Protein AF-A0A7K0YGX3-F1 (afdb_monomer)

Secondary structure (DSSP, 8-state):
---------PPP--EEEEETTEEESS-EEEEEESSGGGHHHHHHHHHHHT-EE------TT-HHHHHHIIIIIHHHHHHSTTEEEEEEEE-S--SS-HHHHHHHHHHHT--EEEEEGGGSSSHHHHHHHHHHHHHHHHHHT-PPEEE-SSEEEEEEESS--TTHHHHHHHHHHTTEEEEEEEPPTT-TTHHHHHHHTT-SEEEEE--TT------SSS-EEEE--S-HHHHHTGGG-SB-TT--HHHHHHHHHHHHTTPPPHHHHHT----SSTT-SPPP-----TTSEEEEESSGGGHHHHHHHHTT-TTEEE--HHHHTT-----SEEEEEE-SSTTSPP-TT-TT-TTEEEEEHHHHTSHHHHHHHHHTT-

pLDDT: mean 89.3, std 11.92, range [31.22, 98.69]

Foldseek 3Di:
DDDDPPPPPDQDWFKAFDAPQGGALAAAEEEEELELVCQVVSVVLCVVLVHLYFYFHHHLPNVVVSCCCQVPVLLLLLNANNYLAYEYEYQPSHPDDPVVSQVVSVVSVHHYYYDHNVVDPDVVVVSVVSSVRSVVSCVVSRTDMDIDPAQEEEEEEQDDDPCNVVLVVVCVVSRHDYHYHHDDPPDPCVQLVVLSVHHSAYEYAADLQDQDAAASRHAYQYEYDPHLLCVLQVVQHNYYNPDDSVNVVVSSVVVSNSDHHSNVVQVFHDRNDPRRARDWPAPFDLQAEEEEEQARRCRVVVCVLPVPPPRYGYDYPVRPPPDDGNYVAYEYEYQRGPRGHDDVVPVPDPRYDYDHCSVLNHSVSSSVVVVVVD

Radius of gyration: 22.07 Å; Cα contacts (8 Å, |Δi|>4): 741; chains: 1; bounding box: 48×52×72 Å

Mean predicted aligned error: 6.47 Å

Sequence (374 aa):
MKFFGRGKQKAQTFIGFRHAHGVGIRSKYYVIPLSRGASGFTRAIAIDASLTLIENHTLASDLTSMNEVVHTFLPQLARHRHTAGIFIIAVGDESISAAETAAEIQAIGTPCEYIVIDDFADLEMATNLALGTAQELKTMALSGIDRIEESDLTIAYQEEPACLTELVALLEKNKFAVRLHQMSPRDKGQLSSLALEGSHAILSFVAEDQYPSGTLVTPVINVATDSDFHRAISTEFDLSHESSVAEILQKVQEVFGMIPTISEALGTHEPLFKGNVPSLNDVADPHEICLIPANPVLISFLIDLVSNQSGFFLKDWESFKGQDVAAKKILVVGTGGAGDEPFDSLGSDSRVKKLNVSEFGSFHGLAAAILAEV

Structure (mmCIF, N/CA/C/O backbone):
data_AF-A0A7K0YGX3-F1
#
_entry.id   AF-A0A7K0YGX3-F1
#
loop_
_atom_site.group_PDB
_atom_site.id
_atom_site.type_symbol
_atom_site.label_atom_id
_atom_site.label_alt_id
_atom_site.label_comp_id
_atom_site.label_asym_id
_atom_site.label_entity_id
_atom_site.label_seq_id
_atom_site.pdbx_PDB_ins_code
_atom_site.Cartn_x
_atom_site.Cartn_y
_atom_site.Cartn_z
_atom_site.occupancy
_atom_site.B_iso_or_equiv
_atom_site.auth_seq_id
_atom_site.auth_comp_id
_atom_site.auth_asym_id
_atom_site.auth_atom_id
_atom_site.pdbx_PDB_model_num
ATOM 1 N N . MET A 1 1 ? -23.475 -25.344 43.593 1.00 37.12 1 MET A N 1
ATOM 2 C CA . MET A 1 1 ? -22.011 -25.167 43.488 1.00 37.12 1 MET A CA 1
ATOM 3 C C . MET A 1 1 ? -21.506 -26.085 42.377 1.00 37.12 1 MET A C 1
ATOM 5 O O . MET A 1 1 ? -21.429 -27.288 42.580 1.00 37.12 1 MET A O 1
ATOM 9 N N . LYS A 1 2 ? -21.287 -25.556 41.170 1.00 31.22 2 LYS A N 1
ATOM 10 C CA . LYS A 1 2 ? -20.623 -26.265 40.067 1.00 31.22 2 LYS A CA 1
ATOM 11 C C . LYS A 1 2 ? -19.599 -25.307 39.467 1.00 31.22 2 LYS A C 1
ATOM 13 O O . LYS A 1 2 ? -19.880 -24.126 39.296 1.00 31.22 2 LYS A O 1
ATOM 18 N N . PHE A 1 3 ? -18.395 -25.833 39.309 1.00 31.53 3 PHE A N 1
ATOM 19 C CA . PHE A 1 3 ? -17.144 -25.123 39.101 1.00 31.53 3 PHE A CA 1
ATOM 20 C C . PHE A 1 3 ? -17.123 -24.365 37.768 1.00 31.53 3 PHE A C 1
ATOM 22 O O . PHE A 1 3 ? -17.206 -24.978 36.708 1.00 31.53 3 PHE A O 1
ATOM 29 N N . PHE A 1 4 ? -16.929 -23.046 37.828 1.00 34.56 4 PHE A N 1
ATOM 30 C CA . P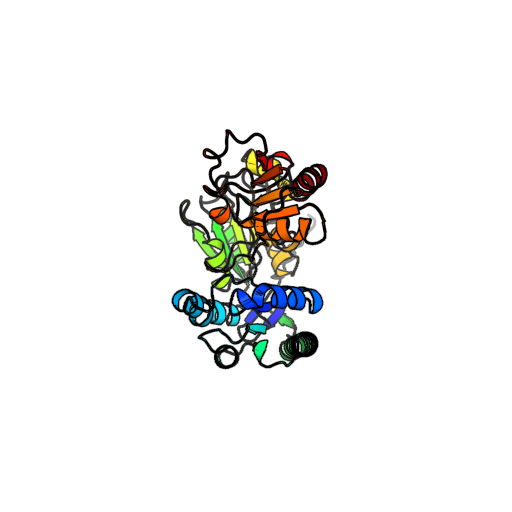HE A 1 4 ? -16.387 -22.284 36.706 1.00 34.56 4 PHE A CA 1
ATOM 31 C C . PHE A 1 4 ? -14.907 -22.640 36.573 1.00 34.56 4 PHE A C 1
ATOM 33 O O . PHE A 1 4 ? -14.064 -22.171 37.341 1.00 34.56 4 PHE A O 1
ATOM 40 N N . GLY A 1 5 ? -14.585 -23.488 35.601 1.00 33.41 5 GLY A N 1
ATOM 41 C CA . GLY A 1 5 ? -13.222 -23.608 35.114 1.00 33.41 5 GLY A CA 1
ATOM 42 C C . GLY A 1 5 ? -12.832 -22.291 34.451 1.00 33.41 5 GLY A C 1
ATOM 43 O O . GLY A 1 5 ? -13.200 -22.044 33.308 1.00 33.41 5 GLY A O 1
ATOM 44 N N . ARG A 1 6 ? -12.089 -21.438 35.167 1.00 36.09 6 ARG A N 1
ATOM 45 C CA . ARG A 1 6 ? -11.267 -20.391 34.550 1.00 36.09 6 ARG A CA 1
ATOM 46 C C . ARG A 1 6 ? -10.236 -21.095 33.673 1.00 36.09 6 ARG A C 1
ATOM 48 O O . ARG A 1 6 ? -9.163 -21.465 34.148 1.00 36.09 6 ARG A O 1
ATOM 55 N N . GLY A 1 7 ? -10.573 -21.316 32.406 1.00 36.53 7 GLY A N 1
ATOM 56 C CA . GLY A 1 7 ? -9.572 -21.598 31.392 1.00 36.53 7 GLY A CA 1
ATOM 57 C C . GLY A 1 7 ? -8.592 -20.432 31.403 1.00 36.53 7 GLY A C 1
ATOM 58 O O . GLY A 1 7 ? -8.975 -19.299 31.124 1.00 36.53 7 GLY A O 1
ATOM 59 N N . LYS A 1 8 ? -7.343 -20.684 31.803 1.00 40.75 8 LYS A N 1
ATOM 60 C CA . LYS A 1 8 ? -6.250 -19.751 31.538 1.00 40.75 8 LYS A CA 1
ATOM 61 C C . LYS A 1 8 ? -6.243 -19.547 30.022 1.00 40.75 8 LYS A C 1
ATOM 63 O O . LYS A 1 8 ? -5.936 -20.501 29.310 1.00 40.75 8 LYS A O 1
ATOM 68 N N . GLN A 1 9 ? -6.617 -18.360 29.538 1.00 44.84 9 GLN A N 1
ATOM 69 C CA . GLN A 1 9 ? -6.335 -17.972 28.157 1.00 44.84 9 GLN A CA 1
ATOM 70 C C . GLN A 1 9 ? -4.829 -18.170 27.968 1.00 44.84 9 GLN A C 1
ATOM 72 O O . GLN A 1 9 ? -4.022 -17.504 28.619 1.00 44.84 9 GLN A O 1
ATOM 77 N N . LYS A 1 10 ? -4.442 -19.180 27.179 1.00 49.50 10 LYS A N 1
ATOM 78 C CA . LYS A 1 10 ? -3.062 -19.295 26.708 1.00 49.50 10 LYS A CA 1
ATOM 79 C C . LYS A 1 10 ? -2.787 -18.008 25.941 1.00 49.50 10 LYS A C 1
ATOM 81 O O . LYS A 1 10 ? -3.599 -17.644 25.096 1.00 49.50 10 LYS A O 1
ATOM 86 N N . ALA A 1 11 ? -1.686 -17.333 26.263 1.00 57.84 11 ALA A N 1
ATOM 87 C CA . ALA A 1 11 ? -1.223 -16.201 25.475 1.00 57.84 11 ALA A CA 1
ATOM 88 C C . ALA A 1 11 ? -1.178 -16.632 24.003 1.00 57.84 11 ALA A C 1
ATOM 90 O O . ALA A 1 11 ? -0.596 -17.677 23.689 1.00 57.84 11 ALA A O 1
ATOM 91 N N . GLN A 1 12 ? -1.874 -15.891 23.145 1.00 70.19 12 GLN A N 1
ATOM 92 C CA . GLN A 1 12 ? -1.897 -16.165 21.719 1.00 70.19 12 GLN A CA 1
ATOM 93 C C . GLN A 1 12 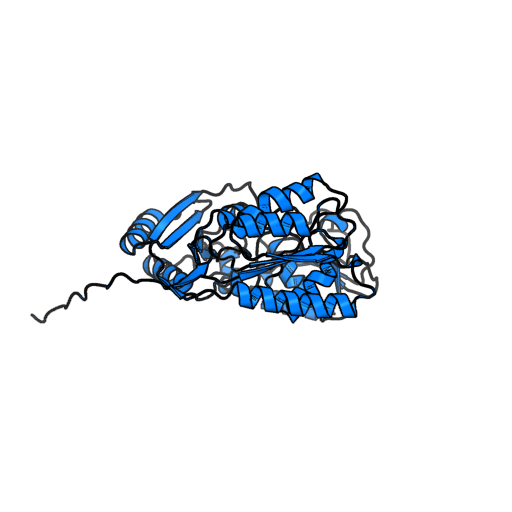? -0.517 -15.830 21.164 1.00 70.19 12 GLN A C 1
ATOM 95 O O . GLN A 1 12 ? 0.037 -14.774 21.449 1.00 70.19 12 GLN A O 1
ATOM 100 N N . THR A 1 13 ? 0.074 -16.779 20.452 1.00 85.50 13 THR A N 1
ATOM 101 C CA . THR A 1 13 ? 1.397 -16.626 19.847 1.00 85.50 13 THR A CA 1
ATOM 102 C C . THR A 1 13 ? 1.210 -16.608 18.347 1.00 85.50 13 THR A C 1
ATOM 104 O O . THR A 1 13 ? 0.620 -17.550 17.811 1.00 85.50 13 THR A O 1
ATOM 107 N N . PHE A 1 14 ? 1.704 -15.565 17.691 1.00 95.12 14 PHE A N 1
ATOM 108 C CA . PHE A 1 14 ? 1.608 -15.425 16.246 1.00 95.12 14 PHE A CA 1
ATOM 109 C C . PHE A 1 14 ? 2.826 -16.026 15.554 1.00 95.12 14 PHE A C 1
ATOM 111 O O . PHE A 1 14 ? 3.912 -16.143 16.128 1.00 95.12 14 PHE A O 1
ATOM 118 N N . ILE A 1 15 ? 2.606 -16.427 14.311 1.00 94.88 15 ILE A N 1
ATOM 119 C CA . ILE A 1 15 ? 3.647 -16.832 13.377 1.00 94.88 15 ILE A CA 1
ATOM 120 C C . ILE A 1 15 ? 3.609 -15.876 12.193 1.00 94.88 15 ILE A C 1
ATOM 122 O O . ILE A 1 15 ? 2.552 -15.337 11.871 1.00 94.88 15 ILE A O 1
ATOM 126 N N . GLY A 1 16 ? 4.746 -15.683 11.549 1.00 95.50 16 GLY A N 1
ATOM 127 C CA . GLY A 1 16 ? 4.860 -14.843 10.370 1.00 95.50 16 GLY A CA 1
ATOM 128 C C . GLY A 1 16 ? 6.016 -15.279 9.486 1.00 95.50 16 GLY A C 1
ATOM 129 O O . GLY A 1 16 ? 6.629 -16.326 9.700 1.00 95.50 16 GLY A O 1
ATOM 130 N N . PHE A 1 17 ? 6.311 -14.462 8.488 1.00 95.38 17 PHE A N 1
ATOM 131 C CA . PHE A 1 17 ? 7.338 -14.703 7.488 1.00 95.38 17 PHE A CA 1
ATOM 132 C C . PHE A 1 17 ? 8.674 -14.145 7.963 1.00 95.38 17 PHE A C 1
ATOM 134 O O . PHE A 1 17 ? 8.785 -12.958 8.267 1.00 95.38 17 PHE A O 1
ATOM 141 N N . ARG A 1 18 ? 9.697 -14.996 8.048 1.00 94.00 18 ARG A N 1
ATOM 142 C CA . ARG A 1 18 ? 11.039 -14.585 8.459 1.00 94.00 18 ARG A CA 1
ATOM 143 C C . ARG A 1 18 ? 11.765 -13.887 7.312 1.00 94.00 18 ARG A C 1
ATOM 145 O O . ARG A 1 18 ? 12.060 -14.506 6.293 1.00 94.00 18 ARG A O 1
ATOM 152 N N . HIS A 1 19 ? 12.144 -12.641 7.543 1.00 92.69 19 HIS A N 1
ATOM 153 C CA . HIS A 1 19 ? 12.915 -11.801 6.636 1.00 92.69 19 HIS A CA 1
ATOM 154 C C . HIS A 1 19 ? 14.209 -11.320 7.306 1.00 92.69 19 HIS A C 1
ATOM 156 O O . HIS A 1 19 ? 14.443 -11.574 8.490 1.00 92.69 19 HIS A O 1
ATOM 162 N N . ALA A 1 20 ? 15.065 -10.623 6.553 1.00 87.38 20 ALA A N 1
ATOM 163 C CA . ALA A 1 20 ? 16.361 -10.146 7.045 1.00 87.38 20 ALA A CA 1
ATOM 164 C C . ALA A 1 20 ? 16.243 -9.235 8.283 1.00 87.38 20 ALA A C 1
ATOM 166 O O . ALA A 1 20 ? 17.116 -9.243 9.148 1.00 87.38 20 ALA A O 1
ATOM 167 N N . HIS A 1 21 ? 15.137 -8.493 8.388 1.00 90.06 21 HIS A N 1
ATOM 168 C CA . HIS A 1 21 ? 14.912 -7.486 9.427 1.00 90.06 21 HIS A CA 1
ATOM 169 C C . HIS A 1 21 ? 13.809 -7.849 10.429 1.00 90.06 21 HIS A C 1
ATOM 171 O O . HIS A 1 21 ? 13.317 -6.983 11.146 1.00 90.06 21 HIS A O 1
ATOM 177 N N . GLY A 1 22 ? 13.428 -9.126 10.509 1.00 92.38 22 GLY A N 1
ATOM 178 C CA . GLY A 1 22 ? 12.473 -9.615 11.503 1.00 92.38 22 GLY A CA 1
ATOM 179 C C . GLY A 1 22 ? 11.425 -10.547 10.917 1.00 92.38 22 GLY A C 1
ATOM 180 O O . GLY A 1 22 ? 11.564 -11.052 9.804 1.00 92.38 22 GLY A O 1
ATOM 181 N N . VAL A 1 23 ? 10.375 -10.794 11.694 1.00 95.44 23 VAL A N 1
ATOM 182 C CA . VAL A 1 23 ? 9.252 -11.642 11.289 1.00 95.44 23 VAL A CA 1
ATOM 183 C C . VAL A 1 23 ? 8.064 -10.747 10.960 1.00 95.44 23 VAL A C 1
ATOM 185 O O . VAL A 1 23 ? 7.593 -10.002 11.811 1.00 95.44 23 VAL A O 1
ATOM 188 N N . GLY A 1 24 ? 7.601 -10.791 9.716 1.00 95.56 24 GLY A N 1
ATOM 189 C CA . GLY A 1 24 ? 6.479 -10.001 9.224 1.00 95.56 24 GLY A CA 1
ATOM 190 C C . GLY A 1 24 ? 5.158 -10.763 9.228 1.00 95.56 24 GLY A C 1
ATOM 191 O O . GLY A 1 24 ? 5.143 -11.973 9.024 1.00 95.56 24 GLY A O 1
ATOM 192 N N . ILE A 1 25 ? 4.025 -10.067 9.366 1.00 96.50 25 ILE A N 1
ATOM 193 C CA . ILE A 1 25 ? 2.689 -10.681 9.184 1.00 96.50 25 ILE A CA 1
ATOM 194 C C . ILE A 1 25 ? 2.223 -10.661 7.720 1.00 96.50 25 ILE A C 1
ATOM 196 O O . ILE A 1 25 ? 1.112 -11.081 7.400 1.00 96.50 25 ILE A O 1
ATOM 200 N N . ARG A 1 26 ? 3.067 -10.150 6.823 1.00 95.44 26 ARG A N 1
ATOM 201 C CA . ARG A 1 26 ? 2.931 -10.173 5.366 1.00 95.44 26 ARG A CA 1
ATOM 202 C C . ARG A 1 26 ? 4.296 -10.493 4.768 1.00 95.44 26 ARG A C 1
ATOM 204 O O . ARG A 1 26 ? 5.313 -10.180 5.383 1.00 95.44 26 ARG A O 1
ATOM 211 N N . SER A 1 27 ? 4.296 -11.069 3.572 1.00 94.44 27 SER A N 1
ATOM 212 C CA . SER A 1 27 ? 5.502 -11.298 2.779 1.00 94.44 27 SER A CA 1
ATOM 213 C C . SER A 1 27 ? 5.324 -10.635 1.424 1.00 94.44 27 SER A C 1
ATOM 215 O O . SER A 1 27 ? 4.539 -11.107 0.602 1.00 94.44 27 SER A O 1
ATOM 217 N N . LYS A 1 28 ? 5.976 -9.488 1.230 1.00 94.75 28 LYS A N 1
ATOM 218 C CA . LYS A 1 28 ? 5.795 -8.645 0.048 1.00 94.75 28 LYS A CA 1
ATOM 219 C C . LYS A 1 28 ? 7.071 -8.617 -0.778 1.00 94.75 28 LYS A C 1
ATOM 221 O O . LYS A 1 28 ? 8.147 -8.303 -0.271 1.00 94.75 28 LYS A O 1
ATOM 226 N N . TYR A 1 29 ? 6.921 -8.948 -2.054 1.00 96.06 29 TYR A N 1
ATOM 227 C CA . TYR A 1 29 ? 7.955 -8.807 -3.070 1.00 96.06 29 TYR A CA 1
ATOM 228 C C . TYR A 1 29 ? 7.595 -7.583 -3.890 1.00 96.06 29 TYR A C 1
ATOM 230 O O . TYR A 1 29 ? 6.563 -7.590 -4.563 1.00 96.06 29 TYR A O 1
ATOM 238 N N . TYR A 1 30 ? 8.398 -6.534 -3.792 1.00 97.69 30 TYR A N 1
ATOM 239 C CA . TYR A 1 30 ? 8.101 -5.282 -4.468 1.00 97.69 30 TYR A CA 1
ATOM 240 C C . TYR A 1 30 ? 8.761 -5.225 -5.833 1.00 97.69 30 TYR A C 1
ATOM 242 O O . TYR A 1 30 ? 9.859 -5.744 -6.013 1.00 97.69 30 TYR A O 1
ATOM 250 N N . VAL A 1 31 ? 8.116 -4.539 -6.767 1.00 98.19 31 VAL A N 1
ATOM 251 C CA . VAL A 1 31 ? 8.751 -4.067 -7.995 1.00 98.19 31 VAL A CA 1
ATOM 252 C C . VAL A 1 31 ? 8.522 -2.569 -8.118 1.00 98.19 31 VAL A C 1
ATOM 254 O O . VAL A 1 31 ? 7.427 -2.083 -7.834 1.00 98.19 31 VAL A O 1
ATOM 257 N N . ILE A 1 32 ? 9.565 -1.833 -8.481 1.00 97.81 32 ILE A N 1
ATOM 258 C CA . ILE A 1 32 ? 9.542 -0.373 -8.546 1.00 97.81 32 ILE A CA 1
ATOM 259 C C . ILE A 1 32 ? 10.259 0.104 -9.814 1.00 97.81 32 ILE A C 1
ATOM 261 O O . ILE A 1 32 ? 11.371 -0.354 -10.095 1.00 97.81 32 ILE A O 1
ATOM 265 N N . PRO A 1 33 ? 9.656 1.020 -10.593 1.00 96.62 33 PRO A N 1
ATOM 266 C CA . PRO A 1 33 ? 10.385 1.717 -11.632 1.00 96.62 33 PRO A CA 1
ATOM 267 C C . PRO A 1 33 ? 11.328 2.737 -10.981 1.00 96.62 33 PRO A C 1
ATOM 269 O O . PRO A 1 33 ? 10.911 3.527 -10.130 1.00 96.62 33 PRO A O 1
ATOM 272 N N . LEU A 1 34 ? 12.600 2.751 -11.373 1.00 95.38 34 LEU A N 1
ATOM 273 C CA . LEU A 1 34 ? 13.564 3.717 -10.848 1.00 95.38 34 LEU A CA 1
ATOM 274 C C . LEU A 1 34 ? 13.190 5.149 -11.257 1.00 95.38 34 LEU A C 1
ATOM 276 O O . LEU A 1 34 ? 13.362 6.071 -10.466 1.00 95.38 34 LEU A O 1
ATOM 280 N N . SER A 1 35 ? 12.602 5.315 -12.443 1.00 93.31 35 SER A N 1
ATOM 281 C CA . SER A 1 35 ? 12.032 6.568 -12.937 1.00 93.31 35 SER A CA 1
ATOM 282 C C . SER A 1 35 ? 10.711 6.343 -13.680 1.00 93.31 35 SER A C 1
ATOM 284 O O . SER A 1 35 ? 10.384 5.226 -14.089 1.00 93.31 35 SER A O 1
ATOM 286 N N . ARG A 1 36 ? 9.972 7.428 -13.934 1.00 90.56 36 ARG A N 1
ATOM 287 C CA . ARG A 1 36 ? 8.700 7.427 -14.673 1.00 90.56 36 ARG A CA 1
ATOM 288 C C . ARG A 1 36 ? 8.772 6.716 -16.027 1.00 90.56 36 ARG A C 1
ATOM 290 O O . ARG A 1 36 ? 7.783 6.131 -16.463 1.00 90.56 36 ARG A O 1
ATOM 297 N N . GLY A 1 37 ? 9.917 6.775 -16.709 1.00 89.88 37 GLY A N 1
ATOM 298 C CA . GLY A 1 37 ? 10.084 6.163 -18.030 1.00 89.88 37 GLY A CA 1
ATOM 299 C C . GLY A 1 37 ? 9.860 4.647 -18.015 1.00 89.88 37 GLY A C 1
ATOM 300 O O . GLY A 1 37 ? 9.316 4.095 -18.969 1.00 89.88 37 GLY A O 1
ATOM 301 N N . ALA A 1 38 ? 10.186 3.986 -16.901 1.00 93.19 38 ALA A N 1
ATOM 302 C CA . ALA A 1 38 ? 10.035 2.544 -16.749 1.00 93.19 38 ALA A CA 1
ATOM 303 C C . ALA A 1 38 ? 8.626 2.114 -16.294 1.00 93.19 38 ALA A C 1
ATOM 305 O O . ALA A 1 38 ? 8.318 0.924 -16.343 1.00 93.19 38 ALA A O 1
ATOM 306 N N . SER A 1 39 ? 7.744 3.034 -15.870 1.00 90.00 39 SER A N 1
ATOM 307 C CA . SER A 1 39 ? 6.492 2.684 -15.172 1.00 90.00 39 SER A CA 1
ATOM 308 C C . SER A 1 39 ? 5.596 1.709 -15.940 1.00 90.00 39 SER A C 1
ATOM 310 O O . SER A 1 39 ? 5.086 0.758 -15.350 1.00 90.00 39 SER A O 1
ATOM 312 N N . GLY A 1 40 ? 5.419 1.908 -17.251 1.00 88.06 40 GLY A N 1
ATOM 313 C CA . GLY A 1 40 ? 4.564 1.038 -18.067 1.00 88.06 40 GLY A CA 1
ATOM 314 C C . GLY A 1 40 ? 5.080 -0.402 -18.137 1.00 88.06 40 GLY A C 1
ATOM 315 O O . GLY A 1 40 ? 4.317 -1.346 -17.935 1.00 88.06 40 GLY A O 1
ATOM 316 N N . PHE A 1 41 ? 6.387 -0.564 -18.357 1.00 93.12 41 PHE A N 1
ATOM 317 C CA . PHE A 1 41 ? 7.034 -1.874 -18.389 1.00 93.12 41 PHE A CA 1
ATOM 318 C C . PHE A 1 41 ? 7.000 -2.536 -17.005 1.00 93.12 41 PHE A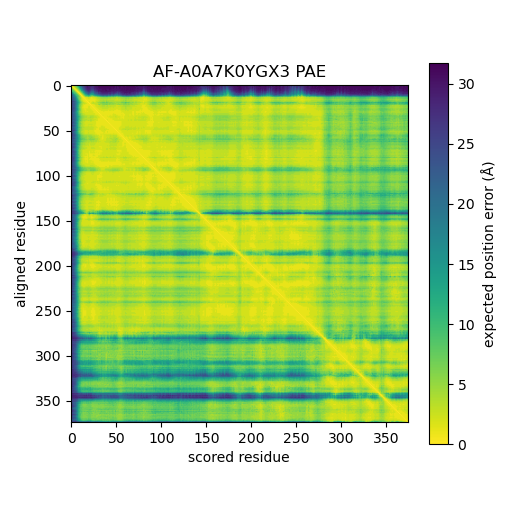 C 1
ATOM 320 O O . PHE A 1 41 ? 6.582 -3.684 -16.875 1.00 93.12 41 PHE A O 1
ATOM 327 N N . THR A 1 42 ? 7.341 -1.791 -15.951 1.00 95.75 42 THR A N 1
ATOM 328 C CA . THR A 1 42 ? 7.309 -2.280 -14.567 1.00 95.75 42 THR A CA 1
ATOM 329 C C . THR A 1 42 ? 5.922 -2.758 -14.155 1.00 95.75 42 THR A C 1
ATOM 331 O O . THR A 1 42 ? 5.806 -3.805 -13.522 1.00 95.75 42 THR A O 1
ATOM 334 N N . ARG A 1 43 ? 4.858 -2.045 -14.547 1.00 92.44 43 ARG A N 1
ATOM 335 C CA . ARG A 1 43 ? 3.477 -2.454 -14.266 1.00 92.44 43 ARG A CA 1
ATOM 336 C C . ARG A 1 43 ? 3.122 -3.779 -14.939 1.00 92.44 43 ARG A C 1
ATOM 338 O O . ARG A 1 43 ? 2.538 -4.639 -14.284 1.00 92.44 43 ARG A O 1
ATOM 345 N N . ALA A 1 44 ? 3.509 -3.972 -16.201 1.00 91.75 44 ALA A N 1
ATOM 346 C CA . ALA A 1 44 ? 3.298 -5.241 -16.901 1.00 91.75 44 ALA A CA 1
ATOM 347 C C . ALA A 1 44 ? 4.005 -6.403 -16.179 1.00 91.75 44 ALA A C 1
ATOM 349 O O . ALA A 1 44 ? 3.377 -7.413 -15.866 1.00 91.75 44 ALA A O 1
ATOM 350 N N . ILE A 1 45 ? 5.275 -6.213 -15.803 1.00 96.62 45 ILE A N 1
ATOM 351 C CA . ILE A 1 45 ? 6.035 -7.211 -15.037 1.00 96.62 45 ILE A CA 1
ATOM 352 C C . ILE A 1 45 ? 5.409 -7.474 -13.665 1.00 96.62 45 ILE A C 1
ATOM 354 O O . ILE A 1 45 ? 5.352 -8.623 -13.233 1.00 96.62 45 ILE A O 1
ATOM 358 N N . ALA A 1 46 ? 4.913 -6.445 -12.976 1.00 95.56 46 ALA A N 1
ATOM 359 C CA . ALA A 1 46 ? 4.266 -6.605 -11.678 1.00 95.56 46 ALA A CA 1
ATOM 360 C C . ALA A 1 46 ? 3.050 -7.536 -11.749 1.00 95.56 46 ALA A C 1
ATOM 36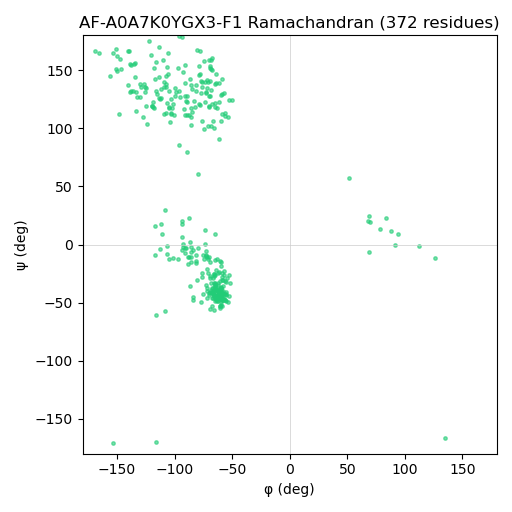2 O O . ALA A 1 46 ? 2.895 -8.409 -10.893 1.00 95.56 46 ALA A O 1
ATOM 363 N N . ILE A 1 47 ? 2.221 -7.368 -12.782 1.00 92.50 47 ILE A N 1
ATOM 364 C CA . ILE A 1 47 ? 1.031 -8.189 -13.024 1.00 92.50 47 ILE A CA 1
ATOM 365 C C . ILE A 1 47 ? 1.450 -9.628 -13.339 1.00 92.50 47 ILE A C 1
ATOM 367 O O . ILE A 1 47 ? 1.071 -10.553 -12.616 1.00 92.50 47 ILE A O 1
ATOM 371 N N . ASP A 1 48 ? 2.290 -9.812 -14.357 1.00 95.25 48 ASP A N 1
ATOM 372 C CA . ASP A 1 48 ? 2.671 -11.135 -14.862 1.00 95.25 48 ASP A CA 1
ATOM 373 C C . ASP A 1 48 ? 3.459 -11.951 -13.832 1.00 95.25 48 ASP A C 1
ATOM 375 O O . ASP A 1 48 ? 3.268 -13.162 -13.690 1.00 95.25 48 ASP A O 1
ATOM 379 N N . ALA A 1 49 ? 4.323 -11.288 -13.062 1.00 95.56 49 ALA A N 1
ATOM 380 C CA . ALA A 1 49 ? 5.107 -11.926 -12.020 1.00 95.56 49 ALA A CA 1
ATOM 381 C C . ALA A 1 49 ? 4.408 -11.936 -10.656 1.00 95.56 49 ALA A C 1
ATOM 383 O O . ALA A 1 49 ? 4.965 -12.512 -9.725 1.00 95.56 49 ALA A O 1
ATOM 384 N N . SER A 1 50 ? 3.216 -11.346 -10.497 1.00 94.44 50 SER A N 1
ATOM 385 C CA . SER A 1 50 ? 2.517 -11.194 -9.207 1.00 94.44 50 SER A CA 1
ATOM 386 C C . SER A 1 50 ? 3.413 -10.576 -8.121 1.00 94.44 50 SER A C 1
ATOM 388 O O . SER A 1 50 ? 3.685 -11.201 -7.086 1.00 94.44 50 SER A O 1
ATOM 390 N N . LEU A 1 51 ? 3.942 -9.385 -8.399 1.00 96.25 51 LEU A N 1
ATOM 391 C CA . LEU A 1 51 ? 4.723 -8.554 -7.478 1.00 96.25 51 LEU A CA 1
ATOM 392 C C . LEU A 1 51 ? 3.883 -7.358 -7.016 1.00 96.25 51 LEU A C 1
ATOM 394 O O . LEU A 1 51 ? 3.004 -6.885 -7.731 1.00 96.25 51 LEU A O 1
ATOM 398 N N . THR A 1 52 ? 4.166 -6.841 -5.823 1.00 95.19 52 THR A N 1
ATOM 399 C CA . THR A 1 52 ? 3.565 -5.594 -5.342 1.00 95.19 52 THR A CA 1
ATOM 400 C C . THR A 1 52 ? 4.234 -4.416 -6.044 1.00 95.19 52 THR A C 1
ATOM 402 O O . THR A 1 52 ? 5.377 -4.074 -5.745 1.00 95.19 52 THR A O 1
ATOM 405 N N . LEU A 1 53 ? 3.525 -3.792 -6.982 1.00 94.75 53 LEU A N 1
ATOM 406 C CA . LEU A 1 53 ? 4.001 -2.590 -7.656 1.00 94.75 53 LEU A CA 1
ATOM 407 C C . LEU A 1 53 ? 4.025 -1.407 -6.686 1.00 94.75 53 LEU A C 1
ATOM 409 O O . LEU A 1 53 ? 3.017 -1.090 -6.057 1.00 94.75 53 LEU A O 1
ATOM 413 N N . ILE A 1 54 ? 5.165 -0.730 -6.609 1.00 94.88 54 ILE A N 1
ATOM 414 C CA . ILE A 1 54 ? 5.263 0.620 -6.060 1.00 94.88 54 ILE A CA 1
ATOM 415 C C . ILE A 1 54 ? 5.504 1.545 -7.242 1.00 94.88 54 ILE A C 1
ATOM 417 O O . ILE A 1 54 ? 6.535 1.473 -7.903 1.00 94.88 54 ILE A O 1
ATOM 421 N N . GLU A 1 55 ? 4.528 2.396 -7.524 1.00 91.56 55 GLU A N 1
ATOM 422 C CA . GLU A 1 55 ? 4.626 3.377 -8.600 1.00 91.56 55 GLU A CA 1
ATOM 423 C C . GLU A 1 55 ? 5.667 4.452 -8.284 1.00 91.56 55 GLU A C 1
ATOM 425 O O . GLU A 1 55 ? 5.906 4.791 -7.123 1.00 91.56 55 GLU A O 1
ATOM 430 N N . ASN A 1 56 ? 6.267 5.013 -9.326 1.00 91.69 56 ASN A N 1
ATOM 431 C CA . ASN A 1 56 ? 7.208 6.113 -9.202 1.00 91.69 56 ASN A CA 1
ATOM 432 C C . ASN A 1 56 ? 7.109 7.015 -10.434 1.00 91.69 56 ASN A C 1
ATOM 434 O O . ASN A 1 56 ? 7.461 6.617 -11.543 1.00 91.69 56 ASN A O 1
ATOM 438 N N . HIS A 1 57 ? 6.612 8.231 -10.231 1.00 87.44 57 HIS A N 1
ATOM 439 C CA . HIS A 1 57 ? 6.437 9.252 -11.263 1.00 87.44 57 HIS A CA 1
ATOM 440 C C . HIS A 1 57 ? 7.635 10.200 -11.374 1.00 87.44 57 HIS A C 1
ATOM 442 O O . HIS A 1 57 ? 7.643 11.110 -12.203 1.00 87.44 57 HIS A O 1
ATOM 448 N N . THR A 1 58 ? 8.679 10.003 -10.570 1.00 89.88 58 THR A N 1
ATOM 449 C CA . THR A 1 58 ? 9.868 10.847 -10.626 1.00 89.88 58 THR A CA 1
ATOM 450 C C . THR A 1 58 ? 10.519 10.804 -12.010 1.00 89.88 58 THR A C 1
ATOM 452 O O . THR A 1 58 ? 10.793 9.740 -12.563 1.00 89.88 58 THR A O 1
ATOM 455 N N . LEU A 1 59 ? 10.780 11.981 -12.585 1.00 89.88 59 LEU A N 1
ATOM 456 C CA . LEU A 1 59 ? 11.504 12.101 -13.850 1.00 89.88 59 LEU A CA 1
ATOM 457 C C . LEU A 1 59 ? 12.973 11.710 -13.657 1.00 89.88 59 LEU A C 1
ATOM 459 O O . LEU A 1 59 ? 13.594 12.140 -12.688 1.00 89.88 59 LEU A O 1
ATOM 463 N N . ALA A 1 60 ? 13.559 11.004 -14.628 1.00 90.38 60 ALA A N 1
ATOM 464 C CA . ALA A 1 60 ? 14.979 10.630 -14.625 1.00 90.38 60 ALA A CA 1
ATOM 465 C C . ALA A 1 60 ? 15.929 11.839 -14.451 1.00 90.38 60 ALA A C 1
ATOM 467 O O . ALA A 1 60 ? 17.017 11.723 -13.880 1.00 90.38 60 ALA A O 1
ATOM 468 N N . SER A 1 61 ? 15.490 13.022 -14.899 1.00 90.00 61 SER A N 1
ATOM 469 C CA . SER A 1 61 ? 16.207 14.293 -14.771 1.00 90.00 61 SER A CA 1
ATOM 470 C C . SER A 1 61 ? 16.050 14.990 -13.410 1.00 90.00 61 SER A C 1
ATOM 472 O O . SER A 1 61 ? 16.781 15.941 -13.136 1.00 90.00 61 SER A O 1
ATOM 474 N N . ASP A 1 62 ? 15.093 14.586 -12.568 1.00 92.12 62 ASP A N 1
ATOM 475 C CA . ASP A 1 62 ? 14.871 15.178 -11.242 1.00 92.12 62 ASP A CA 1
ATOM 476 C C . ASP A 1 62 ? 15.711 14.466 -10.175 1.00 92.12 62 ASP A C 1
ATOM 478 O O . ASP A 1 62 ? 15.232 13.639 -9.398 1.00 92.12 62 ASP A O 1
ATOM 482 N N . LEU A 1 63 ? 16.993 14.827 -10.122 1.00 91.56 63 LEU A N 1
ATOM 483 C CA . LEU A 1 63 ? 17.961 14.219 -9.210 1.00 91.56 63 LEU A CA 1
ATOM 484 C C . LEU A 1 63 ? 17.576 14.359 -7.724 1.00 91.56 63 LEU A C 1
ATOM 486 O O . LEU A 1 63 ? 17.952 13.513 -6.917 1.00 91.56 63 LEU A O 1
ATOM 490 N N . THR A 1 64 ? 16.830 15.401 -7.339 1.00 93.44 64 THR A N 1
ATOM 491 C CA . THR A 1 64 ? 16.420 15.587 -5.934 1.00 93.44 64 THR A CA 1
ATOM 492 C C . THR A 1 64 ? 15.440 14.497 -5.525 1.00 93.44 64 THR A C 1
ATOM 494 O O . THR A 1 64 ? 15.681 13.786 -4.551 1.00 93.44 64 THR A O 1
ATOM 497 N N . SER A 1 65 ? 14.375 14.332 -6.307 1.00 92.00 65 SER A N 1
ATOM 498 C CA . SER A 1 65 ? 13.356 13.315 -6.055 1.00 92.00 65 SER A CA 1
ATOM 499 C C . SER A 1 65 ? 13.920 11.899 -6.234 1.00 92.00 65 SER A C 1
ATOM 501 O O . SER A 1 65 ? 13.613 11.010 -5.445 1.00 92.00 65 SER A O 1
ATOM 503 N N . MET A 1 66 ? 14.808 11.687 -7.212 1.00 92.88 66 MET A N 1
ATOM 504 C CA . MET A 1 66 ? 15.472 10.392 -7.416 1.00 92.88 66 MET A CA 1
ATOM 505 C C . MET A 1 66 ? 16.317 9.993 -6.199 1.00 92.88 66 MET A C 1
ATOM 507 O O . MET A 1 66 ? 16.235 8.859 -5.730 1.00 92.88 66 MET A O 1
ATOM 511 N N . ASN A 1 67 ? 17.083 10.935 -5.636 1.00 94.44 67 ASN A N 1
ATOM 512 C CA . ASN A 1 67 ? 17.861 10.695 -4.420 1.00 94.44 67 ASN A CA 1
ATOM 513 C C . ASN A 1 67 ? 16.973 10.426 -3.198 1.00 94.44 67 ASN A C 1
ATOM 515 O O . ASN A 1 67 ? 17.348 9.628 -2.341 1.00 94.44 67 ASN A O 1
ATOM 519 N N . GLU A 1 68 ? 15.803 11.061 -3.097 1.00 94.19 68 GLU A N 1
ATOM 520 C CA . GLU A 1 68 ? 14.831 10.754 -2.042 1.00 94.19 68 GLU A CA 1
ATOM 521 C C . GLU A 1 68 ? 14.357 9.295 -2.146 1.00 94.19 68 GLU A C 1
ATOM 523 O O . GLU A 1 68 ? 14.389 8.562 -1.153 1.00 94.19 68 GLU A O 1
ATOM 528 N N . VAL A 1 69 ? 14.017 8.834 -3.355 1.00 94.81 69 VAL A N 1
ATOM 529 C CA . VAL A 1 69 ? 13.631 7.437 -3.601 1.00 94.81 69 VAL A CA 1
ATOM 530 C C . VAL A 1 69 ? 14.771 6.481 -3.238 1.00 94.81 69 VAL A C 1
ATOM 532 O O . VAL A 1 69 ? 14.581 5.553 -2.451 1.00 94.81 69 VAL A O 1
ATOM 535 N N . VAL A 1 70 ? 15.968 6.719 -3.774 1.00 96.06 70 VAL A N 1
ATOM 536 C CA . VAL A 1 70 ? 17.097 5.783 -3.685 1.00 96.06 70 VAL A CA 1
ATOM 537 C C . VAL A 1 70 ? 17.750 5.761 -2.308 1.00 96.06 70 VAL A C 1
ATOM 539 O O . VAL A 1 70 ? 18.044 4.688 -1.791 1.00 96.06 70 VAL A O 1
ATOM 542 N N . HIS A 1 71 ? 17.959 6.918 -1.681 1.00 95.69 71 HIS A N 1
ATOM 543 C CA . HIS A 1 71 ? 18.730 7.004 -0.438 1.00 95.69 71 HIS A CA 1
ATOM 544 C C . HIS A 1 71 ? 17.867 7.123 0.820 1.00 95.69 71 HIS A C 1
ATOM 546 O O . HIS A 1 71 ? 18.387 6.962 1.925 1.00 95.69 71 HIS A O 1
ATOM 552 N N . THR A 1 72 ? 16.559 7.368 0.682 1.00 94.75 72 THR A N 1
ATOM 553 C CA . THR A 1 72 ? 15.637 7.435 1.828 1.00 94.75 72 THR A CA 1
ATOM 554 C C . THR A 1 72 ? 14.590 6.334 1.767 1.00 94.75 72 THR A C 1
ATOM 556 O O . THR A 1 72 ? 14.548 5.486 2.660 1.00 94.75 72 THR A O 1
ATOM 559 N N . PHE A 1 73 ? 13.777 6.304 0.712 1.00 96.31 73 PHE A N 1
ATOM 560 C CA . PHE A 1 73 ? 12.636 5.396 0.639 1.00 96.31 73 PHE A CA 1
ATOM 561 C C . PHE A 1 73 ? 13.046 3.922 0.498 1.00 96.31 73 PHE A C 1
ATOM 563 O O . PHE A 1 73 ? 12.662 3.105 1.335 1.00 96.31 73 PHE A O 1
ATOM 570 N N . LEU A 1 74 ? 13.854 3.562 -0.507 1.00 97.62 74 LEU A N 1
ATOM 571 C CA . LEU A 1 74 ? 14.254 2.166 -0.738 1.00 97.62 74 LEU A CA 1
ATOM 572 C C . LEU A 1 74 ? 14.979 1.541 0.470 1.00 97.62 74 LEU A C 1
ATOM 574 O O . LEU A 1 74 ? 14.634 0.417 0.843 1.00 97.62 74 LEU A O 1
ATOM 578 N N . PRO A 1 75 ? 15.904 2.236 1.164 1.00 97.12 75 PRO A N 1
ATOM 579 C CA . PRO A 1 75 ? 16.531 1.706 2.369 1.00 97.12 75 PRO A CA 1
ATOM 580 C C . PRO A 1 75 ? 15.566 1.550 3.551 1.00 97.12 75 PRO A C 1
ATOM 582 O O . PRO A 1 75 ? 15.802 0.694 4.407 1.00 97.12 75 PRO A O 1
ATOM 585 N N . GLN A 1 76 ? 14.515 2.372 3.652 1.00 96.56 76 GLN A N 1
ATOM 586 C CA . GLN A 1 76 ? 13.458 2.190 4.657 1.00 96.56 76 GLN A CA 1
ATOM 587 C C . GLN A 1 76 ? 12.578 0.988 4.311 1.00 96.56 76 GLN A C 1
ATOM 589 O O . GLN A 1 76 ? 12.355 0.129 5.163 1.00 96.56 76 GLN A O 1
ATOM 594 N N . LEU A 1 77 ? 12.158 0.879 3.048 1.00 97.31 77 LEU A N 1
ATOM 595 C CA . LEU A 1 77 ? 11.381 -0.247 2.543 1.00 97.31 77 LEU A CA 1
ATOM 596 C C . LEU A 1 77 ? 12.123 -1.571 2.751 1.00 97.31 77 LEU A C 1
ATOM 598 O O . LEU A 1 77 ? 11.536 -2.521 3.261 1.00 97.31 77 LEU A O 1
ATOM 602 N N . ALA A 1 78 ? 13.416 -1.629 2.429 1.00 96.69 78 ALA A N 1
ATOM 603 C CA . ALA A 1 78 ? 14.254 -2.811 2.621 1.00 96.69 78 ALA A CA 1
ATOM 604 C C . ALA A 1 78 ? 14.296 -3.264 4.088 1.00 96.69 78 ALA A C 1
ATOM 606 O O . ALA A 1 78 ? 14.147 -4.441 4.394 1.00 96.69 78 ALA A O 1
ATOM 607 N N . ARG A 1 79 ? 14.411 -2.317 5.025 1.00 96.62 79 ARG A N 1
ATOM 608 C CA . ARG A 1 79 ? 14.429 -2.620 6.465 1.00 96.62 79 ARG A CA 1
ATOM 609 C C . ARG A 1 79 ? 13.067 -3.022 7.027 1.00 96.62 79 ARG A C 1
ATOM 611 O O . ARG A 1 79 ? 12.993 -3.445 8.181 1.00 96.62 79 ARG A O 1
ATOM 618 N N . HIS A 1 80 ? 11.994 -2.886 6.255 1.00 96.38 80 HIS A N 1
ATOM 619 C CA . HIS A 1 80 ? 10.661 -3.191 6.738 1.00 96.38 80 HIS A CA 1
ATOM 620 C C . HIS A 1 80 ? 10.460 -4.702 6.908 1.00 96.38 80 HIS A C 1
ATOM 622 O O . HIS A 1 80 ? 10.739 -5.495 6.012 1.00 96.38 80 HIS A O 1
ATOM 628 N N . ARG A 1 81 ? 9.882 -5.123 8.038 1.00 94.25 81 ARG A N 1
ATOM 629 C CA . ARG A 1 81 ? 9.695 -6.549 8.371 1.00 94.25 81 ARG A CA 1
ATOM 630 C C . ARG A 1 81 ? 8.751 -7.317 7.440 1.00 94.25 81 ARG A C 1
ATOM 632 O O . ARG A 1 81 ? 8.712 -8.535 7.508 1.00 94.25 81 ARG A O 1
ATOM 639 N N . HIS A 1 82 ? 7.976 -6.625 6.605 1.00 96.06 82 HIS A N 1
ATOM 640 C CA . HIS A 1 82 ? 7.124 -7.240 5.570 1.00 96.06 82 HIS A CA 1
ATOM 641 C C . HIS A 1 82 ? 7.824 -7.396 4.219 1.00 96.06 82 HIS A C 1
ATOM 643 O O . HIS A 1 82 ? 7.247 -7.984 3.304 1.00 96.06 82 HIS A O 1
ATOM 649 N N . THR A 1 83 ? 9.025 -6.842 4.067 1.00 96.31 83 THR A N 1
ATOM 650 C CA . THR A 1 83 ? 9.749 -6.840 2.801 1.00 96.31 83 THR A CA 1
ATOM 651 C C . THR A 1 83 ? 10.516 -8.141 2.649 1.00 96.31 83 THR A C 1
ATOM 653 O O . THR A 1 83 ? 11.453 -8.426 3.394 1.00 96.31 83 THR A O 1
ATOM 656 N N . ALA A 1 84 ? 10.100 -8.933 1.666 1.00 95.44 84 ALA A N 1
ATOM 657 C CA . ALA A 1 84 ? 10.781 -10.154 1.270 1.00 95.44 84 ALA A CA 1
ATOM 658 C C . ALA A 1 84 ? 11.921 -9.854 0.297 1.00 95.44 84 ALA A C 1
ATOM 660 O O . ALA A 1 84 ? 13.027 -10.354 0.475 1.00 95.44 84 ALA A O 1
ATOM 661 N N . GLY A 1 85 ? 11.657 -9.007 -0.695 1.00 96.56 85 GLY A N 1
ATOM 662 C CA . GLY A 1 85 ? 12.641 -8.585 -1.680 1.00 96.56 85 GLY A CA 1
ATOM 663 C C . GLY A 1 85 ? 12.137 -7.424 -2.529 1.00 96.56 85 GLY A C 1
ATOM 664 O O . GLY A 1 85 ? 10.946 -7.099 -2.503 1.00 96.56 85 GLY A O 1
ATOM 665 N N . ILE A 1 86 ? 13.053 -6.793 -3.259 1.00 98.25 86 ILE A N 1
ATOM 666 C CA . ILE A 1 86 ? 12.791 -5.614 -4.091 1.00 98.25 86 ILE A CA 1
ATOM 667 C C . ILE A 1 86 ? 13.341 -5.865 -5.501 1.00 98.25 86 ILE A C 1
ATOM 669 O O . ILE A 1 86 ? 14.451 -6.357 -5.656 1.00 98.25 86 ILE A O 1
ATOM 673 N N . PHE A 1 87 ? 12.575 -5.532 -6.535 1.00 98.62 87 PHE A N 1
ATOM 674 C CA . PHE A 1 87 ? 13.011 -5.576 -7.927 1.00 98.62 87 PHE A CA 1
ATOM 675 C C . PHE A 1 87 ? 12.971 -4.169 -8.527 1.00 98.62 87 PHE A C 1
ATOM 677 O O . PHE A 1 87 ? 11.911 -3.547 -8.593 1.00 98.62 87 PHE A O 1
ATOM 684 N N . ILE A 1 88 ? 14.124 -3.653 -8.943 1.00 98.56 88 ILE A N 1
ATOM 685 C CA . ILE A 1 88 ? 14.262 -2.312 -9.516 1.00 98.56 88 ILE A CA 1
ATOM 686 C C . ILE A 1 88 ? 14.311 -2.413 -11.040 1.00 98.56 88 ILE A C 1
ATOM 688 O O . ILE A 1 88 ? 15.124 -3.143 -11.598 1.00 98.56 88 ILE A O 1
ATOM 692 N N . ILE A 1 89 ? 13.474 -1.650 -11.734 1.00 98.31 89 ILE A N 1
ATOM 693 C CA . ILE A 1 89 ? 13.482 -1.593 -13.199 1.00 98.31 89 ILE A CA 1
ATOM 694 C C . ILE A 1 89 ? 13.804 -0.166 -13.624 1.00 98.31 89 ILE A C 1
ATOM 696 O O . ILE A 1 89 ? 13.091 0.764 -13.255 1.00 98.31 89 ILE A O 1
ATOM 700 N N . ALA A 1 90 ? 14.864 0.007 -14.402 1.00 97.62 90 ALA A N 1
ATOM 701 C CA . ALA A 1 90 ? 15.295 1.295 -14.936 1.00 97.62 90 ALA A CA 1
ATOM 702 C C . ALA A 1 90 ? 15.209 1.306 -16.466 1.00 97.62 90 ALA A C 1
ATOM 704 O O . ALA A 1 90 ? 15.251 0.247 -17.095 1.00 97.62 90 ALA A O 1
ATOM 705 N N . VAL A 1 91 ? 15.102 2.489 -17.068 1.00 95.81 91 VAL A N 1
ATOM 706 C CA . VAL A 1 91 ? 15.207 2.626 -18.528 1.00 95.81 91 VAL A CA 1
ATOM 707 C C . VAL A 1 91 ? 16.671 2.539 -18.950 1.00 95.81 91 VAL A C 1
ATOM 709 O O . VAL A 1 91 ? 17.005 1.720 -19.798 1.00 95.81 91 VAL A O 1
ATOM 712 N N . GLY A 1 92 ? 17.541 3.311 -18.299 1.00 93.62 92 GLY A N 1
ATOM 713 C CA . GLY A 1 92 ? 18.951 3.499 -18.653 1.00 93.62 92 GLY A CA 1
ATOM 714 C C . GLY A 1 92 ? 19.343 4.969 -18.818 1.00 93.62 92 GLY A C 1
ATOM 715 O O . GLY A 1 92 ? 20.532 5.285 -18.868 1.00 93.62 92 GLY A O 1
ATOM 716 N N . ASP A 1 93 ? 18.364 5.878 -18.860 1.00 93.44 93 ASP A N 1
ATOM 717 C CA . ASP A 1 93 ? 18.568 7.328 -18.922 1.00 93.44 93 ASP A CA 1
ATOM 718 C C . ASP A 1 93 ? 18.622 7.993 -17.533 1.00 93.44 93 ASP A C 1
ATOM 720 O O . ASP A 1 93 ? 18.872 9.199 -17.419 1.00 93.44 93 ASP A O 1
ATOM 724 N N . GLU A 1 94 ? 18.423 7.217 -16.464 1.00 93.88 94 GLU A N 1
ATOM 725 C CA . GLU A 1 94 ? 18.535 7.686 -15.092 1.00 93.88 94 GLU A CA 1
ATOM 726 C C . GLU A 1 94 ? 19.967 8.103 -14.738 1.00 93.88 94 GLU A C 1
ATOM 728 O O . GLU A 1 94 ? 20.953 7.422 -15.013 1.00 93.88 94 GLU A O 1
ATOM 733 N N . SER A 1 95 ? 20.083 9.223 -14.023 1.00 87.94 95 SER A N 1
ATOM 734 C CA . SER A 1 95 ? 21.367 9.702 -13.492 1.00 87.94 95 SER A CA 1
ATOM 735 C C . SER A 1 95 ? 21.907 8.871 -12.318 1.00 87.94 95 SER A C 1
ATOM 737 O O . SER A 1 95 ? 23.060 9.051 -11.926 1.00 87.94 95 SER A O 1
ATOM 739 N N . ILE A 1 96 ? 21.088 7.971 -11.762 1.00 93.12 96 ILE A N 1
ATOM 740 C CA . ILE A 1 96 ? 21.438 7.062 -10.667 1.00 93.12 96 ILE A CA 1
ATOM 741 C C . ILE A 1 96 ? 21.468 5.630 -11.200 1.00 93.12 96 ILE A C 1
ATOM 743 O O . ILE A 1 96 ? 20.542 5.195 -11.880 1.00 93.12 96 ILE A O 1
ATOM 747 N N . SER A 1 97 ? 22.512 4.881 -10.849 1.00 95.31 97 SER A N 1
ATOM 748 C CA . SER A 1 97 ? 22.671 3.490 -11.266 1.00 95.31 97 SER A CA 1
ATOM 749 C C . SER A 1 97 ? 21.720 2.554 -10.512 1.00 95.31 97 SER A C 1
ATOM 751 O O . SER A 1 97 ? 21.777 2.433 -9.282 1.00 95.31 97 SER A O 1
ATOM 753 N N . ALA A 1 98 ? 20.884 1.827 -11.260 1.00 96.81 98 ALA A N 1
ATOM 754 C CA . ALA A 1 98 ? 20.046 0.757 -10.715 1.00 96.81 98 ALA A CA 1
ATOM 755 C C . ALA A 1 98 ? 20.891 -0.362 -10.083 1.00 96.81 98 ALA A C 1
ATOM 757 O O . ALA A 1 98 ? 20.536 -0.880 -9.026 1.00 96.81 98 ALA A O 1
ATOM 758 N N . ALA A 1 99 ? 22.039 -0.681 -10.691 1.00 97.62 99 ALA A N 1
ATOM 759 C CA . ALA A 1 99 ? 22.957 -1.706 -10.209 1.00 97.62 99 ALA A CA 1
ATOM 760 C C . ALA A 1 99 ? 23.576 -1.344 -8.852 1.00 97.62 99 ALA A C 1
ATOM 762 O O . ALA A 1 99 ? 23.610 -2.169 -7.940 1.00 97.62 99 ALA A O 1
ATOM 763 N N . GLU A 1 100 ? 24.047 -0.101 -8.704 1.00 97.62 100 GLU A N 1
ATOM 764 C CA . GLU A 1 100 ? 24.617 0.386 -7.441 1.00 97.62 100 GLU A CA 1
ATOM 765 C C . GLU A 1 100 ? 23.540 0.452 -6.357 1.00 97.62 100 GLU A C 1
ATOM 767 O O . GLU A 1 100 ? 23.755 -0.033 -5.249 1.00 97.62 100 GLU A O 1
ATOM 772 N N . THR A 1 101 ? 22.347 0.942 -6.706 1.00 97.62 101 THR A N 1
ATOM 773 C CA . THR A 1 101 ? 21.196 0.968 -5.794 1.00 97.62 101 THR A CA 1
ATOM 774 C C . THR A 1 101 ? 20.836 -0.439 -5.308 1.00 97.62 101 THR A C 1
ATOM 776 O O . THR A 1 101 ? 20.673 -0.663 -4.109 1.00 97.62 101 THR A O 1
ATOM 779 N N . ALA A 1 102 ? 20.743 -1.417 -6.214 1.00 98.06 102 ALA A N 1
ATOM 780 C CA . ALA A 1 102 ? 20.457 -2.800 -5.846 1.00 98.06 102 ALA A CA 1
ATOM 781 C C . ALA A 1 102 ? 21.534 -3.371 -4.912 1.00 98.06 102 ALA A C 1
ATOM 783 O O . ALA A 1 102 ? 21.194 -3.987 -3.901 1.00 98.06 102 ALA A O 1
ATOM 784 N N . ALA A 1 103 ? 22.815 -3.102 -5.186 1.00 98.19 103 ALA A N 1
ATOM 785 C CA . ALA A 1 103 ? 23.922 -3.518 -4.330 1.00 98.19 103 ALA A CA 1
ATOM 786 C C . ALA A 1 103 ? 23.858 -2.884 -2.925 1.00 98.19 103 ALA A C 1
ATOM 788 O O . ALA A 1 103 ? 24.114 -3.566 -1.931 1.00 98.19 103 ALA A O 1
ATOM 789 N N . GLU A 1 104 ? 23.472 -1.609 -2.812 1.00 97.94 104 GLU A N 1
ATOM 790 C CA . GLU A 1 104 ? 23.260 -0.941 -1.520 1.00 97.94 104 GLU A CA 1
ATOM 791 C C . GLU A 1 104 ? 22.133 -1.601 -0.711 1.00 97.94 104 GLU A C 1
ATOM 793 O O . GLU A 1 104 ? 22.286 -1.843 0.490 1.00 97.94 104 GLU A O 1
ATOM 798 N N . ILE A 1 105 ? 21.021 -1.961 -1.359 1.00 98.06 105 ILE A N 1
ATOM 799 C CA . ILE A 1 105 ? 19.916 -2.678 -0.706 1.00 98.06 105 ILE A CA 1
ATOM 800 C C . ILE A 1 105 ? 20.327 -4.099 -0.298 1.00 98.06 105 ILE A C 1
ATOM 802 O O . ILE A 1 105 ? 20.039 -4.528 0.824 1.00 98.06 105 ILE A O 1
ATOM 806 N N . GLN A 1 106 ? 21.061 -4.814 -1.152 1.00 96.88 106 GLN A N 1
ATOM 807 C CA . GLN A 1 106 ? 21.617 -6.126 -0.816 1.00 96.88 106 GLN A CA 1
ATOM 808 C C . GLN A 1 106 ? 22.561 -6.044 0.393 1.00 96.88 106 GLN A C 1
ATOM 810 O O . GLN A 1 106 ? 22.515 -6.910 1.267 1.00 96.88 106 GLN A O 1
ATOM 815 N N . ALA A 1 107 ? 23.367 -4.982 0.503 1.00 97.19 107 ALA A N 1
ATOM 816 C CA . ALA A 1 107 ? 24.260 -4.758 1.641 1.00 97.19 107 ALA A CA 1
ATOM 817 C C . ALA A 1 107 ? 23.512 -4.511 2.966 1.00 97.19 107 ALA A C 1
ATOM 819 O O . ALA A 1 107 ? 24.049 -4.800 4.036 1.00 97.19 107 ALA A O 1
ATOM 820 N N . ILE A 1 108 ? 22.267 -4.021 2.914 1.00 95.81 108 ILE A N 1
ATOM 821 C CA . ILE A 1 108 ? 21.375 -3.924 4.082 1.00 95.81 108 ILE A CA 1
ATOM 822 C C . ILE A 1 108 ? 20.898 -5.320 4.531 1.00 95.81 108 ILE A C 1
ATOM 824 O O . ILE A 1 108 ? 20.604 -5.515 5.710 1.00 95.81 108 ILE A O 1
ATOM 828 N N . GLY A 1 109 ? 20.891 -6.300 3.623 1.00 94.31 109 GLY A N 1
ATOM 829 C CA . GLY A 1 109 ? 20.516 -7.694 3.870 1.00 94.31 109 GLY A CA 1
ATOM 830 C C . GLY A 1 109 ? 19.227 -8.124 3.171 1.00 94.31 109 GLY A C 1
ATOM 831 O O . GLY A 1 109 ? 18.835 -9.28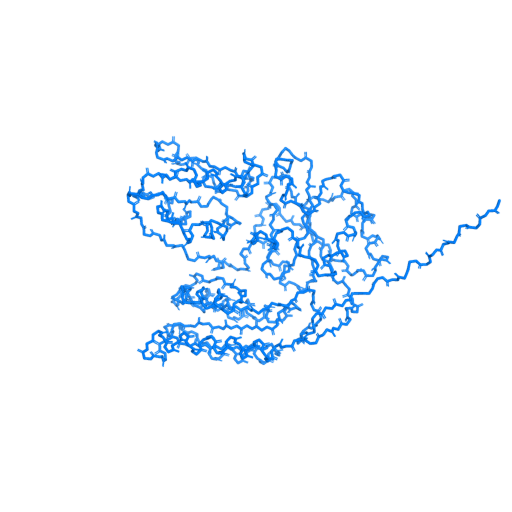3 3.284 1.00 94.31 109 GLY A O 1
ATOM 832 N N . THR A 1 110 ? 18.568 -7.218 2.446 1.00 95.56 110 THR A N 1
ATOM 833 C CA . THR A 1 110 ? 17.333 -7.520 1.711 1.00 95.56 110 THR A CA 1
ATOM 834 C C . THR A 1 110 ? 17.664 -7.967 0.290 1.00 95.56 110 THR A C 1
ATOM 836 O O . THR A 1 110 ? 18.372 -7.239 -0.406 1.00 95.56 110 THR A O 1
ATOM 839 N N . PRO A 1 111 ? 17.155 -9.124 -0.174 1.00 96.19 111 PRO A N 1
ATOM 840 C CA . PRO A 1 111 ? 17.280 -9.531 -1.568 1.00 96.19 111 PRO A CA 1
ATOM 841 C C . PRO A 1 111 ? 16.774 -8.433 -2.502 1.00 96.19 111 PRO A C 1
ATOM 843 O O . PRO A 1 111 ? 15.641 -7.964 -2.372 1.00 96.19 111 PRO A O 1
ATOM 846 N N . CYS A 1 112 ? 17.632 -8.008 -3.421 1.00 97.62 112 CYS A N 1
ATOM 847 C CA . CYS A 1 112 ? 17.312 -6.971 -4.383 1.00 97.62 112 CYS A CA 1
ATOM 848 C C . CYS A 1 112 ? 17.862 -7.364 -5.743 1.00 97.62 112 CYS A C 1
ATOM 850 O O . CYS A 1 112 ? 19.027 -7.740 -5.830 1.00 97.62 112 CYS A O 1
ATOM 852 N N . GLU A 1 113 ? 17.036 -7.270 -6.772 1.00 97.94 113 GLU A N 1
ATOM 853 C CA . GLU A 1 113 ? 17.428 -7.498 -8.159 1.00 97.94 113 GLU A CA 1
ATOM 854 C C . GLU A 1 113 ? 17.163 -6.245 -8.989 1.00 97.94 113 GLU A C 1
ATOM 856 O O . GLU A 1 113 ? 16.403 -5.363 -8.573 1.00 97.94 113 GLU A O 1
ATOM 861 N N . TYR A 1 114 ? 17.770 -6.163 -10.172 1.00 98.31 114 TYR A N 1
ATOM 862 C CA . TYR A 1 114 ? 17.516 -5.064 -11.097 1.00 98.31 114 TYR A CA 1
ATOM 863 C C . TYR A 1 114 ? 17.620 -5.475 -12.565 1.00 98.31 114 TYR A C 1
ATOM 865 O O . TYR A 1 114 ? 18.272 -6.461 -12.900 1.00 98.31 114 TYR A O 1
ATOM 873 N N . ILE A 1 115 ? 17.002 -4.678 -13.437 1.00 98.25 115 ILE A N 1
ATOM 874 C CA . ILE A 1 115 ? 17.263 -4.672 -14.881 1.00 98.25 115 ILE A CA 1
ATOM 875 C C . ILE A 1 115 ? 17.292 -3.234 -15.410 1.00 98.25 115 ILE A C 1
ATOM 877 O O . ILE A 1 115 ? 16.660 -2.339 -14.840 1.00 98.25 115 ILE A O 1
ATOM 881 N N . VAL A 1 116 ? 17.997 -3.030 -16.521 1.00 98.00 116 VAL A N 1
ATOM 882 C CA . VAL A 1 116 ? 18.030 -1.773 -17.280 1.00 98.00 116 VAL A CA 1
ATOM 883 C C . VAL A 1 116 ? 17.517 -2.067 -18.687 1.00 98.00 116 VAL A C 1
ATOM 885 O O . VAL A 1 116 ? 18.080 -2.913 -19.374 1.00 98.00 116 VAL A O 1
ATOM 888 N N . ILE A 1 117 ? 16.421 -1.435 -19.104 1.00 96.88 117 ILE A N 1
ATOM 889 C CA . ILE A 1 117 ? 15.716 -1.774 -20.353 1.00 96.88 117 ILE A CA 1
ATOM 890 C C . ILE A 1 117 ? 16.604 -1.538 -21.587 1.00 96.88 117 ILE A C 1
ATOM 892 O O . ILE A 1 117 ? 16.609 -2.368 -22.496 1.00 96.88 117 ILE A O 1
ATOM 896 N N . ASP A 1 118 ? 17.397 -0.466 -21.598 1.00 95.69 118 ASP A N 1
ATOM 897 C CA . ASP A 1 118 ? 18.276 -0.099 -22.716 1.00 95.69 118 ASP A CA 1
ATOM 898 C C . ASP A 1 118 ? 19.475 -1.049 -22.907 1.00 95.69 118 ASP A C 1
ATOM 900 O O . ASP A 1 118 ? 20.138 -1.001 -23.946 1.00 95.69 118 ASP A O 1
ATOM 904 N N . ASP A 1 119 ? 19.737 -1.956 -21.959 1.00 96.50 119 ASP A N 1
ATOM 905 C CA . ASP A 1 119 ? 20.762 -2.998 -22.114 1.00 96.50 119 ASP A CA 1
ATOM 906 C C . ASP A 1 119 ? 20.310 -4.132 -23.060 1.00 96.50 119 ASP A C 1
ATOM 908 O O . ASP A 1 119 ? 21.112 -4.994 -23.439 1.00 96.50 119 ASP A O 1
ATOM 912 N N . PHE A 1 120 ? 19.035 -4.144 -23.468 1.00 96.00 120 PHE A N 1
ATOM 913 C CA . PHE A 1 120 ? 18.449 -5.172 -24.325 1.00 96.00 120 PHE A CA 1
ATOM 914 C C . PHE A 1 120 ? 18.230 -4.682 -25.756 1.00 96.00 120 PHE A C 1
ATOM 916 O O . PHE A 1 120 ? 17.894 -3.532 -26.018 1.00 96.00 120 PHE A O 1
ATOM 923 N N . ALA A 1 121 ? 18.381 -5.599 -26.714 1.00 92.88 121 ALA A N 1
ATOM 924 C CA . ALA A 1 121 ? 18.172 -5.295 -28.130 1.00 92.88 121 ALA A CA 1
ATOM 925 C C . ALA A 1 121 ? 16.695 -5.035 -28.478 1.00 92.88 121 ALA A C 1
ATOM 927 O O . ALA A 1 121 ? 16.404 -4.315 -29.435 1.00 92.88 121 ALA A O 1
ATOM 928 N N . ASP A 1 122 ? 15.774 -5.642 -27.727 1.00 94.31 122 ASP A N 1
ATOM 929 C CA . ASP A 1 122 ? 14.333 -5.500 -27.887 1.00 94.31 122 ASP A CA 1
ATOM 930 C C . ASP A 1 122 ? 13.591 -5.756 -26.563 1.00 94.31 122 ASP A C 1
ATOM 932 O O . ASP A 1 122 ? 14.138 -6.298 -25.596 1.00 94.31 122 ASP A O 1
ATOM 936 N N . LEU A 1 123 ? 12.318 -5.351 -26.531 1.00 92.31 123 LEU A N 1
ATOM 937 C CA . LEU A 1 123 ? 11.466 -5.476 -25.349 1.00 92.31 123 LEU A CA 1
ATOM 938 C C . LEU A 1 123 ? 11.100 -6.927 -25.018 1.00 92.31 123 LEU A C 1
ATOM 940 O O . LEU A 1 123 ? 10.865 -7.221 -23.853 1.00 92.31 123 LEU A O 1
ATOM 944 N N . GLU A 1 124 ? 11.060 -7.838 -25.994 1.00 95.44 124 GLU A N 1
ATOM 945 C CA . GLU A 1 124 ? 10.727 -9.245 -25.737 1.00 95.44 124 GLU A CA 1
ATOM 946 C C . GLU A 1 124 ? 11.827 -9.911 -24.901 1.00 95.44 124 GLU A C 1
ATOM 948 O O . GLU A 1 124 ? 11.547 -10.613 -23.926 1.00 95.44 124 GLU A O 1
ATOM 953 N N . MET A 1 125 ? 13.090 -9.637 -25.233 1.00 96.25 125 MET A N 1
ATOM 954 C CA . MET A 1 125 ? 14.241 -10.076 -24.453 1.00 96.25 125 MET A CA 1
ATOM 955 C C . MET A 1 125 ? 14.226 -9.479 -23.043 1.00 96.25 125 MET A C 1
ATOM 957 O O . MET A 1 125 ? 14.398 -10.224 -22.074 1.00 96.25 125 MET A O 1
ATOM 961 N N . ALA A 1 126 ? 13.972 -8.171 -22.927 1.00 97.00 126 ALA A N 1
ATOM 962 C CA . ALA A 1 126 ? 13.862 -7.497 -21.636 1.00 97.00 126 ALA A CA 1
ATOM 963 C C . ALA A 1 126 ? 12.751 -8.119 -20.773 1.00 97.00 126 ALA A C 1
ATOM 965 O O . ALA A 1 126 ? 12.979 -8.422 -19.604 1.00 97.00 126 ALA A O 1
ATOM 966 N N . THR A 1 127 ? 11.567 -8.373 -21.343 1.00 97.50 127 THR A N 1
ATOM 967 C CA . THR A 1 127 ? 10.438 -9.005 -20.642 1.00 97.50 127 THR A CA 1
ATOM 968 C C . THR A 1 127 ? 10.783 -10.413 -20.172 1.00 97.50 127 THR A C 1
ATOM 970 O O . THR A 1 127 ? 10.571 -10.734 -19.004 1.00 97.50 127 THR A O 1
ATOM 973 N N . ASN A 1 128 ? 11.349 -11.252 -21.044 1.00 97.19 128 ASN A N 1
ATOM 974 C CA . ASN A 1 128 ? 11.707 -12.625 -20.686 1.00 97.19 128 ASN A CA 1
ATOM 975 C C . ASN A 1 128 ? 12.717 -12.672 -19.535 1.00 97.19 128 ASN A C 1
ATOM 977 O O . ASN A 1 128 ? 12.544 -13.464 -18.604 1.00 97.19 128 ASN A O 1
ATOM 981 N N . LEU A 1 129 ? 13.741 -11.811 -19.565 1.00 97.88 129 LEU A N 1
ATOM 982 C CA . LEU A 1 129 ? 14.688 -11.735 -18.459 1.00 97.88 129 LEU A CA 1
ATOM 983 C C . LEU A 1 129 ? 14.020 -11.191 -17.196 1.00 97.88 129 LEU A C 1
ATOM 985 O O . LEU A 1 129 ? 14.167 -11.804 -16.147 1.00 97.88 129 LEU A O 1
ATOM 989 N N . ALA A 1 130 ? 13.245 -10.108 -17.289 1.00 97.94 130 ALA A N 1
ATOM 990 C CA . ALA A 1 130 ? 12.568 -9.507 -16.142 1.00 97.94 130 ALA A CA 1
ATOM 991 C C . ALA A 1 130 ? 11.683 -10.512 -15.392 1.00 97.94 130 ALA A C 1
ATOM 993 O O . ALA A 1 130 ? 11.701 -10.566 -14.163 1.00 97.94 130 ALA A O 1
ATOM 994 N N . LEU A 1 131 ? 10.934 -11.342 -16.125 1.00 98.06 131 LEU A N 1
ATOM 995 C CA . LEU A 1 131 ? 10.114 -12.401 -15.539 1.00 98.06 131 LEU A CA 1
ATOM 996 C C . LEU A 1 131 ? 10.971 -13.493 -14.886 1.00 98.06 131 LEU A C 1
ATOM 998 O O . LEU A 1 131 ? 10.631 -13.962 -13.799 1.00 98.06 131 LEU A O 1
ATOM 1002 N N . GLY A 1 132 ? 12.090 -13.876 -15.509 1.00 97.75 132 GLY A N 1
ATOM 1003 C CA . GLY A 1 132 ? 13.067 -14.795 -14.919 1.00 97.75 132 GLY A CA 1
ATOM 1004 C C . GLY A 1 132 ? 13.644 -14.255 -13.608 1.00 97.75 132 GLY A C 1
ATOM 1005 O O . GLY A 1 132 ? 13.545 -14.912 -12.574 1.00 97.75 132 GLY A O 1
ATOM 1006 N N . THR A 1 133 ? 14.142 -13.019 -13.628 1.00 97.69 133 THR A N 1
ATOM 1007 C CA . THR A 1 133 ? 14.688 -12.301 -12.470 1.00 97.69 133 THR A CA 1
ATOM 1008 C C . THR A 1 133 ? 13.658 -12.154 -11.351 1.00 97.69 133 THR A C 1
ATOM 1010 O O . THR A 1 133 ? 13.969 -12.385 -10.184 1.00 97.69 133 THR A O 1
ATOM 1013 N N . ALA A 1 134 ? 12.400 -11.849 -11.677 1.00 97.31 134 ALA A N 1
ATOM 1014 C CA . ALA A 1 134 ? 11.327 -11.790 -10.690 1.00 97.31 134 ALA A CA 1
ATOM 1015 C C . ALA A 1 134 ? 11.100 -13.141 -9.982 1.00 97.31 134 ALA A C 1
ATOM 1017 O O . ALA A 1 134 ? 10.859 -13.177 -8.772 1.00 97.31 134 ALA A O 1
ATOM 1018 N N . GLN A 1 135 ? 11.186 -14.259 -10.710 1.00 95.12 135 GLN A N 1
ATOM 1019 C CA . GLN A 1 135 ? 11.073 -15.598 -10.120 1.00 95.12 135 GLN A CA 1
ATOM 1020 C C . GLN A 1 135 ? 12.305 -15.982 -9.292 1.00 95.12 135 GLN A C 1
ATOM 1022 O O . GLN A 1 135 ? 12.174 -16.605 -8.232 1.00 95.12 135 GLN A O 1
ATOM 1027 N N . GLU A 1 136 ? 13.497 -15.585 -9.734 1.00 93.75 136 GLU A N 1
ATOM 1028 C CA . GLU A 1 136 ? 14.737 -15.762 -8.976 1.00 93.75 136 GLU A CA 1
ATOM 1029 C C . GLU A 1 136 ? 14.687 -14.993 -7.655 1.00 93.75 136 GLU A C 1
ATOM 1031 O O . GLU A 1 136 ? 14.908 -15.596 -6.603 1.00 93.75 136 GLU A O 1
ATOM 1036 N N . LEU A 1 137 ? 14.263 -13.723 -7.678 1.00 95.25 137 LEU A N 1
ATOM 1037 C CA . LEU A 1 137 ? 14.054 -12.916 -6.476 1.00 95.25 137 LEU A CA 1
ATOM 1038 C C . LEU A 1 137 ? 13.120 -13.628 -5.496 1.00 95.25 137 LEU A C 1
ATOM 1040 O O . LEU A 1 137 ? 13.452 -13.770 -4.319 1.00 95.25 137 LEU A O 1
ATOM 1044 N N . LYS A 1 138 ? 11.969 -14.124 -5.971 1.00 92.00 138 LYS A N 1
ATOM 1045 C CA . LYS A 1 138 ? 11.020 -14.868 -5.128 1.00 92.00 138 LYS A CA 1
ATOM 1046 C C . LYS A 1 138 ? 11.648 -16.099 -4.490 1.00 92.00 138 LYS A C 1
ATOM 1048 O O . LYS A 1 138 ? 11.396 -16.365 -3.318 1.00 92.00 138 LYS A O 1
ATOM 1053 N N . THR A 1 139 ? 12.483 -16.813 -5.239 1.00 87.81 139 THR A N 1
ATOM 1054 C CA . THR A 1 139 ? 13.185 -18.012 -4.770 1.00 87.81 139 THR A CA 1
ATOM 1055 C C . THR A 1 139 ? 14.264 -17.673 -3.738 1.00 87.81 139 THR A C 1
ATOM 1057 O O . THR A 1 139 ? 14.357 -18.338 -2.708 1.00 87.81 139 THR A O 1
ATOM 1060 N N . MET A 1 140 ? 15.052 -16.620 -3.970 1.00 80.25 140 MET A N 1
ATOM 1061 C CA . MET A 1 140 ? 16.088 -16.143 -3.045 1.00 80.25 140 MET A CA 1
ATOM 1062 C C . MET A 1 140 ? 15.497 -15.622 -1.736 1.00 80.25 140 MET A C 1
ATOM 1064 O O . MET A 1 140 ? 16.058 -15.841 -0.664 1.00 80.25 140 MET A O 1
ATOM 1068 N N . ALA A 1 141 ? 14.350 -14.956 -1.827 1.00 79.56 141 ALA A N 1
ATOM 1069 C CA . ALA A 1 141 ? 13.624 -14.397 -0.699 1.00 79.56 141 ALA A CA 1
ATOM 1070 C C . ALA A 1 141 ? 12.542 -15.344 -0.145 1.00 79.56 141 ALA A C 1
ATOM 1072 O O . ALA A 1 141 ? 11.629 -14.888 0.548 1.00 79.56 141 ALA A O 1
ATOM 1073 N N . LEU A 1 142 ? 12.622 -16.655 -0.421 1.00 72.44 142 LEU A N 1
ATOM 1074 C CA . LEU A 1 142 ? 11.775 -17.654 0.237 1.00 72.44 142 LEU A CA 1
ATOM 1075 C C . LEU A 1 142 ? 12.014 -17.604 1.749 1.00 72.44 142 LEU A C 1
ATOM 1077 O O . LEU A 1 142 ? 13.041 -18.045 2.269 1.00 72.44 142 LEU A O 1
ATOM 1081 N N . SER A 1 143 ? 11.036 -17.055 2.456 1.00 67.94 143 SER A N 1
ATOM 1082 C CA . SER A 1 143 ? 11.038 -16.933 3.902 1.00 67.94 143 SER A CA 1
ATOM 1083 C C . SER A 1 143 ? 10.515 -18.216 4.542 1.00 67.94 143 SER A C 1
ATOM 1085 O O . SER A 1 143 ? 9.488 -18.778 4.159 1.00 67.94 143 SER A O 1
ATOM 1087 N N . GLY A 1 144 ? 11.228 -18.694 5.561 1.00 84.50 144 GLY A N 1
ATOM 1088 C CA . GLY A 1 144 ? 10.652 -19.656 6.494 1.00 84.50 144 GLY A CA 1
ATOM 1089 C C . GLY A 1 144 ? 9.547 -18.997 7.322 1.00 84.50 144 GLY A C 1
ATOM 1090 O O . GLY A 1 144 ? 9.504 -17.775 7.464 1.00 84.50 144 GLY A O 1
ATOM 1091 N N . ILE A 1 145 ? 8.680 -19.810 7.918 1.00 92.31 145 ILE A N 1
ATOM 1092 C CA . ILE A 1 145 ? 7.748 -19.333 8.939 1.00 92.31 145 ILE A CA 1
ATOM 1093 C C . ILE A 1 145 ? 8.443 -19.355 10.298 1.00 92.31 145 ILE A C 1
ATOM 1095 O O . ILE A 1 145 ? 9.128 -20.324 10.633 1.00 92.31 145 ILE A O 1
ATOM 1099 N N . ASP A 1 146 ? 8.249 -18.304 11.085 1.00 94.44 146 ASP A N 1
ATOM 1100 C CA . ASP A 1 146 ? 8.820 -18.177 12.421 1.00 94.44 146 ASP A CA 1
ATOM 1101 C C . ASP A 1 146 ? 7.840 -17.539 13.405 1.00 94.44 146 ASP A C 1
ATOM 1103 O O . ASP A 1 146 ? 6.807 -16.996 13.017 1.00 94.44 146 ASP A O 1
ATOM 1107 N N . ARG A 1 147 ? 8.145 -17.636 14.697 1.00 94.25 147 ARG A N 1
ATOM 1108 C CA . ARG A 1 147 ? 7.348 -17.030 15.763 1.00 94.25 147 ARG A CA 1
ATOM 1109 C C . ARG A 1 147 ? 7.592 -15.527 15.822 1.00 94.25 147 ARG A C 1
ATOM 1111 O O . ARG A 1 147 ? 8.725 -15.068 15.734 1.00 94.25 147 ARG A O 1
ATOM 1118 N N . ILE A 1 148 ? 6.520 -14.776 16.040 1.00 94.38 148 ILE A N 1
ATOM 1119 C CA . ILE A 1 148 ? 6.600 -13.356 16.377 1.00 94.38 148 ILE A CA 1
ATOM 1120 C C . ILE A 1 148 ? 6.779 -13.263 17.893 1.00 94.38 148 ILE A C 1
ATOM 1122 O O . ILE A 1 148 ? 5.867 -13.597 18.652 1.00 94.38 148 ILE A O 1
ATOM 1126 N N . GLU A 1 149 ? 7.973 -12.860 18.327 1.00 87.19 149 GLU A N 1
ATOM 1127 C CA . GLU A 1 149 ? 8.313 -12.733 19.751 1.00 87.19 149 GLU A CA 1
ATOM 1128 C C . GLU A 1 149 ? 7.615 -11.530 20.402 1.00 87.19 149 GLU A C 1
ATOM 1130 O O . GLU A 1 149 ? 7.104 -11.634 21.517 1.00 87.19 149 GLU A O 1
ATOM 1135 N N . GLU A 1 150 ? 7.535 -10.411 19.681 1.00 89.88 150 GLU A N 1
ATOM 1136 C CA . GLU A 1 150 ? 6.879 -9.178 20.115 1.00 89.88 150 GLU A CA 1
ATOM 1137 C C . GLU A 1 150 ? 5.926 -8.693 19.023 1.00 89.88 150 GLU A C 1
ATOM 1139 O O . GLU A 1 150 ? 6.308 -8.592 17.863 1.00 89.88 150 GLU A O 1
ATOM 1144 N N . SER A 1 151 ? 4.662 -8.443 19.373 1.00 95.88 151 SER A N 1
ATOM 1145 C CA . SER A 1 151 ? 3.624 -8.052 18.413 1.00 95.88 151 SER A CA 1
ATOM 1146 C C . SER A 1 151 ? 3.466 -6.531 18.368 1.00 95.88 151 SER A C 1
ATOM 1148 O O . SER A 1 151 ? 2.631 -5.970 19.072 1.00 95.88 151 SER A O 1
ATOM 1150 N N . ASP A 1 152 ? 4.288 -5.869 17.552 1.00 97.12 152 ASP A N 1
ATOM 1151 C CA . ASP A 1 152 ? 4.279 -4.407 17.383 1.00 97.12 152 ASP A CA 1
ATOM 1152 C C . ASP A 1 152 ? 3.034 -3.893 16.649 1.00 97.12 152 ASP A C 1
ATOM 1154 O O . ASP A 1 152 ? 2.836 -4.206 15.470 1.00 97.12 152 ASP A O 1
ATOM 1158 N N . LEU A 1 153 ? 2.241 -3.063 17.325 1.00 98.44 153 LEU A N 1
ATOM 1159 C CA . LEU A 1 153 ? 1.043 -2.405 16.805 1.00 98.44 153 LEU A CA 1
ATOM 1160 C C . LEU A 1 153 ? 1.155 -0.890 17.014 1.00 98.44 153 LEU A C 1
ATOM 1162 O O . LEU A 1 153 ? 1.408 -0.430 18.127 1.00 98.44 153 LEU A O 1
ATOM 1166 N N . THR A 1 154 ? 0.899 -0.107 15.970 1.00 98.44 154 THR A N 1
ATOM 1167 C CA . THR A 1 154 ? 0.685 1.341 16.114 1.00 98.44 154 THR A CA 1
ATOM 1168 C C . THR A 1 154 ? -0.811 1.626 16.179 1.00 98.44 154 THR A C 1
ATOM 1170 O O . THR A 1 154 ? -1.552 1.133 15.339 1.00 98.44 154 THR A O 1
ATOM 1173 N N . ILE A 1 155 ? -1.261 2.431 17.138 1.00 98.50 155 ILE A N 1
ATOM 1174 C CA . ILE A 1 155 ? -2.602 3.020 17.148 1.00 98.50 155 ILE A CA 1
ATOM 1175 C C . ILE A 1 155 ? -2.468 4.470 16.695 1.00 98.50 155 ILE A C 1
ATOM 1177 O O . ILE A 1 155 ? -1.793 5.262 17.355 1.00 98.50 155 ILE A O 1
ATOM 1181 N N . ALA A 1 156 ? -3.105 4.797 15.576 1.00 97.06 156 ALA A N 1
ATOM 1182 C CA . ALA A 1 156 ? -3.154 6.134 15.009 1.00 97.06 156 ALA A CA 1
ATOM 1183 C C . ALA A 1 156 ? -4.550 6.732 15.210 1.00 97.06 156 ALA A C 1
ATOM 1185 O O . ALA A 1 156 ? -5.556 6.046 15.026 1.00 97.06 156 ALA A O 1
ATOM 1186 N N . TYR A 1 157 ? -4.616 7.994 15.621 1.00 95.50 157 TYR A N 1
ATOM 1187 C CA . TYR A 1 157 ? -5.877 8.708 15.813 1.00 95.50 157 TYR A CA 1
ATOM 1188 C C . TYR A 1 157 ? -5.661 10.212 15.695 1.00 95.50 157 TYR A C 1
ATOM 1190 O O . TYR A 1 157 ? -4.635 10.723 16.128 1.00 95.50 157 TYR A O 1
ATOM 1198 N N . GLN A 1 158 ? -6.624 10.950 15.153 1.00 92.25 158 GLN A N 1
ATOM 1199 C CA . GLN A 1 158 ? -6.587 12.418 15.190 1.00 92.25 158 GLN A CA 1
ATOM 1200 C C . GLN A 1 158 ? -7.148 12.944 16.520 1.00 92.25 158 GLN A C 1
ATOM 1202 O O . GLN A 1 158 ? -6.527 13.766 17.203 1.00 92.25 158 GLN A O 1
ATOM 1207 N N . GLU A 1 159 ? -8.306 12.412 16.906 1.00 91.12 159 GLU A N 1
ATOM 1208 C CA . GLU A 1 159 ? -8.970 12.667 18.180 1.00 91.12 159 GLU A CA 1
ATOM 1209 C C . GLU A 1 159 ? -8.899 11.419 19.052 1.00 91.12 159 GLU A C 1
ATOM 1211 O O . GLU A 1 159 ? -9.078 10.303 18.568 1.00 91.12 159 GLU A O 1
ATOM 1216 N N . GLU A 1 160 ? -8.582 11.596 20.334 1.00 94.81 160 GLU A N 1
ATOM 1217 C CA . GLU A 1 160 ? -8.383 10.468 21.240 1.00 94.81 160 GLU A CA 1
ATOM 1218 C C . GLU A 1 160 ? -9.695 9.683 21.428 1.00 94.81 160 GLU A C 1
ATOM 1220 O O . GLU A 1 160 ? -10.671 10.247 21.935 1.00 94.81 160 GLU A O 1
ATOM 1225 N N . PRO A 1 161 ? -9.751 8.389 21.056 1.00 94.50 161 PRO A N 1
ATOM 1226 C CA . PRO A 1 161 ? -10.977 7.621 21.182 1.00 94.50 161 PRO A CA 1
ATOM 1227 C C . PRO A 1 161 ? -11.263 7.336 22.656 1.00 94.50 161 PRO A C 1
ATOM 1229 O O . PRO A 1 161 ? -10.376 6.955 23.419 1.00 94.50 161 PRO A O 1
ATOM 1232 N N . ALA A 1 162 ? -12.533 7.430 23.059 1.00 94.38 162 ALA A N 1
ATOM 1233 C CA . ALA A 1 162 ? -12.938 7.249 24.457 1.00 94.38 162 ALA A CA 1
ATOM 1234 C C . ALA A 1 162 ? -12.519 5.887 25.052 1.00 94.38 162 ALA A C 1
ATOM 1236 O O . ALA A 1 162 ? -12.327 5.761 26.261 1.00 94.38 162 ALA A O 1
ATOM 1237 N N . CYS A 1 163 ? -12.357 4.865 24.204 1.00 95.56 163 CYS A N 1
ATOM 1238 C CA . CYS A 1 163 ? -11.936 3.527 24.605 1.00 95.56 163 CYS A CA 1
ATOM 1239 C C . CYS A 1 163 ? -10.409 3.334 24.690 1.00 95.56 163 CYS A C 1
ATOM 1241 O O . CYS A 1 163 ? -9.977 2.248 25.078 1.00 95.56 163 CYS A O 1
ATOM 1243 N N . LEU A 1 164 ? -9.583 4.342 24.362 1.00 97.38 164 LEU A N 1
ATOM 1244 C CA . LEU A 1 164 ? -8.135 4.174 24.171 1.00 97.38 164 LEU A CA 1
ATOM 1245 C C . LEU A 1 164 ? -7.445 3.542 25.382 1.00 97.38 164 LEU A C 1
ATOM 1247 O O . LEU A 1 164 ? -6.697 2.580 25.238 1.00 97.38 164 LEU A O 1
ATOM 1251 N N . THR A 1 165 ? -7.724 4.054 26.583 1.00 97.88 165 THR A N 1
ATOM 1252 C CA . THR A 1 165 ? -7.081 3.568 27.815 1.00 97.88 165 THR A CA 1
ATOM 1253 C C . THR A 1 165 ? -7.413 2.096 28.081 1.00 97.88 165 THR A C 1
ATOM 1255 O O . THR A 1 165 ? -6.529 1.307 28.417 1.00 97.88 165 THR A O 1
ATOM 1258 N N . GLU A 1 166 ? -8.680 1.705 27.914 1.00 98.12 166 GLU A N 1
ATOM 1259 C CA . GLU A 1 166 ? -9.116 0.316 28.098 1.00 98.12 166 GLU A CA 1
ATOM 1260 C C . GLU A 1 166 ? -8.528 -0.602 27.018 1.00 98.12 166 GLU A C 1
ATOM 1262 O O . GLU A 1 166 ? -8.061 -1.703 27.320 1.00 98.12 166 GLU A O 1
ATOM 1267 N N . LEU A 1 167 ? -8.499 -0.129 25.771 1.00 98.38 167 LEU A N 1
ATOM 1268 C CA . LEU A 1 167 ? -7.959 -0.852 24.627 1.00 98.38 167 LEU A CA 1
ATOM 1269 C C . LEU A 1 167 ? -6.462 -1.120 24.761 1.00 98.38 167 LEU A C 1
ATOM 1271 O O . LEU A 1 167 ? -6.043 -2.266 24.601 1.00 98.38 167 LEU A O 1
ATOM 1275 N N . VAL A 1 168 ? -5.664 -0.108 25.109 1.00 98.56 168 VAL A N 1
ATOM 1276 C CA . VAL A 1 168 ? -4.218 -0.265 25.330 1.00 98.56 168 VAL A CA 1
ATOM 1277 C C . VAL A 1 168 ? -3.961 -1.295 26.428 1.00 98.56 168 VAL A C 1
ATOM 1279 O O . VAL A 1 168 ? -3.213 -2.249 26.211 1.00 98.56 168 VAL A O 1
ATOM 1282 N N . ALA A 1 169 ? -4.656 -1.189 27.565 1.00 98.12 169 ALA A N 1
ATOM 1283 C CA . ALA A 1 169 ? -4.512 -2.150 28.657 1.00 98.12 169 ALA A CA 1
ATOM 1284 C C . ALA A 1 169 ? -4.876 -3.586 28.228 1.00 98.12 169 ALA A C 1
ATOM 1286 O O . ALA A 1 169 ? -4.234 -4.556 28.649 1.00 98.12 169 ALA A O 1
ATOM 1287 N N . LEU A 1 170 ? -5.902 -3.746 27.383 1.00 97.56 170 LEU A N 1
ATOM 1288 C CA . LEU A 1 170 ? -6.287 -5.050 26.854 1.00 97.56 170 LEU A CA 1
ATOM 1289 C C . LEU A 1 170 ? -5.250 -5.601 25.859 1.00 97.56 170 LEU A C 1
ATOM 1291 O O . LEU A 1 170 ? -4.930 -6.791 25.924 1.00 97.56 170 LEU A O 1
ATOM 1295 N N . LEU A 1 171 ? -4.709 -4.769 24.972 1.00 97.56 171 LEU A N 1
ATOM 1296 C CA . LEU A 1 171 ? -3.680 -5.146 23.998 1.00 97.56 171 LEU A CA 1
ATOM 1297 C C . LEU A 1 171 ? -2.373 -5.564 24.687 1.00 97.56 171 LEU A C 1
ATOM 1299 O O . LEU A 1 171 ? -1.858 -6.651 24.424 1.00 97.56 171 LEU A O 1
ATOM 1303 N N . GLU A 1 172 ? -1.885 -4.784 25.650 1.00 96.62 172 GLU A N 1
ATOM 1304 C CA . GLU A 1 172 ? -0.671 -5.106 26.414 1.00 96.62 172 GLU A CA 1
ATOM 1305 C C . GLU A 1 172 ? -0.828 -6.406 27.218 1.00 96.62 172 GLU A C 1
ATOM 1307 O O . GLU A 1 172 ? 0.066 -7.262 27.256 1.00 96.62 172 GLU A O 1
ATOM 1312 N N . LYS A 1 173 ? -2.010 -6.625 27.812 1.00 95.75 173 LYS A N 1
ATOM 1313 C CA . LYS A 1 173 ? -2.351 -7.895 28.474 1.00 95.75 173 LYS A CA 1
ATOM 1314 C C . LYS A 1 173 ? -2.271 -9.085 27.510 1.00 95.75 173 LYS A C 1
ATOM 1316 O O . LYS A 1 173 ? -1.942 -10.193 27.943 1.00 95.75 173 LYS A O 1
ATOM 1321 N N . ASN A 1 174 ? -2.534 -8.855 26.225 1.00 94.38 174 ASN A N 1
ATOM 1322 C CA . ASN A 1 174 ? -2.416 -9.827 25.139 1.00 94.38 174 ASN A CA 1
ATOM 1323 C C . ASN A 1 174 ? -1.055 -9.783 24.414 1.00 94.38 174 ASN A C 1
ATOM 1325 O O . ASN A 1 174 ? -0.931 -10.385 23.354 1.00 94.38 174 ASN A O 1
ATOM 1329 N N . LYS A 1 175 ? -0.024 -9.174 25.022 1.00 94.12 175 LYS A N 1
ATOM 1330 C CA . LYS A 1 175 ? 1.375 -9.174 24.546 1.00 94.12 175 LYS A CA 1
ATOM 1331 C C . LYS A 1 175 ? 1.632 -8.390 23.256 1.00 94.12 175 LYS A C 1
ATOM 1333 O O . LYS A 1 175 ? 2.623 -8.648 22.577 1.00 94.12 175 LYS A O 1
ATOM 1338 N N . PHE A 1 176 ? 0.790 -7.407 22.958 1.00 96.81 176 PHE A N 1
ATOM 1339 C CA . PHE A 1 176 ? 1.114 -6.400 21.954 1.00 96.81 176 PHE A CA 1
ATOM 1340 C C . PHE A 1 176 ? 2.019 -5.321 22.552 1.00 96.81 176 PHE A C 1
ATOM 1342 O O . PHE A 1 176 ? 1.778 -4.860 23.669 1.00 96.81 176 PHE A O 1
ATOM 1349 N N . ALA A 1 177 ? 3.037 -4.918 21.796 1.00 96.94 177 ALA A N 1
ATOM 1350 C CA . ALA A 1 177 ? 3.798 -3.704 22.054 1.00 96.94 177 ALA A CA 1
ATOM 1351 C C . ALA A 1 177 ? 3.100 -2.563 21.307 1.00 96.94 177 ALA A C 1
ATOM 1353 O O . ALA A 1 177 ? 3.041 -2.560 20.076 1.00 96.94 177 ALA A O 1
ATOM 1354 N N . VAL A 1 178 ? 2.495 -1.639 22.055 1.00 98.06 178 VAL A N 1
ATOM 1355 C CA . VAL A 1 178 ? 1.611 -0.614 21.493 1.00 98.06 178 VAL A CA 1
ATOM 1356 C C . VAL A 1 178 ? 2.333 0.726 21.412 1.00 98.06 178 VAL A C 1
ATOM 1358 O O . VAL A 1 178 ? 2.817 1.244 22.418 1.00 98.06 178 VAL A O 1
ATOM 1361 N N . ARG A 1 179 ? 2.367 1.314 20.215 1.00 97.81 179 ARG A N 1
ATOM 1362 C CA . ARG A 1 179 ? 2.789 2.700 19.983 1.00 97.81 179 ARG A CA 1
ATOM 1363 C C . ARG A 1 179 ? 1.562 3.558 19.722 1.00 97.81 179 ARG A C 1
ATOM 1365 O O . ARG A 1 179 ? 0.720 3.179 18.919 1.00 97.81 179 ARG A O 1
ATOM 1372 N N . LEU A 1 180 ? 1.463 4.706 20.381 1.00 97.81 180 LEU A N 1
ATOM 1373 C CA . LEU A 1 180 ? 0.396 5.674 20.135 1.00 97.81 180 LEU A CA 1
ATOM 1374 C C . LEU A 1 180 ? 0.922 6.788 19.238 1.00 97.81 180 LEU A C 1
ATOM 1376 O O . LEU A 1 180 ? 2.011 7.309 19.485 1.00 97.81 180 LEU A O 1
ATOM 1380 N N . HIS A 1 181 ? 0.146 7.162 18.228 1.00 96.75 181 HIS A N 1
ATOM 1381 C CA . HIS A 1 181 ? 0.456 8.284 17.360 1.00 96.75 181 HIS A CA 1
ATOM 1382 C C . HIS A 1 181 ? -0.776 9.166 17.169 1.00 96.75 181 HIS A C 1
ATOM 1384 O O . HIS A 1 181 ? -1.768 8.746 16.573 1.00 96.75 181 HIS A O 1
ATOM 1390 N N . GLN A 1 182 ? -0.696 10.401 17.663 1.00 95.19 182 GLN A N 1
ATOM 1391 C CA . GLN A 1 182 ? -1.730 11.392 17.411 1.00 95.19 182 GLN A CA 1
ATOM 1392 C C . GLN A 1 182 ? -1.453 12.107 16.087 1.00 95.19 182 GLN A C 1
ATOM 1394 O O . GLN A 1 182 ? -0.441 12.795 15.948 1.00 95.19 182 GLN A O 1
ATOM 1399 N N . MET A 1 183 ? -2.368 11.955 15.137 1.00 90.94 183 MET A N 1
ATOM 1400 C CA . MET A 1 183 ? -2.268 12.540 13.812 1.00 90.94 183 MET A CA 1
ATOM 1401 C C . MET A 1 183 ? -2.647 14.021 13.798 1.00 90.94 183 MET A C 1
ATOM 1403 O O . MET A 1 183 ? -3.548 14.475 14.507 1.00 90.94 183 MET A O 1
ATOM 1407 N N . SER A 1 184 ? -1.973 14.781 12.939 1.00 86.62 184 SER A N 1
ATOM 1408 C CA . SER A 1 184 ? -2.303 16.180 12.686 1.00 86.62 184 SER A CA 1
ATOM 1409 C C . SER A 1 184 ? -3.467 16.279 11.694 1.00 86.62 184 SER A C 1
ATOM 1411 O O . SER A 1 184 ? -3.370 15.724 10.602 1.00 86.62 184 SER A O 1
ATOM 1413 N N . PRO A 1 185 ? -4.501 17.097 11.970 1.00 76.88 185 PRO A N 1
ATOM 1414 C CA . PRO A 1 185 ? -5.588 17.367 11.020 1.00 76.88 185 PRO A CA 1
ATOM 1415 C C . PRO A 1 185 ? -5.127 17.985 9.691 1.00 76.88 185 PRO A C 1
ATOM 1417 O O . PRO A 1 185 ? -5.889 18.063 8.734 1.00 76.88 185 PRO A O 1
ATOM 1420 N N . ARG A 1 186 ? -3.914 18.552 9.662 1.00 74.06 186 ARG A N 1
ATOM 1421 C CA . ARG A 1 186 ? -3.397 19.340 8.534 1.00 74.06 186 ARG A CA 1
ATOM 1422 C C . ARG A 1 186 ? -2.360 18.602 7.702 1.00 74.06 186 ARG A C 1
ATOM 1424 O O . ARG A 1 186 ? -1.979 19.109 6.651 1.00 74.06 186 ARG A O 1
ATOM 1431 N N . ASP A 1 187 ? -1.859 17.481 8.200 1.00 67.81 187 ASP A N 1
ATOM 1432 C CA . ASP A 1 187 ? -0.726 16.787 7.604 1.00 67.81 187 ASP A CA 1
ATOM 1433 C C . ASP A 1 187 ? -1.227 15.556 6.846 1.00 67.81 187 ASP A C 1
ATOM 1435 O O . ASP A 1 187 ? -1.657 14.568 7.442 1.00 67.81 187 ASP A O 1
ATOM 1439 N N . LYS A 1 188 ? -1.238 15.653 5.515 1.00 66.50 188 LYS A N 1
ATOM 1440 C CA . LYS A 1 188 ? -1.625 14.548 4.631 1.00 66.50 188 LYS A CA 1
ATOM 1441 C C . LYS A 1 188 ? -0.455 13.557 4.544 1.00 66.50 188 LYS A C 1
ATOM 1443 O O . LYS A 1 188 ? 0.687 13.985 4.436 1.00 66.50 188 LYS A O 1
ATOM 1448 N N . GLY A 1 189 ? -0.721 12.249 4.525 1.00 67.19 189 GLY A N 1
ATOM 1449 C CA . GLY A 1 189 ? 0.325 11.230 4.325 1.00 67.19 189 GLY A CA 1
ATOM 1450 C C . GLY A 1 189 ? 1.037 10.753 5.599 1.00 67.19 189 GLY A C 1
ATOM 1451 O O . GLY A 1 189 ? 2.056 10.060 5.520 1.00 67.19 189 GLY A O 1
ATOM 1452 N N . GLN A 1 190 ? 0.528 11.096 6.788 1.00 83.31 190 GLN A N 1
ATOM 1453 C CA . GLN A 1 190 ? 1.098 10.596 8.045 1.00 83.31 190 GLN A CA 1
ATOM 1454 C C . GLN A 1 190 ? 1.002 9.070 8.159 1.00 83.31 190 GLN A C 1
ATOM 1456 O O . GLN A 1 190 ? 1.920 8.443 8.686 1.00 83.31 190 GLN A O 1
ATOM 1461 N N . LEU A 1 191 ? -0.049 8.453 7.608 1.00 88.44 191 LEU A N 1
ATOM 1462 C CA . LEU A 1 191 ? -0.213 7.002 7.638 1.00 88.44 191 LEU A CA 1
ATOM 1463 C C . LEU A 1 191 ? 0.884 6.286 6.837 1.00 88.44 191 LEU A C 1
ATOM 1465 O O . LEU A 1 191 ? 1.424 5.283 7.302 1.00 88.44 191 LEU A O 1
ATOM 1469 N N . SER A 1 192 ? 1.280 6.836 5.686 1.00 87.81 192 SER A N 1
ATOM 1470 C CA . SER A 1 192 ? 2.425 6.351 4.904 1.00 87.81 192 SER A CA 1
ATOM 1471 C C . SER A 1 192 ? 3.740 6.406 5.674 1.00 87.81 192 SER A C 1
ATOM 1473 O O . SER A 1 192 ? 4.518 5.452 5.638 1.00 87.81 192 SER A O 1
ATOM 1475 N N . SER A 1 193 ? 3.973 7.496 6.411 1.00 89.56 193 SER A N 1
ATOM 1476 C CA . SER A 1 193 ? 5.174 7.634 7.242 1.00 89.56 193 SER A CA 1
ATOM 1477 C C . SER A 1 193 ? 5.183 6.585 8.355 1.00 89.56 193 SER A C 1
ATOM 1479 O O . SER A 1 193 ? 6.159 5.851 8.504 1.00 89.56 193 SER A O 1
ATOM 1481 N N . LEU A 1 194 ? 4.057 6.425 9.062 1.00 93.62 194 LEU A N 1
ATOM 1482 C CA . LEU A 1 194 ? 3.880 5.398 10.095 1.00 93.62 194 LEU A CA 1
ATOM 1483 C C . LEU A 1 194 ? 4.062 3.978 9.557 1.00 93.62 194 LEU A C 1
ATOM 1485 O O . LEU A 1 194 ? 4.613 3.115 10.242 1.00 93.62 194 LEU A O 1
ATOM 1489 N N . ALA A 1 195 ? 3.620 3.721 8.327 1.00 93.75 195 ALA A N 1
ATOM 1490 C CA . ALA A 1 195 ? 3.754 2.412 7.708 1.00 93.75 195 ALA A CA 1
ATOM 1491 C C . ALA A 1 195 ? 5.207 2.004 7.466 1.00 93.75 195 ALA A C 1
ATOM 1493 O O . ALA A 1 195 ? 5.481 0.807 7.456 1.00 93.75 195 ALA A O 1
ATOM 1494 N N . LEU A 1 196 ? 6.125 2.962 7.316 1.00 93.88 196 LEU A N 1
ATOM 1495 C CA . LEU A 1 196 ? 7.558 2.714 7.150 1.00 93.88 196 LEU A CA 1
ATOM 1496 C C . LEU A 1 196 ? 8.315 2.623 8.490 1.00 93.88 196 LEU A C 1
ATOM 1498 O O . LEU A 1 196 ? 9.443 2.133 8.516 1.00 93.88 196 LEU A O 1
ATOM 1502 N N . GLU A 1 197 ? 7.696 2.988 9.621 1.00 92.50 197 GLU A N 1
ATOM 1503 C CA . GLU A 1 197 ? 8.290 2.882 10.970 1.00 92.50 197 GLU A CA 1
ATOM 1504 C C . GLU A 1 197 ? 8.377 1.444 11.512 1.00 92.50 197 GLU A C 1
ATOM 1506 O O . GLU A 1 197 ? 8.811 1.214 12.650 1.00 92.50 197 GLU A O 1
ATOM 1511 N N . GLY A 1 198 ? 7.932 0.456 10.734 1.00 88.25 198 GLY A N 1
ATOM 1512 C CA . GLY A 1 198 ? 8.210 -0.945 11.011 1.00 88.25 198 GLY A CA 1
ATOM 1513 C C . GLY A 1 198 ? 7.279 -1.624 12.010 1.00 88.25 198 GLY A C 1
ATOM 1514 O O . GLY A 1 198 ? 7.716 -2.602 12.602 1.00 88.25 198 GLY A O 1
ATOM 1515 N N . SER A 1 199 ? 6.045 -1.159 12.243 1.00 95.06 199 SER A N 1
ATOM 1516 C CA . SER A 1 199 ? 5.037 -1.958 12.979 1.00 95.06 199 SER A CA 1
ATOM 1517 C C . SER A 1 199 ? 4.559 -3.154 12.143 1.00 95.06 199 SER A C 1
ATOM 1519 O O . SER A 1 199 ? 4.651 -3.138 10.919 1.00 95.06 199 SER A O 1
ATOM 1521 N N . HIS A 1 200 ? 4.005 -4.191 12.780 1.00 97.69 200 HIS A N 1
ATOM 1522 C CA . HIS A 1 200 ? 3.333 -5.261 12.029 1.00 97.69 200 HIS A CA 1
ATOM 1523 C C . HIS A 1 200 ? 1.988 -4.796 11.473 1.00 97.69 200 HIS A C 1
ATOM 1525 O O . HIS A 1 200 ? 1.588 -5.224 10.400 1.00 97.69 200 HIS A O 1
ATOM 1531 N N . ALA A 1 201 ? 1.276 -3.940 12.201 1.00 98.38 201 ALA A N 1
ATOM 1532 C CA . ALA A 1 201 ? 0.003 -3.385 11.765 1.00 98.38 201 ALA A CA 1
ATOM 1533 C C . ALA A 1 201 ? -0.208 -1.984 12.345 1.00 98.38 201 ALA A C 1
ATOM 1535 O O . ALA A 1 201 ? 0.424 -1.601 13.338 1.00 98.38 201 ALA A O 1
ATOM 1536 N N . ILE A 1 202 ? -1.130 -1.249 11.732 1.00 98.56 202 ILE A N 1
ATOM 1537 C CA . ILE A 1 202 ? -1.655 0.018 12.236 1.00 98.56 202 ILE A CA 1
ATOM 1538 C C . ILE A 1 202 ? -3.148 -0.170 12.520 1.00 98.56 202 ILE A C 1
ATOM 1540 O O . ILE A 1 202 ? -3.874 -0.698 11.686 1.00 98.56 202 ILE A O 1
ATOM 1544 N N . LEU A 1 203 ? -3.612 0.255 13.691 1.00 98.56 203 LEU A N 1
ATOM 1545 C CA . LEU A 1 203 ? -5.023 0.439 14.015 1.00 98.56 203 LEU A CA 1
ATOM 1546 C C . LEU A 1 203 ? -5.334 1.932 13.908 1.00 98.56 203 LEU A C 1
ATOM 1548 O O . LEU A 1 203 ? -4.835 2.717 14.710 1.00 98.56 203 LEU A O 1
ATOM 1552 N N . SER A 1 204 ? -6.121 2.314 12.912 1.00 97.62 204 SER A N 1
ATOM 1553 C CA . SER A 1 204 ? -6.440 3.704 12.602 1.00 97.62 204 SER A CA 1
ATOM 1554 C C . SER A 1 204 ? -7.863 4.036 13.041 1.00 97.62 204 SER A C 1
ATOM 1556 O O . SER A 1 204 ? -8.823 3.445 12.545 1.00 97.62 204 SER A O 1
ATOM 1558 N N . PHE A 1 205 ? -8.007 4.979 13.971 1.00 97.00 205 PHE A N 1
ATOM 1559 C CA . PHE A 1 205 ? -9.283 5.631 14.253 1.00 97.00 205 PHE A CA 1
ATOM 1560 C C . PHE A 1 205 ? -9.442 6.799 13.286 1.00 97.00 205 PHE A C 1
ATOM 1562 O O . PHE A 1 205 ? -8.801 7.842 13.439 1.00 97.00 205 PHE A O 1
ATOM 1569 N N . VAL A 1 206 ? -10.267 6.583 12.267 1.00 93.94 206 VAL A N 1
ATOM 1570 C CA . VAL A 1 206 ? -10.421 7.504 11.140 1.00 93.94 206 VAL A CA 1
ATOM 1571 C C . VAL A 1 206 ? -11.257 8.704 11.580 1.00 93.94 206 VAL A C 1
ATOM 1573 O O . VAL A 1 206 ? -12.265 8.532 12.260 1.00 93.94 206 VAL A O 1
ATOM 1576 N N . ALA A 1 207 ? -10.847 9.921 11.221 1.00 92.00 207 ALA A N 1
ATOM 1577 C CA . ALA A 1 207 ? -11.609 11.128 11.545 1.00 92.00 207 ALA A CA 1
ATOM 1578 C C . ALA A 1 207 ? -12.928 11.188 10.755 1.00 92.00 207 ALA A C 1
ATOM 1580 O O . ALA A 1 207 ? -13.014 10.647 9.660 1.00 92.00 207 ALA A O 1
ATOM 1581 N N . GLU A 1 208 ? -13.951 11.854 11.300 1.00 90.94 208 GLU A N 1
ATOM 1582 C CA . GLU A 1 208 ? -15.345 11.820 10.814 1.00 90.94 208 GLU A CA 1
ATOM 1583 C C . GLU A 1 208 ? -15.555 12.128 9.321 1.00 90.94 208 GLU A C 1
ATOM 1585 O O . GLU A 1 208 ? -16.557 11.695 8.746 1.00 90.94 208 GLU A O 1
ATOM 1590 N N . ASP A 1 209 ? -14.646 12.886 8.714 1.00 85.31 209 ASP A N 1
ATOM 1591 C CA . ASP A 1 209 ? -14.673 13.368 7.335 1.00 85.31 209 ASP A CA 1
ATOM 1592 C C . ASP A 1 209 ? -13.595 12.729 6.437 1.00 85.31 209 ASP A C 1
ATOM 1594 O O . ASP A 1 209 ? -13.404 13.168 5.298 1.00 85.31 209 ASP A O 1
ATOM 1598 N N . GLN A 1 210 ? -12.889 11.701 6.915 1.00 88.31 210 GLN A N 1
ATOM 1599 C CA . GLN A 1 210 ? -11.792 11.047 6.199 1.00 88.31 210 GLN A CA 1
ATOM 1600 C C . GLN A 1 210 ? -12.180 9.667 5.677 1.00 88.31 210 GLN A C 1
ATOM 1602 O O . GLN A 1 210 ? -12.818 8.870 6.350 1.00 88.31 210 GLN A O 1
ATOM 1607 N N . TYR A 1 211 ? -11.773 9.361 4.448 1.00 89.06 211 TYR A N 1
ATOM 1608 C CA . TYR A 1 211 ? -11.985 8.033 3.878 1.00 89.06 211 TYR A CA 1
ATOM 1609 C C . TYR A 1 211 ? -11.019 7.012 4.513 1.00 89.06 211 TYR A C 1
ATOM 1611 O O . TYR A 1 211 ? -9.849 7.356 4.697 1.00 89.06 211 TYR A O 1
ATOM 1619 N N . PRO A 1 212 ? -11.443 5.767 4.816 1.00 91.25 212 PRO A N 1
ATOM 1620 C CA . PRO A 1 212 ? -10.536 4.740 5.325 1.00 91.25 212 PRO A CA 1
ATOM 1621 C C . PRO A 1 212 ? -9.468 4.399 4.278 1.00 91.25 212 PRO A C 1
ATOM 1623 O O . PRO A 1 212 ? -9.775 3.910 3.192 1.00 91.25 212 PRO A O 1
ATOM 1626 N N . SER A 1 213 ? -8.199 4.644 4.598 1.00 87.12 213 SER A N 1
ATOM 1627 C CA . SER A 1 213 ? -7.061 4.369 3.716 1.00 87.12 213 SER A CA 1
ATOM 1628 C C . SER A 1 213 ? -6.203 3.211 4.242 1.00 87.12 213 SER A C 1
ATOM 1630 O O . SER A 1 213 ? -6.271 2.815 5.408 1.00 87.12 213 SER A O 1
ATOM 1632 N N . GLY A 1 214 ? -5.424 2.598 3.351 1.00 91.62 214 GLY A N 1
ATOM 1633 C CA . GLY A 1 214 ? -4.413 1.593 3.680 1.00 91.62 214 GLY A CA 1
ATOM 1634 C C . GLY A 1 214 ? -3.006 2.063 3.331 1.00 91.62 214 GLY A C 1
ATOM 1635 O O . GLY A 1 214 ? -2.789 3.212 2.948 1.00 91.62 214 GLY A O 1
ATOM 1636 N N . THR A 1 215 ? -2.037 1.148 3.402 1.00 92.25 215 THR A N 1
ATOM 1637 C CA . THR A 1 215 ? -0.690 1.374 2.859 1.00 92.25 215 THR A CA 1
ATOM 1638 C C . THR A 1 215 ? -0.213 0.147 2.086 1.00 92.25 215 THR A C 1
ATOM 1640 O O . THR A 1 215 ? -0.626 -0.981 2.367 1.00 92.25 215 THR A O 1
ATOM 1643 N N . LEU A 1 216 ? 0.713 0.341 1.145 1.00 91.19 216 LEU A N 1
ATOM 1644 C CA . LEU A 1 216 ? 1.320 -0.773 0.409 1.00 91.19 216 LEU A CA 1
ATOM 1645 C C . LEU A 1 216 ? 2.238 -1.641 1.275 1.00 91.19 216 LEU A C 1
ATOM 1647 O O . LEU A 1 216 ? 2.543 -2.765 0.884 1.00 91.19 216 LEU A O 1
ATOM 1651 N N . VAL A 1 217 ? 2.650 -1.177 2.459 1.00 94.31 217 VAL A N 1
ATOM 1652 C CA . VAL A 1 217 ? 3.680 -1.835 3.277 1.00 94.31 217 VAL A CA 1
ATOM 1653 C C . VAL A 1 217 ? 3.075 -2.488 4.513 1.00 94.31 217 VAL A C 1
ATOM 1655 O O . VAL A 1 217 ? 3.162 -3.711 4.675 1.00 94.31 217 VAL A O 1
ATOM 1658 N N . THR A 1 218 ? 2.386 -1.708 5.338 1.00 96.94 218 THR A N 1
ATOM 1659 C CA . THR A 1 218 ? 1.855 -2.128 6.638 1.00 96.94 218 THR A CA 1
ATOM 1660 C C . THR A 1 218 ? 0.326 -2.170 6.598 1.00 96.94 218 THR A C 1
ATOM 1662 O O . THR A 1 218 ? -0.289 -1.176 6.208 1.00 96.94 218 THR A O 1
ATOM 1665 N N . PRO A 1 219 ? -0.309 -3.302 6.961 1.00 97.62 219 PRO A N 1
ATOM 1666 C CA . PRO A 1 219 ? -1.762 -3.410 6.979 1.00 97.62 219 PRO A CA 1
ATOM 1667 C C . PRO A 1 219 ? -2.369 -2.412 7.967 1.00 97.62 219 PRO A C 1
ATOM 1669 O O . PRO A 1 219 ? -1.850 -2.223 9.073 1.00 97.62 219 PRO A O 1
ATOM 1672 N N . VAL A 1 220 ? -3.480 -1.799 7.560 1.00 97.94 220 VAL A N 1
ATOM 1673 C CA . VAL A 1 220 ? -4.189 -0.775 8.335 1.00 97.94 220 VAL A CA 1
ATOM 1674 C C . VAL A 1 220 ? -5.601 -1.259 8.624 1.00 97.94 220 VAL A C 1
ATOM 1676 O O . VAL A 1 220 ? -6.365 -1.521 7.697 1.00 97.94 220 VAL A O 1
ATOM 1679 N N . ILE A 1 221 ? -5.915 -1.384 9.909 1.00 98.69 221 ILE A N 1
ATOM 1680 C CA . ILE A 1 221 ? -7.232 -1.727 10.437 1.00 98.69 221 ILE A CA 1
ATOM 1681 C C . ILE A 1 221 ? -7.972 -0.420 10.677 1.00 98.69 221 ILE A C 1
ATOM 1683 O O . ILE A 1 221 ? -7.594 0.332 11.575 1.00 98.69 221 ILE A O 1
ATOM 1687 N N . ASN A 1 222 ? -9.013 -0.152 9.897 1.00 97.81 222 ASN A N 1
ATOM 1688 C CA . ASN A 1 222 ? -9.746 1.110 9.986 1.00 97.81 222 ASN A CA 1
ATOM 1689 C C . ASN A 1 222 ? -10.982 0.995 10.887 1.00 97.81 222 ASN A C 1
ATOM 1691 O O . ASN A 1 222 ? -11.836 0.130 10.678 1.00 97.81 222 ASN A O 1
ATOM 1695 N N . VAL A 1 223 ? -11.089 1.898 11.864 1.00 98.00 223 VAL A N 1
ATOM 1696 C CA . VAL A 1 223 ? -12.233 2.035 12.773 1.00 98.00 223 VAL A CA 1
ATOM 1697 C C . VAL A 1 223 ? -13.036 3.277 12.397 1.00 98.00 223 VAL A C 1
ATOM 1699 O O . VAL A 1 223 ? -12.500 4.386 12.390 1.00 98.00 223 VAL A O 1
ATOM 1702 N N . ALA A 1 224 ? -14.318 3.078 12.092 1.00 96.88 224 ALA A N 1
ATOM 1703 C CA . ALA A 1 224 ? -15.254 4.146 11.757 1.00 96.88 224 ALA A CA 1
ATOM 1704 C C . ALA A 1 224 ? -15.688 4.967 12.982 1.00 96.88 224 ALA A C 1
ATOM 1706 O O . ALA A 1 224 ? -15.721 4.473 14.109 1.00 96.88 224 ALA A O 1
ATOM 1707 N N . THR A 1 225 ? -16.141 6.193 12.722 1.00 94.94 225 THR A N 1
ATOM 1708 C CA . THR A 1 225 ? -16.936 7.018 13.654 1.00 94.94 225 THR A CA 1
ATOM 1709 C C . THR A 1 225 ? -18.437 6.893 13.373 1.00 94.94 225 THR A C 1
ATOM 1711 O O . THR A 1 225 ? -18.859 6.186 12.454 1.00 94.94 225 THR A O 1
ATOM 1714 N N . ASP A 1 226 ? -19.260 7.587 14.161 1.00 94.38 226 ASP A N 1
ATOM 1715 C CA . ASP A 1 226 ? -20.703 7.696 13.954 1.00 94.38 226 ASP A CA 1
ATOM 1716 C C . ASP A 1 226 ? -21.089 8.860 13.019 1.00 94.38 226 ASP A C 1
ATOM 1718 O O . ASP A 1 226 ? -22.223 9.340 13.060 1.00 94.38 226 ASP A O 1
ATOM 1722 N N . SER A 1 227 ? -20.189 9.333 12.155 1.00 93.75 227 SER A N 1
ATOM 1723 C CA . SER A 1 227 ? -20.536 10.372 11.184 1.00 93.75 227 SER A CA 1
ATOM 1724 C C . SER A 1 227 ? -21.491 9.835 10.110 1.00 93.75 227 SER A C 1
ATOM 1726 O O . SER A 1 227 ? -21.506 8.642 9.786 1.00 93.75 227 SER A O 1
ATOM 1728 N N . ASP A 1 228 ? -22.297 10.721 9.515 1.00 91.50 228 ASP A N 1
ATOM 1729 C CA . ASP A 1 228 ? -23.142 10.358 8.366 1.00 91.50 228 ASP A CA 1
ATOM 1730 C C . ASP A 1 228 ? -22.305 9.829 7.198 1.00 91.50 228 ASP A C 1
ATOM 1732 O O . ASP A 1 228 ? -22.713 8.889 6.514 1.00 91.50 228 ASP A O 1
ATOM 1736 N N . PHE A 1 229 ? -21.113 10.399 7.014 1.00 90.56 229 PHE A N 1
ATOM 1737 C CA . PHE A 1 229 ? -20.166 9.972 5.998 1.00 90.56 229 PHE A CA 1
ATOM 1738 C C . PHE A 1 229 ? -19.741 8.515 6.211 1.00 90.56 229 PHE A C 1
ATOM 1740 O O . PHE A 1 229 ? -19.959 7.690 5.328 1.00 90.56 229 PHE A O 1
ATOM 1747 N N . HIS A 1 230 ? -19.240 8.157 7.395 1.00 94.12 230 HIS A N 1
ATOM 1748 C CA . HIS A 1 230 ? -18.818 6.785 7.687 1.00 94.12 230 HIS A CA 1
ATOM 1749 C C . HIS A 1 230 ? -19.968 5.780 7.681 1.00 94.12 230 HIS A C 1
ATOM 1751 O O . HIS A 1 230 ? -19.787 4.648 7.235 1.00 94.12 230 HIS A O 1
ATOM 1757 N N . ARG A 1 231 ? -21.173 6.180 8.108 1.00 92.19 231 ARG A N 1
ATOM 1758 C CA . ARG A 1 231 ? -22.367 5.333 7.960 1.00 92.19 231 ARG A CA 1
ATOM 1759 C C . ARG A 1 231 ? -22.652 5.007 6.496 1.00 92.19 231 ARG A C 1
ATOM 1761 O O . ARG A 1 231 ? -22.978 3.858 6.193 1.00 92.19 231 ARG A O 1
ATOM 1768 N N . ALA A 1 232 ? -22.517 5.991 5.606 1.00 90.50 232 ALA A N 1
ATOM 1769 C CA . ALA A 1 232 ? -22.763 5.808 4.180 1.00 90.50 232 ALA A CA 1
ATOM 1770 C C . ALA A 1 232 ? -21.784 4.809 3.545 1.00 90.50 232 ALA A C 1
ATOM 1772 O O . ALA A 1 232 ? -22.207 4.014 2.716 1.00 90.50 232 ALA A O 1
ATOM 1773 N N . ILE A 1 233 ? -20.519 4.798 3.979 1.00 91.56 233 ILE A N 1
ATOM 1774 C CA . ILE A 1 233 ? -19.458 3.912 3.463 1.00 91.56 233 ILE A CA 1
ATOM 1775 C C . ILE A 1 233 ? -19.060 2.806 4.453 1.00 91.56 233 ILE A C 1
ATOM 1777 O O . ILE A 1 233 ? -17.916 2.363 4.489 1.00 91.56 233 ILE A O 1
ATOM 1781 N N . SER A 1 234 ? -19.992 2.352 5.292 1.00 92.69 234 SER A N 1
ATOM 1782 C CA . SER A 1 234 ? -19.687 1.436 6.406 1.00 92.69 234 SER A CA 1
ATOM 1783 C C . SER A 1 234 ? -19.058 0.102 5.984 1.00 92.69 234 SER A C 1
ATOM 1785 O O . SER A 1 234 ? -18.329 -0.499 6.769 1.00 92.69 234 SER A O 1
ATOM 1787 N N . THR A 1 235 ? -19.282 -0.352 4.747 1.00 91.62 235 THR A N 1
ATOM 1788 C CA . THR A 1 235 ? -18.672 -1.575 4.195 1.00 91.62 235 THR A CA 1
ATOM 1789 C C . THR A 1 235 ? -17.186 -1.433 3.866 1.00 91.62 235 THR A C 1
ATOM 1791 O O . THR A 1 235 ? -16.536 -2.428 3.565 1.00 91.62 235 THR A O 1
ATOM 1794 N N . GLU A 1 236 ? -16.654 -0.214 3.915 1.00 91.94 236 GLU A N 1
ATOM 1795 C CA . GLU A 1 236 ? -15.261 0.121 3.601 1.00 91.94 236 GLU A CA 1
ATOM 1796 C C . GLU A 1 236 ? -14.372 0.115 4.865 1.00 91.94 236 GLU A C 1
ATOM 1798 O O . GLU A 1 236 ? -13.161 0.322 4.790 1.00 91.94 236 GLU A O 1
ATOM 1803 N N . PHE A 1 237 ? -14.960 -0.146 6.040 1.00 96.38 237 PHE A N 1
ATOM 1804 C CA . PHE A 1 237 ? -14.282 -0.179 7.336 1.00 96.38 237 PHE A CA 1
ATOM 1805 C C . PHE A 1 237 ? -14.153 -1.590 7.898 1.00 96.38 237 PHE A C 1
ATOM 1807 O O . PHE A 1 237 ? -15.094 -2.381 7.878 1.00 96.38 237 PHE A O 1
ATOM 1814 N N . ASP A 1 238 ? -12.997 -1.881 8.494 1.00 98.31 238 ASP A N 1
ATOM 1815 C CA . ASP A 1 238 ? -12.764 -3.134 9.211 1.00 98.31 238 ASP A CA 1
ATOM 1816 C C . ASP A 1 238 ? -13.639 -3.260 10.465 1.00 98.31 238 ASP A C 1
ATOM 1818 O O . ASP A 1 238 ? -14.008 -4.372 10.851 1.00 98.31 238 ASP A O 1
ATOM 1822 N N . LEU A 1 239 ? -13.923 -2.129 11.118 1.00 98.31 239 LEU A N 1
ATOM 1823 C CA . LEU A 1 239 ? -14.637 -2.030 12.386 1.00 98.31 239 LEU A CA 1
ATOM 1824 C C . LEU A 1 239 ? -15.584 -0.825 12.374 1.00 98.31 239 LEU A C 1
ATOM 1826 O O . LEU A 1 239 ? -15.221 0.273 11.952 1.00 98.31 239 LEU A O 1
ATOM 1830 N N . SER A 1 240 ? -16.797 -1.020 12.891 1.00 96.38 240 SER A N 1
ATOM 1831 C CA . SER A 1 240 ? -17.780 0.058 13.058 1.00 96.38 240 SER A CA 1
ATOM 1832 C C . SER A 1 240 ? -17.509 0.893 14.317 1.00 96.38 240 SER A C 1
ATOM 1834 O O . SER A 1 240 ? -16.787 0.449 15.212 1.00 96.38 240 SER A O 1
ATOM 1836 N N . HIS A 1 241 ? -18.163 2.049 14.440 1.00 93.50 241 HIS A N 1
ATOM 1837 C CA . HIS A 1 241 ? -18.096 2.892 15.642 1.00 93.50 241 HIS A CA 1
ATOM 1838 C C . HIS A 1 241 ? -18.671 2.238 16.909 1.00 93.50 241 HIS A C 1
ATOM 1840 O O . HIS A 1 241 ? -18.321 2.634 18.017 1.00 93.50 241 HIS A O 1
ATOM 1846 N N . GLU A 1 242 ? -19.543 1.233 16.763 1.00 94.06 242 GLU A N 1
ATOM 1847 C CA . GLU A 1 242 ? -20.127 0.491 17.888 1.00 94.06 242 GLU A CA 1
ATOM 1848 C C . GLU A 1 242 ? -19.219 -0.648 18.374 1.00 94.06 242 GLU A C 1
ATOM 1850 O O . GLU A 1 242 ? -19.534 -1.306 19.367 1.00 94.06 242 GLU A O 1
ATOM 1855 N N . SER A 1 243 ? -18.097 -0.894 17.684 1.00 97.62 243 SER A N 1
ATOM 1856 C CA . SER A 1 243 ? -17.206 -2.011 17.996 1.00 97.62 243 SER A CA 1
ATOM 1857 C C . SER A 1 243 ? -16.653 -1.879 19.410 1.00 97.62 243 SER A C 1
ATOM 1859 O O . SER A 1 243 ? -15.992 -0.906 19.774 1.00 97.62 243 SER A O 1
ATOM 1861 N N . SER A 1 244 ? -16.892 -2.905 20.213 1.00 98.00 244 SER A N 1
ATOM 1862 C CA . SER A 1 244 ? -16.351 -3.017 21.556 1.00 98.00 244 SER A CA 1
ATOM 1863 C C . SER A 1 244 ? -14.835 -3.222 21.534 1.00 98.00 244 SER A C 1
ATOM 1865 O O . SER A 1 244 ? -14.257 -3.751 20.585 1.00 98.00 244 SER A O 1
ATOM 1867 N N . VAL A 1 245 ? -14.174 -2.906 22.649 1.00 98.06 245 VAL A N 1
ATOM 1868 C CA . VAL A 1 245 ? -12.731 -3.143 22.829 1.00 98.06 245 VAL A CA 1
ATOM 1869 C C . VAL A 1 245 ? -12.347 -4.614 22.584 1.00 98.06 245 VAL A C 1
ATOM 1871 O O . VAL A 1 245 ? -11.260 -4.907 22.085 1.00 98.06 245 VAL A O 1
ATOM 1874 N N . ALA A 1 246 ? -13.250 -5.551 22.893 1.00 97.69 246 ALA A N 1
ATOM 1875 C CA . ALA A 1 246 ? -13.050 -6.974 22.634 1.00 97.69 246 ALA A CA 1
ATOM 1876 C C . ALA A 1 246 ? -13.081 -7.314 21.133 1.00 97.69 246 ALA A C 1
ATOM 1878 O O . ALA A 1 246 ? -12.253 -8.102 20.681 1.00 97.69 246 ALA A O 1
ATOM 1879 N N . GLU A 1 247 ? -13.992 -6.708 20.369 1.00 98.38 247 GLU A N 1
ATOM 1880 C CA . GLU A 1 247 ? -14.071 -6.874 18.910 1.00 98.38 247 GLU A CA 1
ATOM 1881 C C . GLU A 1 247 ? -12.869 -6.232 18.211 1.00 98.38 247 GLU A C 1
ATOM 1883 O O . GLU A 1 247 ? -12.286 -6.841 17.315 1.00 98.38 247 GLU A O 1
ATOM 1888 N N . ILE A 1 248 ? -12.420 -5.061 18.682 1.00 98.62 248 ILE A N 1
ATOM 1889 C CA . ILE A 1 248 ? -11.196 -4.415 18.187 1.00 98.62 248 ILE A CA 1
ATOM 1890 C C . ILE A 1 248 ? -9.984 -5.333 18.405 1.00 98.62 248 ILE A C 1
ATOM 1892 O O . ILE A 1 248 ? -9.231 -5.592 17.465 1.00 98.62 248 ILE A O 1
ATOM 1896 N N . LEU A 1 249 ? -9.804 -5.874 19.620 1.00 98.50 249 LEU A N 1
ATOM 1897 C CA . LEU A 1 249 ? -8.736 -6.842 19.895 1.00 98.50 249 LEU A CA 1
ATOM 1898 C C . LEU A 1 249 ? -8.835 -8.048 18.958 1.00 98.50 249 LEU A C 1
ATOM 1900 O O . LEU A 1 249 ? -7.821 -8.459 18.400 1.00 98.50 249 LEU A O 1
ATOM 1904 N N . GLN A 1 250 ? -10.029 -8.623 18.797 1.00 98.19 250 GLN A N 1
ATOM 1905 C CA . GLN A 1 250 ? -10.216 -9.786 17.937 1.00 98.19 250 GLN A CA 1
ATOM 1906 C C . GLN A 1 250 ? -9.759 -9.487 16.506 1.00 98.19 250 GLN A C 1
ATOM 1908 O O . GLN A 1 250 ? -8.976 -10.255 15.949 1.00 98.19 250 GLN A O 1
ATOM 1913 N N . LYS A 1 251 ? -10.164 -8.349 15.937 1.00 98.69 251 LYS A N 1
ATOM 1914 C CA . LYS A 1 251 ? -9.757 -7.948 14.587 1.00 98.69 251 LYS A CA 1
ATOM 1915 C C . LYS A 1 251 ? -8.246 -7.724 14.471 1.00 98.69 251 LYS A C 1
ATOM 1917 O O . LYS A 1 251 ? -7.637 -8.152 13.493 1.00 98.69 251 LYS A O 1
ATOM 1922 N N . VAL A 1 252 ? -7.609 -7.132 15.485 1.00 98.62 252 VAL A N 1
ATOM 1923 C CA . VAL A 1 252 ? -6.138 -7.034 15.554 1.00 98.62 252 VAL A CA 1
ATOM 1924 C C . VAL A 1 252 ? -5.504 -8.429 15.515 1.00 98.62 252 VAL A C 1
ATOM 1926 O O . VAL A 1 252 ? -4.590 -8.675 14.731 1.00 98.62 252 VAL A O 1
ATOM 1929 N N . GLN A 1 253 ? -6.005 -9.371 16.315 1.00 97.94 253 GLN A N 1
ATOM 1930 C CA . GLN A 1 253 ? -5.487 -10.741 16.351 1.00 97.94 253 GLN A CA 1
ATOM 1931 C C . GLN A 1 253 ? -5.709 -11.490 15.030 1.00 97.94 253 GLN A C 1
ATOM 1933 O O . GLN A 1 253 ? -4.850 -12.271 14.628 1.00 97.94 253 GLN A O 1
ATOM 1938 N N . GLU A 1 254 ? -6.825 -11.251 14.342 1.00 98.25 254 GLU A N 1
ATOM 1939 C CA . GLU A 1 254 ? -7.100 -11.782 13.003 1.00 98.25 254 GLU A CA 1
ATOM 1940 C C . GLU A 1 254 ? -6.062 -11.293 11.986 1.00 98.25 254 GLU A C 1
ATOM 1942 O O . GLU A 1 254 ? -5.488 -12.097 11.250 1.00 98.25 254 GLU A O 1
ATOM 1947 N N . VAL A 1 255 ? -5.743 -9.997 11.997 1.00 98.38 255 VAL A N 1
ATOM 1948 C CA . VAL A 1 255 ? -4.759 -9.405 11.076 1.00 98.38 255 VAL A CA 1
ATOM 1949 C C . VAL A 1 255 ? -3.345 -9.916 11.335 1.00 98.38 255 VAL A C 1
ATOM 1951 O O . VAL A 1 255 ? -2.640 -10.276 10.386 1.00 98.38 255 VAL A O 1
ATOM 1954 N N . PHE A 1 256 ? -2.953 -10.045 12.607 1.00 97.75 256 PHE A N 1
ATOM 1955 C CA . PHE A 1 256 ? -1.709 -10.717 13.002 1.00 97.75 256 PHE A CA 1
ATOM 1956 C C . PHE A 1 256 ? -1.717 -12.219 12.685 1.00 97.75 256 PHE A C 1
ATOM 1958 O O . PHE A 1 256 ? -0.670 -12.807 12.425 1.00 97.75 256 PHE A O 1
ATOM 1965 N N . GLY A 1 257 ? -2.899 -12.834 12.644 1.00 96.31 257 GLY A N 1
ATOM 1966 C CA . GLY A 1 257 ? -3.149 -14.169 12.100 1.00 96.31 257 GLY A CA 1
ATOM 1967 C C . GLY A 1 257 ? -3.112 -14.240 10.570 1.00 96.31 257 GLY A C 1
ATOM 1968 O O . GLY A 1 257 ? -3.506 -15.260 10.011 1.00 96.31 257 GLY A O 1
ATOM 1969 N N . MET A 1 258 ? -2.624 -13.189 9.905 1.00 95.62 258 MET A N 1
ATOM 1970 C CA . MET A 1 258 ? -2.462 -13.067 8.455 1.00 95.62 258 MET A CA 1
ATOM 1971 C C . MET A 1 258 ? -3.770 -12.947 7.660 1.00 95.62 258 MET A C 1
ATOM 1973 O O . MET A 1 258 ? -3.774 -13.156 6.448 1.00 95.62 258 MET A O 1
ATOM 1977 N N . ILE A 1 259 ? -4.874 -12.563 8.309 1.00 97.19 259 ILE A N 1
ATOM 1978 C CA . ILE A 1 259 ? -6.109 -12.192 7.608 1.00 97.19 259 ILE A CA 1
ATOM 1979 C C . ILE A 1 259 ? -5.944 -10.768 7.037 1.00 97.19 259 ILE A C 1
ATOM 1981 O O . ILE A 1 259 ? -5.493 -9.878 7.767 1.00 97.19 259 ILE A O 1
ATOM 1985 N N . PRO A 1 260 ? -6.250 -10.531 5.746 1.00 97.06 260 PRO A N 1
ATOM 1986 C CA . PRO A 1 260 ? -6.137 -9.206 5.141 1.00 97.06 260 PRO A CA 1
ATOM 1987 C C . PRO A 1 260 ? -7.161 -8.215 5.713 1.00 97.06 260 PRO A C 1
ATOM 1989 O O . PRO A 1 260 ? -8.260 -8.604 6.120 1.00 97.06 260 PRO A O 1
ATOM 1992 N N . THR A 1 261 ? -6.801 -6.932 5.740 1.00 97.94 261 THR A N 1
ATOM 1993 C CA . THR A 1 261 ? -7.737 -5.835 6.041 1.00 97.94 261 THR A CA 1
ATOM 1994 C C . THR A 1 261 ? -8.601 -5.509 4.824 1.00 97.94 261 THR A C 1
ATOM 1996 O O . THR A 1 261 ? -8.301 -5.931 3.702 1.00 97.94 261 THR A O 1
ATOM 1999 N N . ILE A 1 262 ? -9.678 -4.742 5.020 1.00 95.38 262 ILE A N 1
ATOM 2000 C CA . ILE A 1 262 ? -10.511 -4.289 3.893 1.00 95.38 262 ILE A CA 1
ATOM 2001 C C . ILE A 1 262 ? -9.696 -3.424 2.925 1.00 95.38 262 ILE A C 1
ATOM 2003 O O . ILE A 1 262 ? -9.757 -3.639 1.717 1.00 95.38 262 ILE A O 1
ATOM 2007 N N . SER A 1 263 ? -8.862 -2.519 3.441 1.00 92.00 263 SER A N 1
ATOM 2008 C CA . SER A 1 263 ? -8.015 -1.656 2.610 1.00 92.00 263 SER A CA 1
ATOM 2009 C C . SER A 1 263 ? -7.000 -2.437 1.764 1.00 92.00 263 SER A C 1
ATOM 2011 O O . SER A 1 263 ? -6.756 -2.076 0.613 1.00 92.00 263 SER A O 1
ATOM 2013 N N . GLU A 1 264 ? -6.457 -3.547 2.281 1.00 93.06 264 GLU A N 1
ATOM 2014 C CA . GLU A 1 264 ? -5.622 -4.467 1.498 1.00 93.06 264 GLU A CA 1
ATOM 2015 C C . GLU A 1 264 ? -6.422 -5.162 0.389 1.00 93.06 264 GLU A C 1
ATOM 2017 O O . GLU A 1 264 ? -5.942 -5.263 -0.737 1.00 93.06 264 GLU A O 1
ATOM 2022 N N . ALA A 1 265 ? -7.637 -5.631 0.693 1.00 90.12 265 ALA A N 1
ATOM 2023 C CA . ALA A 1 265 ? -8.484 -6.338 -0.268 1.00 90.12 265 ALA A CA 1
ATOM 2024 C C . ALA A 1 265 ? -8.990 -5.433 -1.402 1.00 90.12 265 ALA A C 1
ATOM 2026 O O . ALA A 1 265 ? -9.157 -5.897 -2.529 1.00 90.12 265 ALA A O 1
ATOM 2027 N N . LEU A 1 266 ? -9.223 -4.154 -1.107 1.00 84.06 266 LEU A N 1
ATOM 2028 C CA . LEU A 1 266 ? -9.662 -3.150 -2.076 1.00 84.06 266 LEU A CA 1
ATOM 2029 C C . LEU A 1 266 ? -8.507 -2.465 -2.814 1.00 84.06 266 LEU A C 1
ATOM 2031 O O . LEU A 1 266 ? -8.751 -1.719 -3.758 1.00 84.06 266 LEU A O 1
ATOM 2035 N N . GLY A 1 267 ? -7.262 -2.670 -2.377 1.00 82.50 267 GLY A N 1
ATOM 2036 C CA . GLY A 1 267 ? -6.099 -2.004 -2.960 1.00 82.50 267 GLY A CA 1
ATOM 2037 C C . GLY A 1 267 ? -6.060 -0.492 -2.708 1.00 82.50 267 GLY A C 1
ATOM 2038 O O . GLY A 1 267 ? -5.349 0.222 -3.411 1.00 82.50 267 GLY A O 1
ATOM 2039 N N . THR A 1 268 ? -6.782 0.021 -1.709 1.00 81.62 268 THR A N 1
ATOM 2040 C CA . THR A 1 268 ? -6.800 1.450 -1.358 1.00 81.62 268 THR A CA 1
ATOM 2041 C C . THR A 1 268 ? -5.605 1.792 -0.479 1.00 81.62 268 THR A C 1
ATOM 2043 O O . THR A 1 268 ? -5.490 1.273 0.635 1.00 81.62 268 THR A O 1
ATOM 2046 N N . HIS A 1 269 ? -4.721 2.674 -0.938 1.00 86.94 269 HIS A N 1
ATOM 2047 C CA . HIS A 1 269 ? -3.519 3.029 -0.190 1.00 86.94 269 HIS A CA 1
ATOM 2048 C C . HIS A 1 269 ? -3.087 4.480 -0.387 1.00 86.94 269 HIS A C 1
ATOM 2050 O O . HIS A 1 269 ? -3.323 5.077 -1.435 1.00 86.94 269 HIS A O 1
ATOM 2056 N N . GLU A 1 270 ? -2.434 5.032 0.633 1.00 86.94 270 GLU A N 1
ATOM 2057 C CA . GLU A 1 270 ? -1.753 6.320 0.533 1.00 86.94 270 GLU A CA 1
ATOM 2058 C C . GLU A 1 270 ? -0.396 6.190 -0.188 1.00 86.94 270 GLU A C 1
ATOM 2060 O O . GLU A 1 270 ? 0.292 5.173 -0.025 1.00 86.94 270 GLU A O 1
ATOM 2065 N N . PRO A 1 271 ? 0.023 7.219 -0.952 1.00 87.12 271 PRO A N 1
ATOM 2066 C CA . PRO A 1 271 ? 1.373 7.316 -1.507 1.00 87.12 271 PRO A CA 1
ATOM 2067 C C . PRO A 1 271 ? 2.451 7.258 -0.420 1.00 87.12 271 PRO A C 1
ATOM 2069 O O . PRO A 1 271 ? 2.396 8.012 0.551 1.00 87.12 271 PRO A O 1
ATOM 2072 N N . LEU A 1 272 ? 3.461 6.403 -0.588 1.00 90.19 272 LEU A N 1
ATOM 2073 C CA . LEU A 1 272 ? 4.558 6.221 0.373 1.00 90.19 272 LEU A CA 1
ATOM 2074 C C . LEU A 1 272 ? 5.604 7.347 0.347 1.00 90.19 272 LEU A C 1
ATOM 2076 O O . LEU A 1 272 ? 6.308 7.565 1.328 1.00 90.19 272 LEU A O 1
ATOM 2080 N N . PHE A 1 273 ? 5.721 8.041 -0.781 1.00 88.50 273 PHE A N 1
ATOM 2081 C CA . PHE A 1 273 ? 6.585 9.201 -0.999 1.00 88.50 273 PHE A CA 1
ATOM 2082 C C . PHE A 1 273 ? 5.943 10.097 -2.064 1.00 88.50 273 PHE A C 1
ATOM 2084 O O . PHE A 1 273 ? 5.002 9.684 -2.742 1.00 88.50 273 PHE A O 1
ATOM 2091 N N . LYS A 1 274 ? 6.440 11.325 -2.246 1.00 83.69 274 LYS A N 1
ATOM 2092 C CA . LYS A 1 274 ? 5.803 12.324 -3.126 1.00 83.69 274 LYS A CA 1
ATOM 2093 C C . LYS A 1 274 ? 5.595 11.834 -4.567 1.00 83.69 274 LYS A C 1
ATOM 2095 O O . LYS A 1 274 ? 4.557 12.099 -5.161 1.00 83.69 274 LYS A O 1
ATOM 2100 N N . GLY A 1 275 ? 6.582 11.128 -5.115 1.00 81.00 275 GLY A N 1
ATOM 2101 C CA . GLY A 1 275 ? 6.529 10.544 -6.456 1.00 81.00 275 GLY A CA 1
ATOM 2102 C C . GLY A 1 275 ? 5.740 9.235 -6.554 1.00 81.00 275 GLY A C 1
ATOM 2103 O O . GLY A 1 275 ? 5.603 8.721 -7.659 1.00 81.00 275 GLY A O 1
ATOM 2104 N N . ASN A 1 276 ? 5.223 8.679 -5.450 1.00 85.31 276 ASN A N 1
ATOM 2105 C CA . ASN A 1 276 ? 4.504 7.401 -5.437 1.00 85.31 276 ASN A CA 1
ATOM 2106 C C . ASN A 1 276 ? 3.053 7.554 -5.905 1.00 85.31 276 ASN A C 1
ATOM 2108 O O . ASN A 1 276 ? 2.103 7.279 -5.177 1.00 85.31 276 ASN A O 1
ATOM 2112 N N . VAL A 1 277 ? 2.896 8.013 -7.138 1.00 80.06 277 VAL A N 1
ATOM 2113 C CA . VAL A 1 277 ? 1.617 8.130 -7.827 1.00 80.06 277 VAL A CA 1
ATOM 2114 C C . VAL A 1 277 ? 1.722 7.415 -9.175 1.00 80.06 277 VAL A C 1
ATOM 2116 O O . VAL A 1 277 ? 2.758 7.519 -9.840 1.00 80.06 277 VAL A O 1
ATOM 2119 N N . PRO A 1 278 ? 0.696 6.657 -9.590 1.00 73.94 278 PRO A N 1
ATOM 2120 C CA . PRO A 1 278 ?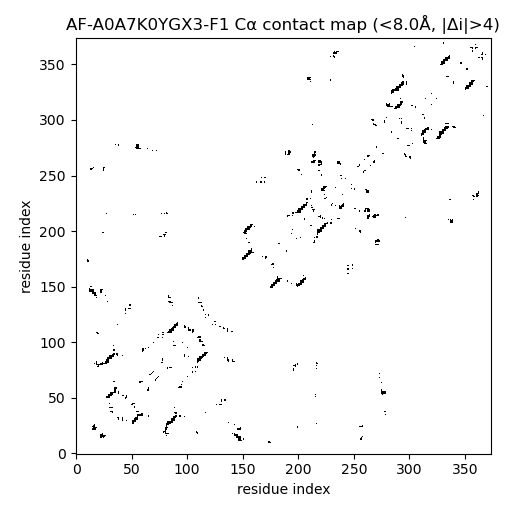 0.693 6.034 -10.905 1.00 73.94 278 PRO A CA 1
ATOM 2121 C C . PRO A 1 278 ? 0.817 7.069 -12.027 1.00 73.94 278 PRO A C 1
ATOM 2123 O O . PRO A 1 278 ? 0.181 8.118 -11.987 1.00 73.94 278 PRO A O 1
ATOM 2126 N N . SER A 1 279 ? 1.557 6.741 -13.088 1.00 67.50 279 SER A N 1
ATOM 2127 C CA . SER A 1 279 ? 1.414 7.481 -14.348 1.00 67.50 279 SER A CA 1
ATOM 2128 C C . SER A 1 279 ? 0.060 7.157 -14.980 1.00 67.50 279 SER A C 1
ATOM 2130 O O . SER A 1 279 ? -0.207 5.992 -15.298 1.00 67.50 279 SER A O 1
ATOM 2132 N N . LEU A 1 280 ? -0.779 8.178 -15.164 1.00 71.25 280 LEU A N 1
ATOM 2133 C CA . LEU A 1 280 ? -2.031 8.081 -15.912 1.00 71.25 280 LEU A CA 1
ATOM 2134 C C . LEU A 1 280 ? -1.775 8.323 -17.406 1.00 71.25 280 LEU A C 1
ATOM 2136 O O . LEU A 1 280 ? -0.933 9.144 -17.773 1.00 71.25 280 LEU A O 1
ATOM 2140 N N . ASN A 1 281 ? -2.483 7.587 -18.268 1.00 63.16 281 ASN A N 1
ATOM 2141 C CA . ASN A 1 281 ? -2.487 7.847 -19.707 1.00 63.16 281 ASN A CA 1
ATOM 2142 C C . ASN A 1 281 ? -3.342 9.091 -19.969 1.00 63.16 281 ASN A C 1
ATOM 2144 O O . ASN A 1 281 ? -4.567 9.017 -19.976 1.00 63.16 281 ASN A O 1
ATOM 2148 N N . ASP A 1 282 ? -2.684 10.233 -20.134 1.00 66.62 282 ASP A N 1
ATOM 2149 C CA . ASP A 1 282 ? -3.283 11.564 -20.137 1.00 66.62 282 ASP A CA 1
ATOM 2150 C C . ASP A 1 282 ? -3.660 12.079 -21.534 1.00 66.62 282 ASP A C 1
ATOM 2152 O O . ASP A 1 282 ? -4.057 13.249 -21.673 1.00 66.62 282 ASP A O 1
ATOM 2156 N N . VAL A 1 283 ? -3.537 11.220 -22.555 1.00 75.88 283 VAL A N 1
ATOM 2157 C CA . VAL A 1 283 ? -3.895 11.532 -23.940 1.00 75.88 283 VAL A CA 1
ATOM 2158 C C . VAL A 1 283 ? -5.404 11.720 -24.020 1.00 75.88 283 VAL A C 1
ATOM 2160 O O . VAL A 1 283 ? -6.178 10.774 -23.934 1.00 75.88 283 VAL A O 1
ATOM 2163 N N . ALA A 1 284 ? -5.815 12.976 -24.165 1.00 81.75 284 ALA A N 1
ATOM 2164 C CA . ALA A 1 284 ? -7.217 13.341 -24.245 1.00 81.75 284 ALA A CA 1
ATOM 2165 C C . ALA A 1 284 ? -7.846 12.828 -25.550 1.00 81.75 284 ALA A C 1
ATOM 2167 O O . ALA A 1 284 ? -7.296 13.057 -26.631 1.00 81.75 284 ALA A O 1
ATOM 2168 N N . ASP A 1 285 ? -9.022 12.210 -25.446 1.00 84.12 285 ASP A N 1
ATOM 2169 C CA . ASP A 1 285 ? -9.818 11.766 -26.589 1.00 84.12 285 ASP A CA 1
ATOM 2170 C C . ASP A 1 285 ? -11.243 12.359 -26.517 1.00 84.12 285 ASP A C 1
ATOM 2172 O O . ASP A 1 285 ? -11.991 12.082 -25.573 1.00 84.12 285 ASP A O 1
ATOM 2176 N N . PRO A 1 286 ? -11.674 13.162 -27.514 1.00 89.25 286 PRO A N 1
ATOM 2177 C CA . PRO A 1 286 ? -13.006 13.770 -27.530 1.00 89.25 286 PRO A CA 1
ATOM 2178 C C . PRO A 1 286 ? -14.168 12.762 -27.601 1.00 89.25 286 PRO A C 1
ATOM 2180 O O . PRO A 1 286 ? -15.318 13.159 -27.405 1.00 89.25 286 PRO A O 1
ATOM 2183 N N . HIS A 1 287 ? -13.907 11.489 -27.895 1.00 89.81 287 HIS A N 1
ATOM 2184 C CA . HIS A 1 287 ? -14.909 10.427 -27.966 1.00 89.81 287 HIS A CA 1
ATOM 2185 C C . HIS A 1 287 ? -15.018 9.598 -26.684 1.00 89.81 287 HIS A C 1
ATOM 2187 O O . HIS A 1 287 ? -16.006 8.878 -26.515 1.00 89.81 287 HIS A O 1
ATOM 2193 N N . GLU A 1 288 ? -14.065 9.738 -25.767 1.00 91.19 288 GLU A N 1
ATOM 2194 C CA . GLU A 1 288 ? -13.998 8.971 -24.529 1.00 91.19 288 GLU A CA 1
ATOM 2195 C C . GLU A 1 288 ? -14.401 9.798 -23.302 1.00 91.19 288 GLU A C 1
ATOM 2197 O O . GLU A 1 288 ? -14.522 11.030 -23.330 1.00 91.19 288 GLU A O 1
ATOM 2202 N N . ILE A 1 289 ? -14.663 9.092 -22.206 1.00 91.44 289 ILE A N 1
ATOM 2203 C CA . ILE A 1 289 ? -14.981 9.667 -20.905 1.00 91.44 289 ILE A CA 1
ATOM 2204 C C . ILE A 1 289 ? -13.679 9.870 -20.129 1.00 91.44 289 ILE A C 1
ATOM 2206 O O . ILE A 1 289 ? -12.935 8.927 -19.880 1.00 91.44 289 ILE A O 1
ATOM 2210 N N . CYS A 1 290 ? -13.435 11.104 -19.701 1.00 91.06 290 CYS A N 1
ATOM 2211 C CA . CYS A 1 290 ? -12.314 11.438 -18.834 1.00 91.06 290 CYS A CA 1
ATOM 2212 C C . CYS A 1 290 ? -12.686 11.156 -17.376 1.00 91.06 290 CYS A C 1
ATOM 2214 O O . CYS A 1 290 ? -13.666 11.719 -16.877 1.00 91.06 290 CYS A O 1
ATOM 2216 N N . LEU A 1 291 ? -11.906 10.327 -16.685 1.00 92.00 291 LEU A N 1
ATOM 2217 C CA . LEU A 1 291 ? -11.994 10.141 -15.239 1.00 92.00 291 LEU A CA 1
ATOM 2218 C C . LEU A 1 291 ? -10.925 10.973 -14.537 1.00 92.00 291 LEU A C 1
ATOM 2220 O O . LEU A 1 291 ? -9.747 10.914 -14.890 1.00 92.00 291 LEU A O 1
ATOM 2224 N N . ILE A 1 292 ? -11.334 11.716 -13.513 1.00 89.94 292 ILE A N 1
ATOM 2225 C CA . ILE A 1 292 ? -10.434 12.561 -12.732 1.00 89.94 292 ILE A CA 1
ATOM 2226 C C . ILE A 1 292 ? -10.614 12.226 -11.250 1.00 89.94 292 ILE A C 1
ATOM 2228 O O . ILE A 1 292 ? -11.660 12.557 -10.680 1.00 89.94 292 ILE A O 1
ATOM 2232 N N . PRO A 1 293 ? -9.628 11.577 -10.607 1.00 89.50 293 PRO A N 1
ATOM 2233 C CA . PRO A 1 293 ? -9.664 11.350 -9.172 1.00 89.50 293 PRO A CA 1
ATOM 2234 C C . PRO A 1 293 ? -9.529 12.687 -8.438 1.00 89.50 293 PRO A C 1
ATOM 2236 O O . PRO A 1 293 ? -8.533 13.392 -8.582 1.00 89.50 293 PRO A O 1
ATOM 2239 N N . ALA A 1 294 ? -10.524 13.024 -7.620 1.00 89.44 294 ALA A N 1
ATOM 2240 C CA . ALA A 1 294 ? -10.452 14.1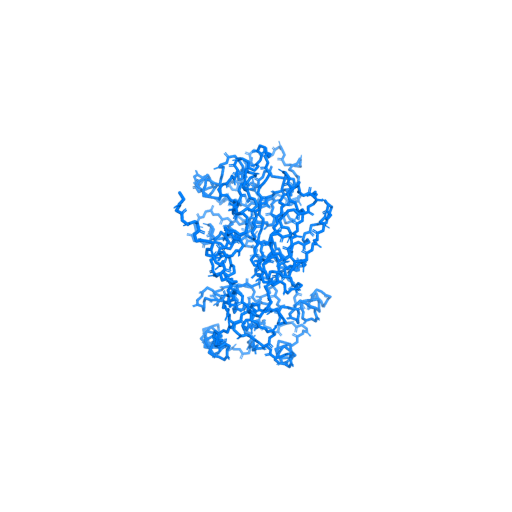38 -6.679 1.00 89.44 294 ALA A CA 1
ATOM 2241 C C . ALA A 1 294 ? -9.715 13.749 -5.388 1.00 89.44 294 ALA A C 1
ATOM 2243 O O . ALA A 1 294 ? -9.427 14.613 -4.572 1.00 89.44 294 ALA A O 1
ATOM 2244 N N . ASN A 1 295 ? -9.407 12.467 -5.183 1.00 86.44 295 ASN A N 1
ATOM 2245 C CA . ASN A 1 295 ? -8.691 11.978 -4.010 1.00 86.44 295 ASN A CA 1
ATOM 2246 C C . ASN A 1 295 ? -7.615 10.961 -4.420 1.00 86.44 295 ASN A C 1
ATOM 2248 O O . ASN A 1 295 ? -7.943 10.028 -5.160 1.00 86.44 295 ASN A O 1
ATOM 2252 N N . PRO A 1 296 ? -6.366 11.078 -3.929 1.00 80.25 296 PRO A N 1
ATOM 2253 C CA . PRO A 1 296 ? -5.292 10.141 -4.260 1.00 80.25 296 PRO A CA 1
ATOM 2254 C C . PRO A 1 296 ? -5.604 8.670 -3.953 1.00 80.25 296 PRO A C 1
ATOM 2256 O O . PRO A 1 296 ? -5.169 7.792 -4.693 1.00 80.25 296 PRO A O 1
ATOM 2259 N N . VAL A 1 297 ? -6.408 8.391 -2.919 1.00 82.69 297 VAL A N 1
ATOM 2260 C CA . VAL A 1 297 ? -6.790 7.019 -2.529 1.00 82.69 297 VAL A CA 1
ATOM 2261 C C . VAL A 1 297 ? -7.567 6.292 -3.637 1.00 82.69 297 VAL A C 1
ATOM 2263 O O . VAL A 1 297 ? -7.565 5.064 -3.698 1.00 82.69 297 VAL A O 1
ATOM 2266 N N . LEU A 1 298 ? -8.213 7.037 -4.541 1.00 85.25 298 LEU A N 1
ATOM 2267 C CA . LEU A 1 298 ? -9.026 6.486 -5.627 1.00 85.25 298 LEU A CA 1
ATOM 2268 C C . LEU A 1 298 ? -8.217 6.126 -6.876 1.00 85.25 298 LEU A C 1
ATOM 2270 O O . LEU A 1 298 ? -8.746 5.428 -7.737 1.00 85.25 298 LEU A O 1
ATOM 2274 N N . ILE A 1 299 ? -6.972 6.598 -7.010 1.00 84.50 299 ILE A N 1
ATOM 2275 C CA . ILE A 1 299 ? -6.237 6.518 -8.282 1.00 84.50 299 ILE A CA 1
ATOM 2276 C C . ILE A 1 299 ? -6.067 5.060 -8.722 1.00 84.50 299 ILE A C 1
ATOM 2278 O O . ILE A 1 299 ? -6.462 4.711 -9.833 1.00 84.50 299 ILE A O 1
ATOM 2282 N N . SER A 1 300 ? -5.533 4.204 -7.847 1.00 80.62 300 SER A N 1
ATOM 2283 C CA . SER A 1 300 ? -5.282 2.790 -8.161 1.00 80.62 300 SER A CA 1
ATOM 2284 C C . SER A 1 300 ? -6.573 2.049 -8.523 1.00 80.62 300 SER A C 1
ATOM 2286 O O . SER A 1 300 ? -6.625 1.364 -9.539 1.00 80.62 300 SER A O 1
ATOM 2288 N N . PHE A 1 301 ? -7.656 2.288 -7.777 1.00 85.50 301 PHE A N 1
ATOM 2289 C CA . PHE A 1 301 ? -8.972 1.723 -8.082 1.00 85.50 301 PHE A CA 1
ATOM 2290 C C . PHE A 1 301 ? -9.498 2.143 -9.459 1.00 85.50 301 PHE A C 1
ATOM 2292 O O . PHE A 1 301 ? -10.008 1.308 -10.203 1.00 85.50 301 PHE A O 1
ATOM 2299 N N . LEU A 1 302 ? -9.380 3.425 -9.818 1.00 88.06 302 LEU A N 1
ATOM 2300 C CA . LEU A 1 302 ? -9.849 3.903 -11.118 1.00 88.06 302 LEU A CA 1
ATOM 2301 C C . LEU A 1 302 ? -9.015 3.333 -12.263 1.00 88.06 302 LEU A C 1
ATOM 2303 O O . LEU A 1 302 ? -9.584 3.006 -13.302 1.00 88.06 302 LEU A O 1
ATOM 2307 N N . ILE A 1 303 ? -7.698 3.186 -12.077 1.00 83.38 303 ILE A N 1
ATOM 2308 C CA . ILE A 1 303 ? -6.830 2.510 -13.047 1.00 83.38 303 ILE A CA 1
ATOM 2309 C C . ILE A 1 303 ? -7.311 1.080 -13.247 1.00 83.38 303 ILE A C 1
ATOM 2311 O O . ILE A 1 303 ? -7.570 0.696 -14.385 1.00 83.38 303 ILE A O 1
ATOM 2315 N N . ASP A 1 304 ? -7.487 0.311 -12.176 1.00 81.94 304 ASP A N 1
ATOM 2316 C CA . ASP A 1 304 ? -7.918 -1.086 -12.268 1.00 81.94 304 ASP A CA 1
ATOM 2317 C C . ASP A 1 304 ? -9.293 -1.213 -12.937 1.00 81.94 304 ASP A C 1
ATOM 2319 O O . ASP A 1 304 ? -9.502 -2.088 -13.782 1.00 81.94 304 ASP A O 1
ATOM 2323 N N . LEU A 1 305 ? -10.215 -0.298 -12.617 1.00 85.62 305 LEU A N 1
ATOM 2324 C CA . LEU A 1 305 ? -11.563 -0.269 -13.178 1.00 85.62 305 LEU A CA 1
ATOM 2325 C C . LEU A 1 305 ? -11.557 -0.120 -14.704 1.00 85.62 305 LEU A C 1
ATOM 2327 O O . LEU A 1 305 ? -12.335 -0.797 -15.380 1.00 85.62 305 LEU A O 1
ATOM 2331 N N . VAL A 1 306 ? -10.707 0.758 -15.249 1.00 84.81 306 VAL A N 1
ATOM 2332 C CA . VAL A 1 306 ? -10.735 1.095 -16.683 1.00 84.81 306 VAL A CA 1
ATOM 2333 C C . VAL A 1 306 ? -9.597 0.504 -17.505 1.00 84.81 306 VAL A C 1
ATOM 2335 O O . VAL A 1 306 ? -9.675 0.544 -18.727 1.00 84.81 306 VAL A O 1
ATOM 2338 N N . SER A 1 307 ? -8.584 -0.117 -16.893 1.00 76.50 307 SER A N 1
ATOM 2339 C CA . SER A 1 307 ? -7.433 -0.695 -17.616 1.00 76.50 307 SER A CA 1
ATOM 2340 C C . SER A 1 307 ? -7.822 -1.730 -18.678 1.00 76.50 307 SER A C 1
ATOM 2342 O O . SER A 1 307 ? -7.073 -1.949 -19.623 1.00 76.50 307 SER A O 1
ATOM 2344 N N . ASN A 1 308 ? -8.999 -2.351 -18.547 1.00 71.12 308 ASN A N 1
ATOM 2345 C CA . ASN A 1 308 ? -9.542 -3.313 -19.510 1.00 71.12 308 ASN A CA 1
ATOM 2346 C C . ASN A 1 308 ? -10.858 -2.842 -20.161 1.00 71.12 308 ASN A C 1
ATOM 2348 O O . ASN A 1 308 ? -11.592 -3.654 -20.723 1.00 71.12 308 ASN A O 1
ATOM 2352 N N . GLN A 1 309 ? -11.188 -1.552 -20.061 1.00 80.06 309 GLN A N 1
ATOM 2353 C CA . GLN A 1 309 ? -12.410 -0.964 -20.610 1.00 80.06 309 GLN A CA 1
ATOM 2354 C C . GLN A 1 309 ? -12.055 0.046 -21.699 1.00 80.06 309 GLN A C 1
ATOM 2356 O O . GLN A 1 309 ? -11.250 0.946 -21.490 1.00 80.06 309 GLN A O 1
ATOM 2361 N N . SER A 1 310 ? -12.679 -0.078 -22.867 1.00 82.81 310 SER A N 1
ATOM 2362 C CA . SER A 1 310 ? -12.595 0.961 -23.897 1.00 82.81 310 SER A CA 1
ATOM 2363 C C . SER A 1 310 ? -13.533 2.122 -23.575 1.00 82.81 310 SER A C 1
ATOM 2365 O O . SER A 1 310 ? -14.598 1.892 -22.999 1.00 82.81 310 SER A O 1
ATOM 2367 N N . GLY A 1 311 ? -13.221 3.330 -24.047 1.00 86.12 311 GLY A N 1
ATOM 2368 C CA . GLY A 1 311 ? -14.108 4.482 -23.889 1.00 86.12 311 GLY A CA 1
ATOM 2369 C C . GLY A 1 311 ? -13.800 5.343 -22.668 1.00 86.12 311 GLY A C 1
ATOM 2370 O O . GLY A 1 311 ? -14.585 6.243 -22.359 1.00 86.12 311 GLY A O 1
ATOM 2371 N N . PHE A 1 312 ? -12.676 5.089 -21.996 1.00 89.44 312 PHE A N 1
ATOM 2372 C CA . PHE A 1 312 ? -12.212 5.843 -20.842 1.00 89.44 312 PHE A CA 1
ATOM 2373 C C . PHE A 1 312 ? -10.729 6.176 -20.954 1.00 89.44 312 PHE A C 1
ATOM 2375 O O . PHE A 1 312 ? -9.916 5.325 -21.306 1.00 89.44 312 PHE A O 1
ATOM 2382 N N . PHE A 1 313 ? -10.376 7.363 -20.473 1.00 87.44 313 PHE A N 1
ATOM 2383 C CA . PHE A 1 313 ? -9.007 7.714 -20.117 1.00 87.44 313 PHE A CA 1
ATOM 2384 C C . PHE A 1 313 ? -8.998 8.408 -18.757 1.00 87.44 313 PHE A C 1
ATOM 2386 O O . PHE A 1 313 ? -10.011 8.969 -18.327 1.00 87.44 313 PHE A O 1
ATOM 2393 N N . LEU A 1 314 ? -7.864 8.365 -18.058 1.00 88.31 314 LEU A N 1
ATOM 2394 C CA . LEU A 1 314 ? -7.717 9.060 -16.782 1.00 88.31 314 LEU A CA 1
ATOM 2395 C C . LEU A 1 314 ? -6.815 10.278 -16.933 1.00 88.31 314 LEU A C 1
ATOM 2397 O O . LEU A 1 314 ? -5.822 10.242 -17.655 1.00 88.31 314 LEU A O 1
ATOM 2401 N N . LYS A 1 315 ? -7.113 11.339 -16.188 1.00 85.75 315 LYS A N 1
ATOM 2402 C CA . LYS A 1 315 ? -6.245 12.512 -16.117 1.00 85.75 315 LYS A CA 1
ATOM 2403 C C . LYS A 1 315 ? -5.978 12.892 -14.672 1.00 85.75 315 LYS A C 1
ATOM 2405 O O . LYS A 1 315 ? -6.889 12.898 -13.846 1.00 85.75 315 LYS A O 1
ATOM 2410 N N . ASP A 1 316 ? -4.729 13.244 -14.388 1.00 79.38 316 ASP A N 1
ATOM 2411 C CA . ASP A 1 316 ? -4.349 13.758 -13.077 1.00 79.38 316 ASP A CA 1
ATOM 2412 C C . ASP A 1 316 ? -5.049 15.089 -12.803 1.00 79.38 316 ASP A C 1
ATOM 2414 O O . ASP A 1 316 ? -5.235 15.913 -13.706 1.00 79.38 316 ASP A O 1
ATOM 2418 N N . TRP A 1 317 ? -5.379 15.330 -11.533 1.00 78.06 317 TRP A N 1
ATOM 2419 C CA . TRP A 1 317 ? -6.012 16.575 -11.103 1.00 78.06 317 TRP A CA 1
ATOM 2420 C C . TRP A 1 317 ? -5.188 17.813 -11.491 1.00 78.06 317 TRP A C 1
ATOM 2422 O O . TRP A 1 317 ? -5.728 18.794 -12.005 1.00 78.06 317 TRP A O 1
ATOM 2432 N N . GLU A 1 318 ? -3.865 17.756 -11.309 1.00 74.44 318 GLU A N 1
ATOM 2433 C CA . GLU A 1 318 ? -2.950 18.847 -11.673 1.00 74.44 318 GLU A CA 1
ATOM 2434 C C . GLU A 1 318 ? -2.949 19.126 -13.181 1.00 74.44 318 GLU A C 1
ATOM 2436 O O . GLU A 1 318 ? -2.977 20.283 -13.598 1.00 74.44 318 GLU A O 1
ATOM 2441 N N . SER A 1 319 ? -2.991 18.069 -13.995 1.00 71.31 319 SER A N 1
ATOM 2442 C CA . SER A 1 319 ? -3.037 18.150 -15.459 1.00 71.31 319 SER A CA 1
ATOM 2443 C C . SER A 1 319 ? -4.386 18.644 -15.987 1.00 71.31 319 SER A C 1
ATOM 2445 O O . SER A 1 319 ? -4.478 19.105 -17.121 1.00 71.31 319 SER A O 1
ATOM 2447 N N . PHE A 1 320 ? -5.447 18.538 -15.193 1.00 74.19 320 PHE A N 1
ATOM 2448 C CA . PHE A 1 320 ? -6.773 19.044 -15.531 1.00 74.19 320 PHE A CA 1
ATOM 2449 C C . PHE A 1 320 ? -6.969 20.512 -15.140 1.00 74.19 320 PHE A C 1
ATOM 2451 O O . PHE A 1 320 ? -7.633 21.269 -15.852 1.00 74.19 320 PHE A O 1
ATOM 2458 N N . LYS A 1 321 ? -6.391 20.938 -14.014 1.00 68.50 321 LYS A N 1
ATOM 2459 C CA . LYS A 1 321 ? -6.624 22.268 -13.448 1.00 68.50 321 LYS A CA 1
ATOM 2460 C C . LYS A 1 321 ? -6.236 23.381 -14.431 1.00 68.50 321 LYS A C 1
ATOM 2462 O O . LYS A 1 321 ? -5.063 23.615 -14.707 1.00 68.50 321 LYS A O 1
ATOM 2467 N N . GLY A 1 322 ? -7.240 24.119 -14.913 1.00 63.72 322 GLY A N 1
ATOM 2468 C CA . GLY A 1 322 ? -7.050 25.267 -15.807 1.00 63.72 322 GLY A CA 1
ATOM 2469 C C . GLY A 1 322 ? -6.783 24.913 -17.274 1.00 63.72 322 GLY A C 1
ATOM 2470 O O . GLY A 1 322 ? -6.382 25.798 -18.030 1.00 63.72 322 GLY A O 1
ATOM 2471 N N . GLN A 1 323 ? -7.007 23.660 -17.682 1.00 70.31 323 GLN A N 1
ATOM 2472 C CA . GLN A 1 323 ? -6.884 23.210 -19.070 1.00 70.31 323 GLN A CA 1
ATOM 2473 C C . GLN A 1 323 ? -8.252 22.809 -19.636 1.00 70.31 323 GLN A C 1
ATOM 2475 O O . GLN A 1 323 ? -9.077 22.236 -18.926 1.00 70.31 323 GLN A O 1
ATOM 2480 N N . ASP A 1 324 ? -8.490 23.083 -20.922 1.00 75.75 324 ASP A N 1
ATOM 2481 C CA . ASP A 1 324 ? -9.622 22.483 -21.634 1.00 75.75 324 ASP A CA 1
ATOM 2482 C C . ASP A 1 324 ? -9.251 21.048 -22.014 1.00 75.75 324 ASP A C 1
ATOM 2484 O O . ASP A 1 324 ? -8.248 20.809 -22.690 1.00 75.75 324 ASP A O 1
ATOM 2488 N N . VAL A 1 325 ? -10.040 20.086 -21.543 1.00 82.75 325 VAL A N 1
ATOM 2489 C CA . VAL A 1 325 ? -9.824 18.668 -21.823 1.00 82.75 325 VAL A CA 1
ATOM 2490 C C . VAL A 1 325 ? -10.794 18.233 -22.911 1.00 82.75 325 VAL A C 1
ATOM 2492 O O . VAL A 1 325 ? -12.017 18.316 -22.758 1.00 82.75 325 VAL A O 1
ATOM 2495 N N . ALA A 1 326 ? -10.242 17.749 -24.022 1.00 87.44 326 ALA A N 1
ATOM 2496 C CA . ALA A 1 326 ? -11.016 17.109 -25.074 1.00 87.44 326 ALA A CA 1
ATOM 2497 C C . ALA A 1 326 ? -11.559 15.770 -24.549 1.00 87.44 326 ALA A C 1
ATOM 2499 O O . ALA A 1 326 ? -10.818 14.803 -24.431 1.00 87.44 326 ALA A O 1
ATOM 2500 N N . ALA A 1 327 ? -12.841 15.747 -24.193 1.00 89.50 327 ALA A N 1
ATOM 2501 C CA . ALA A 1 327 ? -13.548 14.570 -23.698 1.00 89.50 327 ALA A CA 1
ATOM 2502 C C . ALA A 1 327 ? -15.034 14.648 -24.069 1.00 89.50 327 ALA A C 1
ATOM 2504 O O . ALA A 1 327 ? -15.609 15.746 -24.085 1.00 89.50 327 ALA A O 1
ATOM 2505 N N . LYS A 1 328 ? -15.669 13.488 -24.281 1.00 91.38 328 LYS A N 1
ATOM 2506 C CA . LYS A 1 328 ? -17.132 13.353 -24.433 1.00 91.38 328 LYS A CA 1
ATOM 2507 C C . LYS A 1 328 ? -17.838 13.795 -23.153 1.00 91.38 328 LYS A C 1
ATOM 2509 O O . LYS A 1 328 ? -18.853 14.490 -23.195 1.00 91.38 328 LYS A O 1
ATOM 2514 N N . LYS A 1 329 ? -17.294 13.368 -22.013 1.00 92.31 329 LYS A N 1
ATOM 2515 C CA . LYS A 1 329 ? -17.786 13.639 -20.661 1.00 92.31 329 LYS A CA 1
ATOM 2516 C C . LYS A 1 329 ? -16.614 13.642 -19.687 1.00 92.31 329 LYS A C 1
ATOM 2518 O O . LYS A 1 329 ? -15.631 12.944 -19.918 1.00 92.31 329 LYS A O 1
ATOM 2523 N N . ILE A 1 330 ? -16.727 14.401 -18.604 1.00 91.31 330 ILE A N 1
ATOM 2524 C CA . ILE A 1 330 ? -15.726 14.439 -17.539 1.00 91.31 330 ILE A CA 1
ATOM 2525 C C . ILE A 1 330 ? -16.398 13.980 -16.247 1.00 91.31 330 ILE A C 1
ATOM 2527 O O . ILE A 1 330 ? -17.356 14.600 -15.784 1.00 91.31 330 ILE A O 1
ATOM 2531 N N . LEU A 1 331 ? -15.917 12.882 -15.672 1.00 93.06 331 LEU A N 1
ATOM 2532 C CA . LEU A 1 331 ? -16.351 12.393 -14.371 1.00 93.06 331 LEU A CA 1
ATOM 2533 C C . LEU A 1 331 ? -15.283 12.746 -13.345 1.00 93.06 331 LEU A C 1
ATOM 2535 O O . LEU A 1 331 ? -14.172 12.219 -13.381 1.00 93.06 331 LEU A O 1
ATOM 2539 N N . VAL A 1 332 ? -15.632 13.634 -12.422 1.00 91.81 332 VAL A N 1
ATOM 2540 C CA . VAL A 1 332 ? -14.794 13.907 -11.259 1.00 91.81 332 VAL A CA 1
ATOM 2541 C C . VAL A 1 332 ? -15.232 12.992 -10.132 1.00 91.81 332 VAL A C 1
ATOM 2543 O O . VAL A 1 332 ? -16.374 13.063 -9.670 1.00 91.81 332 VAL A O 1
ATOM 2546 N N . VAL A 1 333 ? -14.320 12.120 -9.723 1.00 92.75 333 VAL A N 1
ATOM 2547 C CA . VAL A 1 333 ? -14.599 11.014 -8.818 1.00 92.75 333 VAL A CA 1
ATOM 2548 C C . VAL A 1 333 ? -13.964 11.297 -7.463 1.00 92.75 333 VAL A C 1
ATOM 2550 O O . VAL A 1 333 ? -12.742 11.344 -7.346 1.00 92.75 333 VAL A O 1
ATOM 2553 N N . GLY A 1 334 ? -14.798 11.517 -6.451 1.00 91.50 334 GLY A N 1
ATOM 2554 C CA . GLY A 1 334 ? -14.389 11.813 -5.081 1.00 91.50 334 GLY A CA 1
ATOM 2555 C C . GLY A 1 334 ? -14.765 10.713 -4.098 1.00 91.50 334 GLY A C 1
ATOM 2556 O O . GLY A 1 334 ? -15.516 9.786 -4.406 1.00 91.50 334 GLY A O 1
ATOM 2557 N N . THR A 1 335 ? -14.238 10.817 -2.885 1.00 89.19 335 THR A N 1
ATOM 2558 C CA . THR A 1 335 ? -14.679 9.982 -1.762 1.00 89.19 335 THR A CA 1
ATOM 2559 C C . THR A 1 335 ? -15.971 10.531 -1.158 1.00 89.19 335 THR A C 1
ATOM 2561 O O . THR A 1 335 ? -16.810 9.764 -0.688 1.00 89.19 335 THR A O 1
ATOM 2564 N N . GLY A 1 336 ? -16.159 11.853 -1.226 1.00 86.94 336 GLY A N 1
ATOM 2565 C CA . GLY A 1 336 ? -17.181 12.602 -0.503 1.00 86.94 336 GLY A CA 1
ATOM 2566 C C . GLY A 1 336 ? -16.715 13.128 0.859 1.00 86.94 336 GLY A C 1
ATOM 2567 O O . GLY A 1 336 ? -17.507 13.781 1.534 1.00 86.94 336 GLY A O 1
ATOM 2568 N N . GLY A 1 337 ? -15.466 12.855 1.255 1.00 85.56 337 GLY A N 1
ATOM 2569 C CA . GLY A 1 337 ? -14.841 13.365 2.478 1.00 85.56 337 GLY A CA 1
ATOM 2570 C C . GLY A 1 337 ? -14.034 14.653 2.263 1.00 85.56 337 GLY A C 1
ATOM 2571 O O . GLY A 1 337 ? -13.888 15.147 1.144 1.00 85.56 337 GLY A O 1
ATOM 2572 N N . ALA A 1 338 ? -13.457 15.191 3.338 1.00 82.81 338 ALA A N 1
ATOM 2573 C CA . ALA A 1 338 ? -12.684 16.440 3.327 1.00 82.81 338 ALA A CA 1
ATOM 2574 C C . ALA A 1 338 ? -11.315 16.336 2.632 1.00 82.81 338 ALA A C 1
ATOM 2576 O O . ALA A 1 338 ? -10.675 17.352 2.358 1.00 82.81 338 ALA A O 1
ATOM 2577 N N . GLY A 1 339 ? -10.856 15.115 2.340 1.00 80.00 339 GLY A N 1
ATOM 2578 C CA . GLY A 1 339 ? -9.619 14.868 1.597 1.00 80.00 339 GLY A CA 1
ATOM 2579 C C . GLY A 1 339 ? -9.716 15.150 0.094 1.00 80.00 339 GLY A C 1
ATOM 2580 O O . GLY A 1 339 ? -8.676 15.205 -0.563 1.00 80.00 339 GLY A O 1
ATOM 2581 N N . ASP A 1 340 ? -10.930 15.327 -0.437 1.00 86.19 340 ASP A N 1
ATOM 2582 C CA . ASP A 1 340 ? -11.168 15.564 -1.859 1.00 86.19 340 ASP A CA 1
ATOM 2583 C C . ASP A 1 340 ? -10.723 16.971 -2.292 1.00 86.19 340 ASP A C 1
ATOM 2585 O O . ASP A 1 340 ? -10.924 17.970 -1.598 1.00 86.19 340 ASP A O 1
ATOM 2589 N N . GLU A 1 341 ? -10.151 17.063 -3.488 1.00 85.06 341 GLU A N 1
ATOM 2590 C CA . GLU A 1 341 ? -9.774 18.325 -4.106 1.00 85.06 341 GLU A CA 1
ATOM 2591 C C . GLU A 1 341 ? -11.007 19.216 -4.397 1.00 85.06 341 GLU A C 1
ATOM 2593 O O . GLU A 1 341 ? -12.055 18.733 -4.849 1.00 85.06 341 GLU A O 1
ATOM 2598 N N . PRO A 1 342 ? -10.909 20.541 -4.156 1.00 75.88 342 PRO A N 1
ATOM 2599 C CA . PRO A 1 342 ? -12.046 21.451 -4.232 1.00 75.88 342 PRO A CA 1
ATOM 2600 C C . PRO A 1 342 ? -12.491 21.713 -5.676 1.00 75.88 342 PRO A C 1
ATOM 2602 O O . PRO A 1 342 ? -11.709 22.080 -6.554 1.00 75.88 342 PRO A O 1
ATOM 2605 N N . PHE A 1 343 ? -13.797 21.584 -5.901 1.00 68.88 343 PHE A N 1
ATOM 2606 C CA . PHE A 1 343 ? -14.426 21.536 -7.224 1.00 68.88 343 PHE A CA 1
ATOM 2607 C C . PHE A 1 343 ? -14.912 22.903 -7.754 1.00 68.88 343 PHE A C 1
ATOM 2609 O O . PHE A 1 343 ? -15.352 23.012 -8.899 1.00 68.88 343 PHE A O 1
ATOM 2616 N N . ASP A 1 344 ? -14.819 23.970 -6.956 1.00 62.72 344 ASP A N 1
ATOM 2617 C CA . ASP A 1 344 ? -15.512 25.252 -7.195 1.00 62.72 344 ASP A CA 1
ATOM 2618 C C . ASP A 1 344 ? -15.148 25.960 -8.517 1.00 62.72 344 ASP A C 1
ATOM 2620 O O . ASP A 1 344 ? -15.864 26.851 -8.971 1.00 62.72 344 ASP A O 1
ATOM 2624 N N . SER A 1 345 ? -14.063 25.547 -9.178 1.00 56.59 345 SER A N 1
ATOM 2625 C CA . SER A 1 345 ? -13.602 26.120 -10.451 1.00 56.59 345 SER A CA 1
ATOM 2626 C C . SER A 1 345 ? -14.252 25.531 -11.716 1.00 56.59 345 SER A C 1
ATOM 2628 O O . SER A 1 345 ? -14.042 26.071 -12.800 1.00 56.59 345 SER A O 1
ATOM 2630 N N . LEU A 1 346 ? -15.065 24.472 -11.606 1.00 62.66 346 LEU A N 1
ATOM 2631 C CA . LEU A 1 346 ? -15.566 23.695 -12.759 1.00 62.66 346 LEU A CA 1
ATOM 2632 C C . LEU A 1 346 ? -17.076 23.804 -12.996 1.00 62.66 346 LEU A C 1
ATOM 2634 O O . LEU A 1 346 ? -17.585 23.270 -13.980 1.00 62.66 346 LEU A O 1
ATOM 2638 N N . GLY A 1 347 ? -17.804 24.509 -12.125 1.00 55.56 347 GLY A N 1
ATOM 2639 C CA . GLY A 1 347 ? -19.275 24.525 -12.075 1.00 55.56 347 GLY A CA 1
ATOM 2640 C C . GLY A 1 347 ? -20.013 25.115 -13.288 1.00 55.56 347 GLY A C 1
ATOM 2641 O O . GLY A 1 347 ? -21.222 25.310 -13.209 1.00 55.56 347 GLY A O 1
ATOM 2642 N N . SER A 1 348 ? -19.325 25.415 -14.394 1.00 65.81 348 SER A N 1
ATOM 2643 C CA . SER A 1 348 ? -19.925 25.942 -15.630 1.00 65.81 348 SER A CA 1
ATOM 2644 C C . SER A 1 348 ? -19.768 25.034 -16.857 1.00 65.81 348 SER A C 1
ATOM 2646 O O . SER A 1 348 ? -20.419 25.293 -17.870 1.00 65.81 348 SER A O 1
ATOM 2648 N N . ASP A 1 349 ? -18.974 23.956 -16.788 1.00 78.19 349 ASP A N 1
ATOM 2649 C CA . ASP A 1 349 ? -18.842 23.015 -17.905 1.00 78.19 349 ASP A CA 1
ATOM 2650 C C . ASP A 1 349 ? -19.922 21.924 -17.828 1.00 78.19 349 ASP A C 1
ATOM 2652 O O . ASP A 1 349 ? -19.908 21.048 -16.965 1.00 78.19 349 ASP A O 1
ATOM 2656 N N . SER A 1 350 ? -20.861 21.966 -18.778 1.00 82.38 350 SER A N 1
ATOM 2657 C CA . SER A 1 350 ? -21.969 21.007 -18.898 1.00 82.38 350 SER A CA 1
ATOM 2658 C C . SER A 1 350 ? -21.544 19.542 -19.092 1.00 82.38 350 SER A C 1
ATOM 2660 O O . SER A 1 350 ? -22.372 18.647 -18.929 1.00 82.38 350 SER A O 1
ATOM 2662 N N . ARG A 1 351 ? -20.275 19.282 -19.441 1.00 87.56 351 ARG A N 1
ATOM 2663 C CA . ARG A 1 351 ? -19.712 17.931 -19.590 1.00 87.56 351 ARG A CA 1
ATOM 2664 C C . ARG A 1 351 ? -19.311 17.310 -18.255 1.00 87.56 351 ARG A C 1
ATOM 2666 O O . ARG A 1 351 ? -19.084 16.101 -18.212 1.00 87.56 351 ARG A O 1
ATOM 2673 N N . VAL A 1 352 ? -19.186 18.108 -17.193 1.00 88.81 352 VAL A N 1
ATOM 2674 C CA . VAL A 1 352 ? -18.642 17.649 -15.914 1.00 88.81 352 VAL A CA 1
ATOM 2675 C C . VAL A 1 352 ? -19.754 17.105 -15.019 1.00 88.81 352 VAL A C 1
ATOM 2677 O O . VAL A 1 352 ? -20.752 17.774 -14.754 1.00 88.81 352 VAL A O 1
ATOM 2680 N N . LYS A 1 353 ? -19.566 15.885 -14.511 1.00 91.31 353 LYS A N 1
ATOM 2681 C CA . LYS A 1 353 ? -20.416 15.258 -13.494 1.00 91.31 353 LYS A CA 1
ATOM 2682 C C . LYS A 1 353 ? -19.554 14.822 -12.312 1.00 91.31 353 LYS A C 1
ATOM 2684 O O . LYS A 1 353 ? -18.499 14.225 -12.505 1.00 91.31 353 LYS A O 1
ATOM 2689 N N . LYS A 1 354 ? -20.018 15.103 -11.093 1.00 90.88 354 LYS A N 1
ATOM 2690 C CA . LYS A 1 354 ? -19.390 14.623 -9.858 1.00 90.88 354 LYS 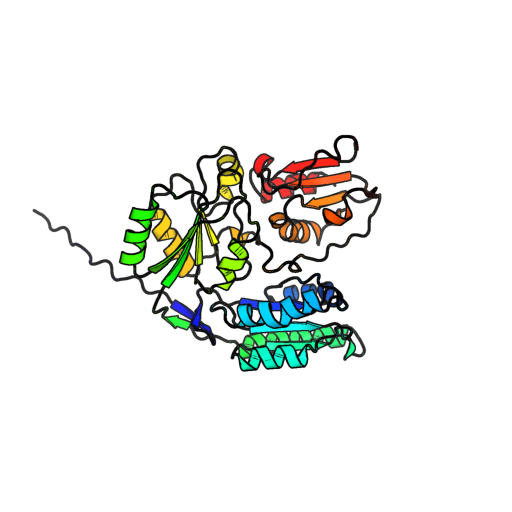A CA 1
ATOM 2691 C C . LYS A 1 354 ? -20.004 13.284 -9.449 1.00 90.88 354 LYS A C 1
ATOM 2693 O O . LYS A 1 354 ? -21.218 13.121 -9.561 1.00 90.88 354 LYS A O 1
ATOM 2698 N N . LEU A 1 355 ? -19.165 12.357 -9.001 1.00 93.69 355 LEU A N 1
ATOM 2699 C CA . LEU A 1 355 ? -19.557 11.070 -8.428 1.00 93.69 355 LEU A CA 1
ATOM 2700 C C . LEU A 1 355 ? -18.761 10.858 -7.137 1.00 93.69 355 LEU A C 1
ATOM 2702 O O . LEU A 1 355 ? -17.537 10.961 -7.176 1.00 93.69 355 LEU A O 1
ATOM 2706 N N . ASN A 1 356 ? -19.425 10.565 -6.016 1.00 92.44 356 ASN A N 1
ATOM 2707 C CA . ASN A 1 356 ? -18.739 10.299 -4.746 1.00 92.44 356 ASN A CA 1
ATOM 2708 C C . ASN A 1 356 ? -18.981 8.882 -4.238 1.00 92.44 356 ASN A C 1
ATOM 2710 O O . ASN A 1 356 ? -20.108 8.400 -4.298 1.00 92.44 356 ASN A O 1
ATOM 2714 N N . VAL A 1 357 ? -17.964 8.245 -3.648 1.00 90.50 357 VAL A N 1
ATOM 2715 C CA . VAL A 1 357 ? -18.129 6.930 -2.995 1.00 90.50 357 VAL A CA 1
ATOM 2716 C C . VAL A 1 357 ? -19.282 6.961 -1.986 1.00 90.50 357 VAL A C 1
ATOM 2718 O O . VAL A 1 357 ? -20.126 6.070 -2.005 1.00 90.50 357 VAL A O 1
ATOM 2721 N N . SER A 1 358 ? -19.386 8.013 -1.168 1.00 89.75 358 SER A N 1
ATOM 2722 C CA . SER A 1 358 ? -20.459 8.161 -0.173 1.00 89.75 358 SER A CA 1
ATOM 2723 C C . SER A 1 358 ? -21.876 8.233 -0.750 1.00 89.75 358 SER A C 1
ATOM 2725 O O . SER A 1 358 ? -22.824 7.862 -0.064 1.00 89.75 358 SER A O 1
ATOM 2727 N N . GLU A 1 359 ? -22.046 8.649 -2.007 1.00 92.25 359 GLU A N 1
ATOM 2728 C CA . GLU A 1 359 ? -23.354 8.665 -2.681 1.00 92.25 359 GLU A CA 1
ATOM 2729 C C . GLU A 1 359 ? -23.789 7.263 -3.127 1.00 92.25 359 GLU A C 1
ATOM 2731 O O . GLU A 1 359 ? -24.985 6.982 -3.217 1.00 92.25 359 GLU A O 1
ATOM 2736 N N . PHE A 1 360 ? -22.822 6.380 -3.391 1.00 92.31 360 PHE A N 1
ATOM 2737 C CA . PHE A 1 360 ? -23.048 5.006 -3.851 1.00 92.31 360 PHE A CA 1
ATOM 2738 C C . PHE A 1 360 ? -22.771 3.952 -2.767 1.00 92.31 360 PHE A C 1
ATOM 2740 O O . PHE A 1 360 ? -22.928 2.753 -3.004 1.00 92.31 360 PHE A O 1
ATOM 2747 N N . GLY A 1 361 ? -22.354 4.402 -1.584 1.00 88.75 361 GLY A N 1
ATOM 2748 C CA . GLY A 1 361 ? -22.100 3.632 -0.371 1.00 88.75 361 GLY A CA 1
ATOM 2749 C C . GLY A 1 361 ? -20.904 2.678 -0.400 1.00 88.75 361 GLY A C 1
ATOM 2750 O O . GLY A 1 361 ? -20.589 2.079 0.620 1.00 88.75 361 GLY A O 1
ATOM 2751 N N . SER A 1 362 ? -20.245 2.499 -1.547 1.00 89.06 362 SER A N 1
ATOM 2752 C CA . SER A 1 362 ? -19.095 1.599 -1.687 1.00 89.06 362 SER A CA 1
ATOM 2753 C C . SER A 1 362 ? -18.326 1.844 -2.982 1.00 89.06 362 SER A C 1
ATOM 2755 O O . SER A 1 362 ? -18.861 2.421 -3.938 1.00 89.06 362 SER A O 1
ATOM 2757 N N . PHE A 1 363 ? -17.103 1.316 -3.059 1.00 86.94 363 PHE A N 1
ATOM 2758 C CA . PHE A 1 363 ? -16.328 1.278 -4.305 1.00 86.94 363 PHE A CA 1
ATOM 2759 C C . PHE A 1 363 ? -17.054 0.500 -5.407 1.00 86.94 363 PHE A C 1
ATOM 2761 O O . PHE A 1 363 ? -17.048 0.908 -6.567 1.00 86.94 363 PHE A O 1
ATOM 2768 N N . HIS A 1 364 ? -17.744 -0.589 -5.056 1.00 87.44 364 HIS A N 1
ATOM 2769 C CA . HIS A 1 364 ? -18.515 -1.372 -6.022 1.00 87.44 364 HIS A CA 1
ATOM 2770 C C . HIS A 1 364 ? -19.700 -0.582 -6.595 1.00 87.44 364 HIS A C 1
ATOM 2772 O O . HIS A 1 364 ? -19.923 -0.583 -7.807 1.00 87.44 364 HIS A O 1
ATOM 2778 N N . GLY A 1 365 ? -20.436 0.128 -5.735 1.00 91.12 365 GLY A N 1
ATOM 2779 C CA . GLY A 1 365 ? -21.524 1.007 -6.159 1.00 91.12 365 GLY A CA 1
ATOM 2780 C C . GLY A 1 365 ? -21.026 2.129 -7.071 1.00 91.12 365 GLY A C 1
ATOM 2781 O O . GLY A 1 365 ? -21.630 2.397 -8.111 1.00 91.12 365 GLY A O 1
ATOM 2782 N N . LEU A 1 366 ? -19.885 2.732 -6.726 1.00 93.00 366 LEU A N 1
ATOM 2783 C CA . LEU A 1 366 ? -19.245 3.760 -7.541 1.00 93.00 366 LEU A CA 1
ATOM 2784 C C . LEU A 1 366 ? -18.7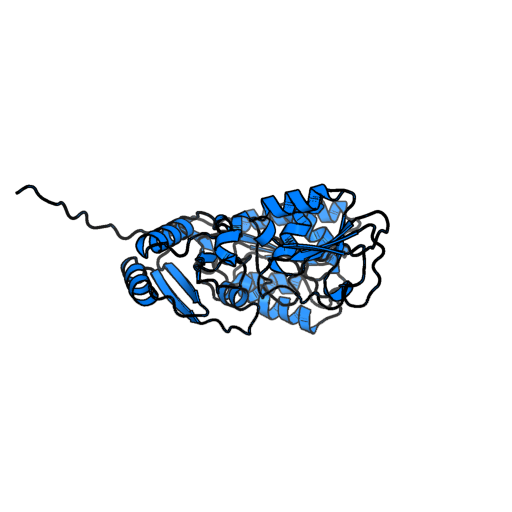74 3.212 -8.898 1.00 93.00 366 LEU A C 1
ATOM 2786 O O . LEU A 1 366 ? -19.029 3.837 -9.925 1.00 93.00 366 LEU A O 1
ATOM 2790 N N . ALA A 1 367 ? -18.140 2.036 -8.926 1.00 90.94 367 ALA A N 1
ATOM 2791 C CA . ALA A 1 367 ? -17.721 1.374 -10.162 1.00 90.94 367 ALA A CA 1
ATOM 2792 C C . ALA A 1 367 ? -18.909 1.150 -11.105 1.00 90.94 367 ALA A C 1
ATOM 2794 O O . ALA A 1 367 ? -18.841 1.498 -12.283 1.00 90.94 367 ALA A O 1
ATOM 2795 N N . ALA A 1 368 ? -20.022 0.626 -10.582 1.00 92.31 368 ALA A N 1
ATOM 2796 C CA . ALA A 1 368 ? -21.240 0.418 -11.360 1.00 92.31 368 ALA A CA 1
ATOM 2797 C C . ALA A 1 368 ? -21.793 1.736 -11.928 1.00 92.31 368 ALA A C 1
ATOM 2799 O O . ALA A 1 368 ? -22.223 1.776 -13.080 1.00 92.31 368 ALA A O 1
ATOM 2800 N N . ALA A 1 369 ? -21.744 2.819 -11.147 1.00 93.88 369 ALA A N 1
ATOM 2801 C CA . ALA A 1 369 ? -22.171 4.139 -11.593 1.00 93.88 369 ALA A CA 1
ATOM 2802 C C . ALA A 1 369 ? -21.268 4.714 -12.695 1.00 93.88 369 ALA A C 1
ATOM 2804 O O . ALA A 1 369 ? -21.792 5.279 -13.649 1.00 93.88 369 ALA A O 1
ATOM 2805 N N . ILE A 1 370 ? -19.944 4.549 -12.596 1.00 93.06 370 ILE A N 1
ATOM 2806 C CA . ILE A 1 370 ? -18.981 4.991 -13.620 1.00 93.06 370 ILE A CA 1
ATOM 2807 C C . ILE A 1 370 ? -19.181 4.209 -14.921 1.00 93.06 370 ILE A C 1
ATOM 2809 O O . ILE A 1 370 ? -19.286 4.804 -15.990 1.00 93.06 370 ILE A O 1
ATOM 2813 N N . LEU A 1 371 ? -19.270 2.880 -14.843 1.00 90.88 371 LEU A N 1
ATOM 2814 C CA . LEU A 1 371 ? -19.419 2.027 -16.025 1.00 90.88 371 LEU A CA 1
ATOM 2815 C C . LEU A 1 371 ? -20.758 2.242 -16.748 1.00 90.88 371 LEU A C 1
ATOM 2817 O O . LEU A 1 371 ? -20.837 2.031 -17.953 1.00 90.88 371 LEU A O 1
ATOM 2821 N N . ALA A 1 372 ? -21.795 2.702 -16.042 1.00 92.31 372 ALA A N 1
ATOM 2822 C CA . ALA A 1 372 ? -23.086 3.048 -16.634 1.00 92.31 372 ALA A CA 1
ATOM 2823 C C . ALA A 1 372 ? -23.074 4.351 -17.464 1.00 92.31 372 ALA A C 1
ATOM 2825 O O . ALA A 1 372 ? -24.095 4.697 -18.057 1.00 92.31 372 ALA A O 1
ATOM 2826 N N . GLU A 1 373 ? -21.962 5.094 -17.485 1.00 90.50 373 GLU A N 1
ATOM 2827 C CA . GLU A 1 373 ? -21.836 6.362 -18.219 1.00 90.50 373 GLU A CA 1
ATOM 2828 C C . GLU A 1 373 ? -21.369 6.204 -19.672 1.00 90.50 373 GLU A C 1
ATOM 2830 O O . GLU A 1 373 ? -21.506 7.153 -20.455 1.00 90.50 373 GLU A O 1
ATOM 2835 N N . VAL A 1 374 ? -20.810 5.037 -20.020 1.00 81.00 374 VAL A N 1
ATOM 2836 C CA . VAL A 1 374 ? -20.364 4.672 -21.381 1.00 81.00 374 VAL A CA 1
ATOM 2837 C C . VAL A 1 374 ? -21.549 4.630 -22.329 1.00 81.00 374 VAL A C 1
ATOM 2839 O O . VAL A 1 374 ? -21.493 5.366 -23.355 1.00 81.00 374 VAL A O 1
#

Solvent-accessible surface area (backbone atoms only — not comparable to full-atom values): 20215 Å² total; per-residue (Å²): 143,78,84,82,77,78,71,76,79,71,81,77,77,45,57,22,32,40,35,80,59,37,57,8,49,46,78,39,41,36,31,31,20,71,17,35,86,19,36,71,62,41,52,53,49,17,62,78,61,70,35,49,69,45,49,26,48,36,48,45,84,39,60,68,60,43,46,44,43,61,73,47,47,49,58,39,51,48,55,22,27,30,34,31,27,41,35,40,33,30,44,69,80,47,84,64,59,59,66,60,51,26,51,55,40,38,73,75,53,28,50,44,44,66,52,47,51,69,82,38,97,45,66,68,61,41,50,55,48,50,51,49,50,51,52,48,48,52,61,75,34,62,53,53,79,39,71,45,90,66,46,38,34,33,39,37,25,61,66,87,58,93,56,47,71,63,39,52,56,52,40,46,75,61,55,33,48,78,44,82,42,79,47,59,97,83,57,84,58,55,66,26,55,55,37,56,71,52,41,57,32,34,42,34,46,45,52,62,49,51,75,73,61,20,39,92,73,20,52,30,44,30,31,37,41,89,30,73,55,35,62,37,30,49,85,60,37,68,33,56,55,83,58,47,64,67,54,53,50,49,53,53,52,40,37,47,68,55,44,79,38,51,24,65,74,65,58,26,30,47,47,74,47,96,42,34,40,75,84,61,62,63,75,69,42,58,84,20,35,35,39,27,47,32,23,76,52,46,44,62,50,52,47,66,68,39,74,86,41,87,60,56,39,37,39,54,54,78,76,45,66,95,51,91,73,52,39,57,30,34,39,40,39,31,54,72,36,76,74,37,60,85,63,85,89,54,86,81,52,89,50,57,42,82,47,33,26,42,82,44,31,31,69,67,43,35,49,54,58,58,66,71,70,116

Nearest PDB structures (foldseek):
  3kxk-assembly1_A  TM=2.920E-01  e=2.248E-02  Saccharolobus solfataricus
  6j0w-assembly2_B  TM=1.974E-01  e=7.714E-02  Saccharomyces cerevisiae S288C
  2q5c-assembly1_A  TM=3.169E-01  e=8.073E-01  Clostridium acetobutylicum ATCC 824
  8xxb-assembly1_A  TM=4.682E-01  e=4.430E+00  Thauera aminoaromatica S2